Protein AF-A0A8T5LGK9-F1 (afdb_monomer)

Structure (mmCIF, N/CA/C/O backbone):
data_AF-A0A8T5LGK9-F1
#
_entry.id   AF-A0A8T5LGK9-F1
#
loop_
_atom_site.group_PDB
_atom_site.id
_atom_site.type_symbol
_atom_site.label_atom_id
_atom_site.label_alt_id
_atom_site.label_comp_id
_atom_site.label_asym_id
_atom_site.label_entity_id
_atom_site.label_seq_id
_atom_site.pdbx_PDB_ins_code
_atom_site.Cartn_x
_atom_site.Cartn_y
_atom_site.Cartn_z
_atom_site.occupancy
_atom_site.B_iso_or_equiv
_atom_site.auth_seq_id
_atom_site.auth_comp_id
_atom_site.auth_asym_id
_atom_site.auth_atom_id
_atom_site.pdbx_PDB_model_num
ATOM 1 N N . TYR A 1 1 ? -27.962 -10.470 -28.068 1.00 45.25 1 TYR A N 1
ATOM 2 C CA . TYR A 1 1 ? -26.630 -11.094 -27.957 1.00 45.25 1 TYR A CA 1
ATOM 3 C C . TYR A 1 1 ? -26.642 -12.390 -27.160 1.00 45.25 1 TYR A C 1
ATOM 5 O O . TYR A 1 1 ? -26.423 -13.423 -27.773 1.00 45.25 1 TYR A O 1
ATOM 13 N N . VAL A 1 2 ? -27.010 -12.397 -25.873 1.00 43.72 2 VAL A N 1
ATOM 14 C CA . VAL A 1 2 ? -27.022 -13.627 -25.043 1.00 43.72 2 VAL A CA 1
ATOM 15 C C . VAL A 1 2 ? -27.865 -14.761 -25.639 1.00 43.72 2 VAL A C 1
ATOM 17 O O . VAL A 1 2 ? -27.371 -15.872 -25.761 1.00 43.72 2 VAL A O 1
ATOM 20 N N . LYS A 1 3 ? -29.077 -14.481 -26.143 1.00 48.53 3 LYS A N 1
ATOM 21 C CA . LYS A 1 3 ? -29.882 -15.488 -26.867 1.00 48.53 3 LYS A CA 1
ATOM 22 C C . LYS A 1 3 ? -29.204 -16.036 -28.131 1.00 48.53 3 LYS A C 1
ATOM 24 O O . LYS A 1 3 ? -29.347 -17.210 -28.430 1.00 48.53 3 LYS A O 1
ATOM 29 N N . HIS A 1 4 ? -28.473 -15.204 -28.878 1.00 54.56 4 HIS A N 1
ATOM 30 C CA . HIS A 1 4 ? -27.743 -15.649 -30.072 1.00 54.56 4 HIS A CA 1
ATOM 31 C C . HIS A 1 4 ? -26.553 -16.535 -29.681 1.00 54.56 4 HIS A C 1
ATOM 33 O O . HIS A 1 4 ? -26.321 -17.572 -30.294 1.00 54.56 4 HIS A O 1
ATOM 39 N N . PHE A 1 5 ? -25.834 -16.150 -28.627 1.00 52.34 5 PHE A N 1
ATOM 40 C CA . PHE A 1 5 ? -24.726 -16.917 -28.068 1.00 52.34 5 PHE A CA 1
ATOM 41 C C . PHE A 1 5 ? -25.191 -18.268 -27.497 1.00 52.34 5 PHE A C 1
ATOM 43 O O . PHE A 1 5 ? -24.591 -19.296 -27.792 1.00 52.34 5 PHE A O 1
ATOM 50 N N . GLN A 1 6 ? -26.321 -18.295 -26.779 1.00 56.19 6 GLN A N 1
ATOM 51 C CA . GLN A 1 6 ? -26.968 -19.527 -26.310 1.00 56.19 6 GLN A CA 1
ATOM 52 C C . GLN A 1 6 ? -27.337 -20.463 -27.468 1.00 56.19 6 GLN A C 1
ATOM 54 O O . GLN A 1 6 ? -27.130 -21.673 -27.364 1.00 56.19 6 GLN A O 1
ATOM 59 N N . THR A 1 7 ? -27.852 -19.921 -28.576 1.00 64.69 7 THR A N 1
ATOM 60 C CA . THR A 1 7 ? -28.174 -20.709 -29.774 1.00 64.69 7 THR A CA 1
ATOM 61 C C . THR A 1 7 ? -26.917 -21.270 -30.445 1.00 64.69 7 THR A C 1
ATOM 63 O O . THR A 1 7 ? -26.911 -22.445 -30.805 1.00 64.69 7 THR A O 1
ATOM 66 N N . GLU A 1 8 ? -25.834 -20.490 -30.578 1.00 62.88 8 GLU A N 1
ATOM 67 C CA . GLU A 1 8 ? -24.574 -21.007 -31.142 1.00 62.88 8 GLU A CA 1
ATOM 68 C C . GLU A 1 8 ? -23.938 -22.080 -30.248 1.00 62.88 8 GLU A C 1
ATOM 70 O O . GLU A 1 8 ? -23.570 -23.134 -30.764 1.00 62.88 8 GLU A O 1
ATOM 75 N N . ILE A 1 9 ? -23.890 -21.884 -28.923 1.00 60.78 9 ILE A N 1
ATOM 76 C CA . ILE A 1 9 ? -23.403 -22.920 -27.996 1.00 60.78 9 ILE A CA 1
ATOM 77 C C . ILE A 1 9 ? -24.272 -24.177 -28.082 1.00 60.78 9 ILE A C 1
ATOM 79 O O . ILE A 1 9 ? -23.736 -25.278 -28.161 1.00 60.78 9 ILE A O 1
ATOM 83 N N . SER A 1 10 ? -25.599 -24.038 -28.134 1.00 61.28 10 SER A N 1
ATOM 84 C CA . SER A 1 10 ? -26.502 -25.192 -28.257 1.00 61.28 10 SER A CA 1
ATOM 85 C C . SER A 1 10 ? -26.269 -25.976 -29.554 1.00 61.28 10 SER A C 1
ATOM 87 O O . SER A 1 10 ? -26.271 -27.205 -29.531 1.00 61.28 10 SER A O 1
ATOM 89 N N . ASN A 1 11 ? -26.008 -25.289 -30.670 1.00 62.28 11 ASN A N 1
ATOM 90 C CA . ASN A 1 11 ? -25.695 -25.925 -31.953 1.00 62.28 11 ASN A CA 1
ATOM 91 C C . ASN A 1 11 ? -24.325 -26.624 -31.936 1.00 62.28 11 ASN A C 1
ATOM 93 O O . ASN A 1 11 ? -24.196 -27.733 -32.454 1.00 62.28 11 ASN A O 1
ATOM 97 N N . ILE A 1 12 ? -23.312 -26.013 -31.311 1.00 60.69 12 ILE A N 1
ATOM 98 C CA . ILE A 1 12 ? -21.988 -26.627 -31.119 1.00 60.69 12 ILE A CA 1
ATOM 99 C C . ILE A 1 12 ? -22.118 -27.894 -30.259 1.00 60.69 12 ILE A C 1
ATOM 101 O O . ILE A 1 12 ? -21.609 -28.948 -30.635 1.00 60.69 12 ILE A O 1
ATOM 105 N N . LEU A 1 13 ? -22.869 -27.826 -29.154 1.00 57.47 13 LEU A N 1
ATOM 106 C CA . LEU A 1 13 ? -23.104 -28.961 -28.255 1.00 57.47 13 LEU A CA 1
ATOM 107 C C . LEU A 1 13 ? -23.858 -30.115 -28.934 1.00 57.47 13 LEU A C 1
ATOM 109 O O . LEU A 1 13 ? -23.571 -31.273 -28.643 1.00 57.47 13 LEU A O 1
ATOM 113 N N . GLN A 1 14 ? -24.789 -29.829 -29.850 1.00 65.75 14 GLN A N 1
ATOM 114 C CA . GLN A 1 14 ? -25.478 -30.869 -30.627 1.00 65.75 14 GLN A CA 1
ATOM 115 C C . GLN A 1 14 ? -24.550 -31.581 -31.622 1.00 65.75 14 GLN A C 1
ATOM 117 O O . GLN A 1 14 ? -24.706 -32.783 -31.837 1.00 65.75 14 GLN A O 1
ATOM 122 N N . ASN A 1 15 ? -23.571 -30.872 -32.189 1.00 60.09 15 ASN A N 1
ATOM 123 C CA . ASN A 1 15 ? -22.632 -31.432 -33.164 1.00 60.09 15 ASN A CA 1
ATOM 124 C C . ASN A 1 15 ? -21.496 -32.248 -32.521 1.00 60.09 15 ASN A C 1
ATOM 126 O O . ASN A 1 15 ? -20.960 -33.147 -33.163 1.00 60.09 15 ASN A O 1
ATOM 130 N N . LEU A 1 16 ? -21.158 -31.984 -31.255 1.00 56.84 16 LEU A N 1
ATOM 131 C CA . LEU A 1 16 ? -20.076 -32.661 -30.520 1.00 56.84 16 LEU A CA 1
ATOM 132 C C . LEU A 1 16 ? -20.460 -34.037 -29.939 1.00 56.84 16 LEU A C 1
ATOM 134 O O . LEU A 1 16 ? -19.663 -34.661 -29.247 1.00 56.84 16 LEU A O 1
ATOM 138 N N . ASN A 1 17 ? -21.663 -34.549 -30.212 1.00 53.75 17 ASN A N 1
ATOM 139 C CA . ASN A 1 17 ? -22.202 -35.771 -29.598 1.00 53.75 17 ASN A CA 1
ATOM 140 C C . ASN A 1 17 ? -21.614 -37.095 -30.162 1.00 53.75 17 ASN A C 1
ATOM 142 O O . ASN A 1 17 ? -22.266 -38.140 -30.108 1.00 53.75 17 ASN A O 1
ATOM 146 N N . GLY A 1 18 ? -20.399 -37.069 -30.722 1.00 55.84 18 GLY A N 1
ATOM 147 C CA . GLY A 1 18 ? -19.674 -38.235 -31.240 1.00 55.84 18 GLY A CA 1
ATOM 148 C C . GLY A 1 18 ? -18.318 -38.404 -30.550 1.00 55.84 18 GLY A C 1
ATOM 149 O O . GLY A 1 18 ? -17.593 -37.429 -30.434 1.00 55.84 18 GLY A O 1
ATOM 150 N N . ASN A 1 19 ? -18.020 -39.633 -30.092 1.00 46.38 19 ASN A N 1
ATOM 151 C CA . ASN A 1 19 ? -16.777 -40.111 -29.449 1.00 46.38 19 ASN A CA 1
ATOM 152 C C . ASN A 1 19 ? -15.729 -39.032 -29.117 1.00 46.38 19 ASN A C 1
ATOM 154 O O . ASN A 1 19 ? -14.739 -38.885 -29.829 1.00 46.38 19 ASN A O 1
ATOM 158 N N . LEU A 1 20 ? -15.946 -38.331 -28.003 1.00 51.06 20 LEU A N 1
ATOM 159 C CA . LEU A 1 20 ? -14.977 -37.400 -27.430 1.00 51.06 20 LEU A CA 1
ATOM 160 C C . LEU A 1 20 ? -13.922 -38.172 -26.628 1.00 51.06 20 LEU A C 1
ATOM 162 O O . LEU A 1 20 ? -14.259 -39.084 -25.862 1.00 51.06 20 LEU A O 1
ATOM 166 N N . GLU A 1 21 ? -12.649 -37.809 -26.781 1.00 56.78 21 GLU A N 1
ATOM 167 C CA . GLU A 1 21 ? -11.571 -38.352 -25.949 1.00 56.78 21 GLU A CA 1
ATOM 168 C C . GLU A 1 21 ? -11.661 -37.802 -24.511 1.00 56.78 21 GLU A C 1
ATOM 170 O O . GLU A 1 21 ? -12.275 -36.770 -24.238 1.00 56.78 21 GLU A O 1
ATOM 175 N N . THR A 1 22 ? -11.038 -38.482 -23.546 1.00 52.56 22 THR A N 1
ATOM 176 C CA . THR A 1 22 ? -11.223 -38.242 -22.101 1.00 52.56 22 THR A CA 1
ATOM 177 C C . THR A 1 22 ? -10.947 -36.802 -21.647 1.00 52.56 22 THR A C 1
ATOM 179 O O . THR A 1 22 ? -11.548 -36.354 -20.675 1.00 52.56 22 THR A O 1
ATOM 182 N N . LYS A 1 23 ? -10.080 -36.057 -22.349 1.00 47.12 23 LYS A N 1
ATOM 183 C CA . LYS A 1 23 ? -9.802 -34.637 -22.057 1.00 47.12 23 LYS A CA 1
ATOM 184 C C . LYS A 1 23 ? -10.868 -33.688 -22.603 1.00 47.12 23 LYS A C 1
ATOM 186 O O . LYS A 1 23 ? -11.138 -32.661 -21.995 1.00 47.12 23 LYS A O 1
ATOM 191 N N . GLU A 1 24 ? -11.515 -34.034 -23.710 1.00 49.75 24 GLU A N 1
ATOM 192 C CA . GLU A 1 24 ? -12.615 -33.244 -24.272 1.00 49.75 24 GLU A CA 1
ATOM 193 C C . GLU A 1 24 ? -13.875 -33.345 -23.397 1.00 49.75 24 GLU A C 1
ATOM 195 O O . GLU A 1 24 ? -14.666 -32.405 -23.334 1.00 49.75 24 GLU A O 1
ATOM 200 N N . TYR A 1 25 ? -14.008 -34.434 -22.631 1.00 53.25 25 TYR A N 1
ATOM 201 C CA . TYR A 1 25 ? -15.062 -34.615 -21.630 1.00 53.25 25 TYR A CA 1
ATOM 202 C C . TYR A 1 25 ? -14.991 -33.607 -20.469 1.00 53.25 25 TYR A C 1
ATOM 204 O O . TYR A 1 25 ? -16.038 -33.162 -20.000 1.00 53.25 25 TYR A O 1
ATOM 212 N N . GLU A 1 26 ? -13.794 -33.208 -20.021 1.00 50.47 26 GLU A N 1
ATOM 213 C CA . GLU A 1 26 ? -13.632 -32.200 -18.955 1.00 50.47 26 GLU A CA 1
ATOM 214 C C . GLU A 1 26 ? -14.057 -30.803 -19.432 1.00 50.47 26 GLU A C 1
ATOM 216 O O . GLU A 1 26 ? -14.791 -30.100 -18.734 1.00 50.47 26 GLU A O 1
ATOM 221 N N . TYR A 1 27 ? -13.700 -30.431 -20.666 1.00 51.81 27 TYR A N 1
ATOM 222 C CA . TYR A 1 27 ? -14.152 -29.178 -21.282 1.00 51.81 27 TYR A CA 1
ATOM 223 C C . TYR A 1 27 ? -15.659 -29.185 -21.573 1.00 51.81 27 TYR A C 1
ATOM 225 O O . TYR A 1 27 ? -16.344 -28.192 -21.318 1.00 51.81 27 TYR A O 1
ATOM 233 N N . PHE A 1 28 ? -16.199 -30.316 -22.039 1.00 54.88 28 PHE A N 1
ATOM 234 C CA . PHE A 1 28 ? -17.638 -30.507 -22.232 1.00 54.88 28 PHE A CA 1
ATOM 235 C C . PHE A 1 28 ? -18.406 -30.351 -20.913 1.00 54.88 28 PHE A C 1
ATOM 237 O O . PHE A 1 28 ? -19.474 -29.736 -20.875 1.00 54.88 28 PHE A O 1
ATOM 244 N N . TYR A 1 29 ? -17.841 -30.851 -19.811 1.00 52.75 29 TYR A N 1
ATOM 245 C CA . TYR A 1 29 ? -18.412 -30.707 -18.476 1.00 52.75 29 TYR A CA 1
ATOM 246 C C . TYR A 1 29 ? -18.400 -29.247 -17.993 1.00 52.75 29 TYR A C 1
ATOM 248 O O . TYR A 1 29 ? -19.391 -28.786 -17.430 1.00 52.75 29 TYR A O 1
ATOM 256 N N . LEU A 1 30 ? -17.335 -28.487 -18.265 1.00 52.16 30 LEU A N 1
ATOM 257 C CA . LEU A 1 30 ? -17.244 -27.054 -17.948 1.00 52.16 30 LEU A CA 1
ATOM 258 C C . LEU A 1 30 ? -18.279 -26.214 -18.713 1.00 52.16 30 LEU A C 1
ATOM 260 O O . LEU A 1 30 ? -18.995 -25.424 -18.101 1.00 52.16 30 LEU A O 1
ATOM 264 N N . ILE A 1 31 ? -18.422 -26.430 -20.026 1.00 58.81 31 ILE A N 1
ATOM 265 C CA . ILE A 1 31 ? -19.382 -25.691 -20.868 1.00 58.81 31 ILE A CA 1
ATOM 266 C C . ILE A 1 31 ? -20.830 -26.014 -20.475 1.00 58.81 31 ILE A C 1
ATOM 268 O O . ILE A 1 31 ? -21.679 -25.125 -20.441 1.00 58.81 31 ILE A O 1
ATOM 272 N N . LYS A 1 32 ? -21.118 -27.275 -20.128 1.00 57.75 32 LYS A N 1
ATOM 273 C CA . LYS A 1 32 ? -22.455 -27.711 -19.699 1.00 57.75 32 LYS A CA 1
ATOM 274 C C . LYS A 1 32 ? -22.891 -27.100 -18.359 1.00 57.75 32 LYS A C 1
ATOM 276 O O . LYS A 1 32 ? -24.087 -27.042 -18.090 1.00 57.75 32 LYS A O 1
ATOM 281 N N . ASN A 1 33 ? -21.942 -26.648 -17.539 1.00 56.09 33 ASN A N 1
ATOM 282 C CA . ASN A 1 33 ? -22.192 -26.061 -16.220 1.00 56.09 33 ASN A CA 1
ATOM 283 C C . ASN A 1 33 ? -22.188 -24.521 -16.214 1.00 56.09 33 ASN A C 1
ATOM 285 O O . ASN A 1 33 ? -22.176 -23.916 -15.139 1.00 56.09 33 ASN A O 1
ATOM 289 N N . LEU A 1 34 ? -22.209 -23.887 -17.390 1.00 53.34 34 LEU A N 1
ATOM 290 C CA . LEU A 1 34 ? -22.456 -22.454 -17.512 1.00 53.34 34 LEU A CA 1
ATOM 291 C C . LEU A 1 34 ? -23.946 -22.177 -17.253 1.00 53.34 34 LEU A C 1
ATOM 293 O O . LEU A 1 34 ? -24.805 -22.594 -18.031 1.00 53.34 34 LEU A O 1
ATOM 297 N N . ASP A 1 35 ? -24.253 -21.488 -16.151 1.00 50.91 35 ASP A N 1
ATOM 298 C CA . ASP A 1 35 ? -25.609 -21.013 -15.852 1.00 50.91 35 ASP A CA 1
ATOM 299 C C . ASP A 1 35 ? -25.800 -19.639 -16.504 1.00 50.91 35 ASP A C 1
ATOM 301 O O . ASP A 1 35 ? -24.979 -18.731 -16.347 1.00 50.91 35 ASP A O 1
ATOM 305 N N . PHE A 1 36 ? -26.884 -19.489 -17.259 1.00 53.66 36 PHE A N 1
ATOM 306 C CA . PHE A 1 36 ? -27.208 -18.256 -17.965 1.00 53.66 36 PHE A CA 1
ATOM 307 C C . PHE A 1 36 ? -28.426 -17.620 -17.300 1.00 53.66 36 PHE A C 1
ATOM 309 O O . PHE A 1 36 ? -29.564 -18.022 -17.557 1.00 53.66 36 PHE A O 1
ATOM 316 N N . LYS A 1 37 ? -28.194 -16.597 -16.477 1.00 50.94 37 LYS A N 1
ATOM 317 C CA . LYS A 1 37 ? -29.252 -15.802 -15.839 1.00 50.94 37 LYS A CA 1
ATOM 318 C C . LYS A 1 37 ? -29.053 -14.331 -16.157 1.00 50.94 37 LYS A C 1
ATOM 320 O O . LYS A 1 37 ? -27.928 -13.851 -16.171 1.00 50.94 37 LYS A O 1
ATOM 325 N N . GLU A 1 38 ? -30.153 -13.639 -16.449 1.00 43.03 38 GLU A N 1
ATOM 326 C CA . GLU A 1 38 ? -30.196 -12.168 -16.535 1.00 43.03 38 GLU A CA 1
ATOM 327 C C . GLU A 1 38 ? -29.101 -11.549 -17.424 1.00 43.03 38 GLU A C 1
ATOM 329 O O . GLU A 1 38 ? -28.445 -10.578 -17.068 1.00 43.03 38 GLU A O 1
ATOM 334 N N . ASN A 1 39 ? -28.896 -12.123 -18.613 1.00 38.59 39 ASN A N 1
ATOM 335 C CA . ASN A 1 39 ? -27.865 -11.713 -19.573 1.00 38.59 39 ASN A CA 1
ATOM 336 C C . ASN A 1 39 ? -26.397 -11.845 -19.101 1.00 38.59 39 ASN A C 1
ATOM 338 O O . ASN A 1 39 ? -25.505 -11.340 -19.782 1.00 38.59 39 ASN A O 1
ATOM 342 N N . LYS A 1 40 ? -26.125 -12.559 -18.005 1.00 39.31 40 LYS A N 1
ATOM 343 C CA . LYS A 1 40 ? -24.778 -12.861 -17.498 1.00 39.31 40 LYS A CA 1
ATOM 344 C C . LYS A 1 40 ? -24.499 -14.373 -17.571 1.00 39.31 40 LYS A C 1
ATOM 346 O O . LYS A 1 40 ? -25.423 -15.190 -17.611 1.00 39.31 40 LYS A O 1
ATOM 351 N N . ILE A 1 41 ? -23.217 -14.737 -17.645 1.00 43.09 41 ILE A N 1
ATOM 352 C CA . ILE A 1 41 ? -22.742 -16.129 -17.669 1.00 43.09 41 ILE A CA 1
ATOM 353 C C . ILE A 1 41 ? -22.058 -16.409 -16.333 1.00 43.09 41 ILE A C 1
ATOM 355 O O . ILE A 1 41 ? -21.100 -15.725 -15.981 1.00 43.09 41 ILE A O 1
ATOM 359 N N . TYR A 1 42 ? -22.532 -17.415 -15.606 1.00 45.25 42 TYR A N 1
ATOM 360 C CA . TYR A 1 42 ? -21.976 -17.820 -14.319 1.00 45.25 42 TYR A CA 1
ATOM 361 C C . TYR A 1 42 ? -21.319 -19.196 -14.445 1.00 45.25 42 TYR A C 1
ATOM 363 O O . TYR A 1 42 ? -21.925 -20.139 -14.953 1.00 45.25 42 TYR A O 1
ATOM 371 N N . LEU A 1 43 ? -20.094 -19.332 -13.937 1.00 40.50 43 LEU A N 1
ATOM 372 C CA . LEU A 1 43 ? -19.490 -20.638 -13.679 1.00 40.50 43 LEU A CA 1
ATOM 373 C C . LEU A 1 43 ? -20.010 -21.150 -12.332 1.00 40.50 43 LEU A C 1
ATOM 375 O O . LEU A 1 43 ? -19.866 -20.479 -11.309 1.00 40.50 43 LEU A O 1
ATOM 379 N N . SER A 1 44 ? -20.639 -22.329 -12.326 1.00 41.31 44 SER A N 1
ATOM 380 C CA . SER A 1 44 ? -21.104 -22.968 -11.089 1.00 41.31 44 SER A CA 1
ATOM 381 C C . SER A 1 44 ? -19.940 -23.144 -10.103 1.00 41.31 44 SER A C 1
ATOM 383 O O . SER A 1 44 ? -18.981 -23.866 -10.368 1.00 41.31 44 SER A O 1
ATOM 385 N N . LYS A 1 45 ? -20.046 -22.487 -8.942 1.00 40.44 45 LYS A N 1
ATOM 386 C CA . LYS A 1 45 ? -18.987 -22.265 -7.935 1.00 40.44 45 LYS A CA 1
ATOM 387 C C . LYS A 1 45 ? -18.494 -23.527 -7.199 1.00 40.44 45 LYS A C 1
ATOM 389 O O . LYS A 1 45 ? -17.800 -23.408 -6.197 1.00 40.44 45 LYS A O 1
ATOM 394 N N . SER A 1 46 ? -18.884 -24.729 -7.622 1.00 40.91 46 SER A N 1
ATOM 395 C CA . SER A 1 46 ? -18.784 -25.936 -6.783 1.00 40.91 46 SER A CA 1
ATOM 396 C C . SER A 1 46 ? -17.757 -26.983 -7.214 1.00 40.91 46 SER A C 1
ATOM 398 O O . SER A 1 46 ? -17.672 -28.021 -6.565 1.00 40.91 46 SER A O 1
ATOM 400 N N . ILE A 1 47 ? -16.964 -26.770 -8.268 1.00 42.44 47 ILE A N 1
ATOM 401 C CA . ILE A 1 47 ? -16.084 -27.836 -8.769 1.00 42.44 47 ILE A CA 1
ATOM 402 C C . ILE A 1 47 ? -14.773 -27.241 -9.298 1.00 42.44 47 ILE A C 1
ATOM 404 O O . ILE A 1 47 ? -14.720 -26.867 -10.461 1.00 42.44 47 ILE A O 1
ATOM 408 N N . LEU A 1 48 ? -13.759 -27.105 -8.428 1.00 35.59 48 LEU A N 1
ATOM 409 C CA . LEU A 1 48 ? -12.321 -27.386 -8.655 1.00 35.59 48 LEU A CA 1
ATOM 410 C C . LEU A 1 48 ? -11.455 -26.780 -7.515 1.00 35.59 48 LEU A C 1
ATOM 412 O O . LEU A 1 48 ? -11.731 -25.662 -7.076 1.00 35.59 48 LEU A O 1
ATOM 416 N N . PRO A 1 49 ? -10.411 -27.479 -7.017 1.00 35.47 49 PRO A N 1
ATOM 417 C CA . PRO A 1 49 ? -9.463 -26.915 -6.058 1.00 35.47 49 PRO A CA 1
ATOM 418 C C . PRO A 1 49 ? -8.560 -25.845 -6.697 1.00 35.47 49 PRO A C 1
ATOM 420 O O . PRO A 1 49 ? -8.205 -25.919 -7.871 1.00 35.47 49 PRO A O 1
ATOM 423 N N . TYR A 1 50 ? -8.153 -24.866 -5.884 1.00 38.69 50 TYR A N 1
ATOM 424 C CA . TYR A 1 50 ? -7.449 -23.624 -6.255 1.00 38.69 50 TYR A CA 1
ATOM 425 C C . TYR A 1 50 ? -6.105 -23.807 -7.002 1.00 38.69 50 TYR A C 1
ATOM 427 O O . TYR A 1 50 ? -5.563 -22.843 -7.535 1.00 38.69 50 TYR A O 1
ATOM 435 N N . SER A 1 51 ? -5.554 -25.025 -7.066 1.00 37.38 51 SER A N 1
ATOM 436 C CA . SER A 1 51 ? -4.228 -25.314 -7.631 1.00 37.38 51 SER A CA 1
ATOM 437 C C . SER A 1 51 ? -4.172 -25.472 -9.158 1.00 37.38 51 SER A C 1
ATOM 439 O O . SER A 1 51 ? -3.072 -25.576 -9.690 1.00 37.38 51 SER A O 1
ATOM 441 N N . ASP A 1 52 ? -5.306 -25.478 -9.870 1.00 41.03 52 ASP A N 1
ATOM 442 C CA . ASP A 1 52 ? -5.344 -25.783 -11.315 1.00 41.03 52 ASP A CA 1
ATOM 443 C C . ASP A 1 52 ? -5.619 -24.590 -12.248 1.00 41.03 52 ASP A C 1
ATOM 445 O O . ASP A 1 52 ? -5.579 -24.735 -13.473 1.00 41.03 52 ASP A O 1
ATOM 449 N N . TYR A 1 53 ? -5.808 -23.378 -11.714 1.00 41.25 53 TYR A N 1
ATOM 450 C CA . TYR A 1 53 ? -6.003 -22.181 -12.550 1.00 41.25 53 TYR A CA 1
ATOM 451 C C . TYR A 1 53 ? -4.775 -21.848 -13.420 1.00 41.25 53 TYR A C 1
ATOM 453 O O . TYR A 1 53 ? -4.914 -21.365 -14.544 1.00 41.25 53 TYR A O 1
ATOM 461 N N . SER A 1 54 ? -3.568 -22.176 -12.953 1.00 37.31 54 SER A N 1
ATOM 462 C CA . SER A 1 54 ? -2.313 -21.998 -13.696 1.00 37.31 54 SER A CA 1
ATOM 463 C C . SER A 1 54 ? -2.163 -22.985 -14.862 1.00 37.31 54 SER A C 1
ATOM 465 O O . SER A 1 54 ? -1.613 -22.624 -15.904 1.00 37.31 54 SER A O 1
ATOM 467 N N . ASN A 1 55 ? -2.718 -24.197 -14.749 1.00 34.38 55 ASN A N 1
ATOM 468 C CA . ASN A 1 55 ? -2.714 -25.191 -15.827 1.00 34.38 55 ASN A CA 1
ATOM 469 C C . ASN A 1 55 ? -3.674 -24.817 -16.966 1.00 34.38 55 ASN A C 1
ATOM 471 O O . ASN A 1 55 ? -3.379 -25.102 -18.130 1.00 34.38 55 ASN A O 1
ATOM 475 N N . LEU A 1 56 ? -4.770 -24.117 -16.652 1.00 34.59 56 LEU A N 1
ATOM 476 C CA . LEU A 1 56 ? -5.715 -23.615 -17.650 1.00 34.59 56 LEU A CA 1
ATOM 477 C C . LEU A 1 56 ? -5.054 -22.585 -18.584 1.00 34.59 56 LEU A C 1
ATOM 479 O O . LEU A 1 56 ? -5.262 -22.631 -19.793 1.00 34.59 56 LEU A O 1
ATOM 483 N N . ILE A 1 57 ? -4.192 -21.715 -18.048 1.00 37.97 57 ILE A N 1
ATOM 484 C CA . ILE A 1 57 ? -3.447 -20.714 -18.830 1.00 37.97 57 ILE A CA 1
ATOM 485 C C . ILE A 1 57 ? -2.241 -21.346 -19.549 1.00 37.97 57 ILE A C 1
ATOM 487 O O . ILE A 1 57 ? -1.928 -20.980 -20.683 1.00 37.97 57 ILE A O 1
ATOM 491 N N . PHE A 1 58 ? -1.588 -22.343 -18.944 1.00 34.69 58 PHE A N 1
ATOM 492 C CA . PHE A 1 58 ? -0.396 -22.979 -19.516 1.00 34.69 58 PHE A CA 1
ATOM 493 C C . PHE A 1 58 ? -0.696 -23.868 -20.739 1.00 34.69 58 PHE A C 1
ATOM 495 O O . PHE A 1 58 ? 0.121 -23.948 -21.660 1.00 34.69 58 PHE A O 1
ATOM 502 N N . PHE A 1 59 ? -1.873 -24.504 -20.805 1.00 31.95 59 PHE A N 1
ATOM 503 C CA . PHE A 1 59 ? -2.260 -25.341 -21.953 1.00 31.95 59 PHE A CA 1
ATOM 504 C C . PHE A 1 59 ? -2.783 -24.551 -23.163 1.00 31.95 59 PHE A C 1
ATOM 506 O O . PHE A 1 59 ? -2.686 -25.045 -24.287 1.00 31.95 59 PHE A O 1
ATOM 513 N N . LEU A 1 60 ? -3.229 -23.303 -22.975 1.00 35.06 60 LEU A N 1
ATOM 514 C CA . LEU A 1 60 ? -3.714 -22.428 -24.055 1.00 35.06 60 LEU A CA 1
ATOM 515 C C . LEU A 1 60 ? -2.614 -21.986 -25.043 1.00 35.06 60 LEU A C 1
ATOM 517 O O . LEU A 1 60 ? -2.924 -21.479 -26.117 1.00 35.06 60 LEU A O 1
ATOM 521 N N . ASN A 1 61 ? -1.335 -22.219 -24.725 1.00 36.47 61 ASN A N 1
ATOM 522 C CA . ASN A 1 61 ? -0.191 -21.768 -25.527 1.00 36.47 61 ASN A CA 1
ATOM 523 C C . ASN A 1 61 ? 0.427 -22.838 -26.449 1.00 36.47 61 ASN A C 1
ATOM 525 O O . ASN A 1 61 ? 1.351 -22.538 -27.207 1.00 36.47 61 ASN A O 1
ATOM 529 N N . LYS A 1 62 ? -0.044 -24.095 -26.422 1.00 34.03 62 LYS A N 1
ATOM 530 C CA . LYS A 1 62 ? 0.466 -25.147 -27.321 1.00 34.03 62 LYS A CA 1
ATOM 531 C C . LYS A 1 62 ? -0.523 -25.441 -28.443 1.00 34.03 62 LYS A C 1
ATOM 533 O O . LYS A 1 62 ? -1.433 -26.245 -28.291 1.00 34.03 62 LYS A O 1
ATOM 538 N N . GLY A 1 63 ? -0.291 -24.783 -29.579 1.00 39.12 63 GLY A N 1
ATOM 539 C CA . GLY A 1 63 ? -1.085 -24.876 -30.802 1.00 39.12 63 GLY A CA 1
ATOM 540 C C . GLY A 1 63 ? -1.361 -26.304 -31.276 1.00 39.12 63 GLY A C 1
ATOM 541 O O . GLY A 1 63 ? -0.504 -26.953 -31.876 1.00 39.12 63 GLY A O 1
ATOM 542 N N . ILE A 1 64 ? -2.599 -26.743 -31.063 1.00 36.78 64 ILE A N 1
ATOM 543 C CA . ILE A 1 64 ? -3.221 -27.878 -31.743 1.00 36.78 64 ILE A CA 1
ATOM 544 C C . ILE A 1 64 ? -4.422 -27.311 -32.512 1.00 36.78 64 ILE A C 1
ATOM 546 O O . ILE A 1 64 ? -5.310 -26.692 -31.931 1.00 36.78 64 ILE A O 1
ATOM 550 N N . CYS A 1 65 ? -4.392 -27.455 -33.838 1.00 32.41 65 CYS A N 1
ATOM 551 C CA . CYS A 1 65 ? -5.375 -26.902 -34.772 1.00 32.41 65 CYS A CA 1
ATOM 552 C C . CYS A 1 65 ? -6.541 -27.866 -35.023 1.00 32.41 65 CYS A C 1
ATOM 554 O O . CYS A 1 65 ? -6.306 -28.953 -35.543 1.00 32.41 65 CYS A O 1
ATOM 556 N N . ALA A 1 66 ? -7.769 -27.410 -34.766 1.00 45.41 66 ALA A N 1
ATOM 557 C CA . ALA A 1 66 ? -8.888 -27.296 -35.718 1.00 45.41 66 ALA A CA 1
ATOM 558 C C . ALA A 1 66 ? -10.132 -26.787 -34.952 1.00 45.41 66 ALA A C 1
ATOM 560 O O . ALA A 1 66 ? -10.343 -27.149 -33.800 1.00 45.41 66 ALA A O 1
ATOM 561 N N . ASP A 1 67 ? -10.913 -25.901 -35.569 1.00 46.91 67 ASP A N 1
ATOM 562 C CA . ASP A 1 67 ? -12.201 -25.331 -35.115 1.00 46.91 67 ASP A CA 1
ATOM 563 C C . ASP A 1 67 ? -12.218 -24.388 -33.888 1.00 46.91 67 ASP A C 1
ATOM 565 O O . ASP A 1 67 ? -12.970 -23.410 -33.878 1.00 46.91 67 ASP A O 1
ATOM 569 N N . SER A 1 68 ? -11.341 -24.559 -32.898 1.00 48.12 68 SER A N 1
ATOM 570 C CA . SER A 1 68 ? -11.320 -23.736 -31.670 1.00 48.12 68 SER A CA 1
ATOM 571 C C . SER A 1 68 ? -10.844 -22.284 -31.869 1.00 48.12 68 SER A C 1
ATOM 573 O O . SER A 1 68 ? -11.296 -21.379 -31.164 1.00 48.12 68 SER A O 1
ATOM 575 N N . LEU A 1 69 ? -10.000 -22.016 -32.875 1.00 42.16 69 LEU A N 1
ATOM 576 C CA . LEU A 1 69 ? -9.506 -20.661 -33.167 1.00 42.16 69 LEU A CA 1
ATOM 577 C C . LEU A 1 69 ? -10.614 -19.732 -33.704 1.00 42.16 69 LEU A C 1
ATOM 579 O O . LEU A 1 69 ? -10.589 -18.530 -33.444 1.00 42.16 69 LEU A O 1
ATOM 583 N N . CYS A 1 70 ? -11.621 -20.272 -34.403 1.00 41.09 70 CYS A N 1
ATOM 584 C CA . CYS A 1 70 ? -12.765 -19.484 -34.875 1.00 41.09 70 CYS A CA 1
ATOM 585 C C . CYS A 1 70 ? -13.705 -19.083 -33.732 1.00 41.09 70 CYS A C 1
ATOM 587 O O . CYS A 1 70 ? -14.260 -17.986 -33.767 1.00 41.09 70 CYS A O 1
ATOM 589 N N . ALA A 1 71 ? -13.844 -19.926 -32.705 1.00 46.12 71 ALA A N 1
ATOM 590 C CA . ALA A 1 71 ? -14.567 -19.570 -31.487 1.00 46.12 71 ALA A CA 1
ATOM 591 C C . ALA A 1 71 ? -13.794 -18.524 -30.668 1.00 46.12 71 ALA A C 1
ATOM 593 O O . ALA A 1 71 ? -14.393 -17.566 -30.190 1.00 46.12 71 ALA A O 1
ATOM 594 N N . TYR A 1 72 ? -12.464 -18.647 -30.579 1.00 41.75 72 TYR A N 1
ATOM 595 C CA . TYR A 1 72 ? -11.607 -17.673 -29.894 1.00 41.75 72 TYR A CA 1
ATOM 596 C C . TYR A 1 72 ? -11.659 -16.278 -30.537 1.00 41.75 72 TYR A C 1
ATOM 598 O O . TYR A 1 72 ? -11.843 -15.285 -29.836 1.00 41.75 72 TYR A O 1
ATOM 606 N N . LEU A 1 73 ? -11.561 -16.192 -31.869 1.00 40.66 73 LEU A N 1
ATOM 607 C CA . LEU A 1 73 ? -11.642 -14.912 -32.581 1.00 40.66 73 LEU A CA 1
ATOM 608 C C . LEU A 1 73 ? -13.045 -14.291 -32.478 1.00 40.66 73 LEU A C 1
ATOM 610 O O . LEU A 1 73 ? -13.152 -13.109 -32.179 1.00 40.66 73 LEU A O 1
ATOM 614 N N . LYS A 1 74 ? -14.120 -15.089 -32.574 1.00 44.06 74 LYS A N 1
ATOM 615 C CA . LYS A 1 74 ? -15.488 -14.589 -32.347 1.00 44.06 74 LYS A CA 1
ATOM 616 C C . LYS A 1 74 ? -15.731 -14.132 -30.907 1.00 44.06 74 LYS A C 1
ATOM 618 O O . LYS A 1 74 ? -16.435 -13.154 -30.716 1.00 44.06 74 LYS A O 1
ATOM 623 N N . ILE A 1 75 ? -15.189 -14.810 -29.892 1.00 43.47 75 ILE A N 1
ATOM 624 C CA . ILE A 1 75 ? -15.355 -14.400 -28.484 1.00 43.47 75 ILE A CA 1
ATOM 625 C C . ILE A 1 75 ? -14.599 -13.094 -28.212 1.00 43.47 75 ILE A C 1
ATOM 627 O O . ILE A 1 75 ? -15.143 -12.215 -27.546 1.00 43.47 75 ILE A O 1
ATOM 631 N N . ARG A 1 76 ? -13.399 -12.930 -28.783 1.00 39.09 76 ARG A N 1
ATOM 632 C CA . ARG A 1 76 ? -12.632 -11.678 -28.721 1.00 39.09 76 ARG A CA 1
ATOM 633 C C . ARG A 1 76 ? -13.341 -10.514 -29.424 1.00 39.09 76 ARG A C 1
ATOM 635 O O . ARG A 1 76 ? -13.255 -9.400 -28.932 1.00 39.09 76 ARG A O 1
ATOM 642 N N . ASP A 1 77 ? -14.059 -10.781 -30.514 1.00 41.31 77 ASP A N 1
ATOM 643 C CA . ASP A 1 77 ? -14.841 -9.769 -31.240 1.00 41.31 77 ASP A CA 1
ATOM 644 C C . ASP A 1 77 ? -16.216 -9.478 -30.590 1.00 41.31 77 ASP A C 1
ATOM 646 O O . ASP A 1 77 ? -16.864 -8.488 -30.927 1.00 41.31 77 ASP A O 1
ATOM 650 N N . ILE A 1 78 ? -16.690 -10.338 -29.674 1.00 43.41 78 ILE A N 1
ATOM 651 C CA . ILE A 1 78 ? -17.980 -10.199 -28.964 1.00 43.41 78 ILE A CA 1
ATOM 652 C C . ILE A 1 78 ? -17.814 -9.568 -27.573 1.00 43.41 78 ILE A C 1
ATOM 654 O O . ILE A 1 78 ? -18.762 -8.958 -27.076 1.00 43.41 78 ILE A O 1
ATOM 658 N N . LEU A 1 79 ? -16.638 -9.676 -26.949 1.00 34.84 79 LEU A N 1
ATOM 659 C CA . LEU A 1 79 ? -16.261 -8.811 -25.833 1.00 34.84 79 LEU A CA 1
ATOM 660 C C . LEU A 1 79 ? -15.950 -7.430 -26.423 1.00 34.84 79 LEU A C 1
ATOM 662 O O . LEU A 1 79 ? -14.948 -7.303 -27.128 1.00 34.84 79 LEU A O 1
ATOM 666 N N . PRO A 1 80 ? -16.773 -6.392 -26.176 1.00 35.06 80 PRO A N 1
ATOM 667 C CA . PRO A 1 80 ? -16.316 -5.049 -26.475 1.00 35.06 80 PRO A CA 1
ATOM 668 C C . PRO A 1 80 ? -15.009 -4.853 -25.711 1.00 35.06 80 PRO A C 1
ATOM 670 O O . PRO A 1 80 ? -14.869 -5.367 -24.599 1.00 35.06 80 PRO A O 1
ATOM 673 N N . SER A 1 81 ? -14.065 -4.145 -26.330 1.00 37.81 81 SER A N 1
ATOM 674 C CA . SER A 1 81 ? -12.962 -3.482 -25.643 1.00 37.81 81 SER A CA 1
ATOM 675 C C . SER A 1 81 ? -13.419 -3.091 -24.239 1.00 37.81 81 SER A C 1
ATOM 677 O O . SER A 1 81 ? -14.250 -2.190 -24.116 1.00 37.81 81 SER A O 1
ATOM 679 N N . MET A 1 82 ? -12.958 -3.804 -23.205 1.00 34.50 82 MET A N 1
ATOM 680 C CA . MET A 1 82 ? -13.017 -3.250 -21.861 1.00 34.50 82 MET A CA 1
ATOM 681 C C . MET A 1 82 ? -12.235 -1.954 -21.990 1.00 34.50 82 MET A C 1
ATOM 683 O O . MET A 1 82 ? -11.039 -1.990 -22.295 1.00 34.50 82 MET A O 1
ATOM 687 N N . SER A 1 83 ? -12.956 -0.837 -21.955 1.00 38.09 83 SER A N 1
ATOM 688 C CA . SER A 1 83 ? -12.379 0.488 -21.872 1.00 38.09 83 SER A CA 1
ATOM 689 C C . SER A 1 83 ? -11.349 0.411 -20.758 1.00 38.09 83 SER A C 1
ATOM 691 O O . SER A 1 83 ? -11.647 -0.006 -19.641 1.00 38.09 83 SER A O 1
ATOM 693 N N . GLN A 1 84 ? -10.095 0.668 -21.109 1.00 46.84 84 GLN A N 1
ATOM 694 C CA . GLN A 1 84 ? -9.066 0.860 -20.111 1.00 46.84 84 GLN A CA 1
ATOM 695 C C . GLN A 1 84 ? -9.470 2.131 -19.374 1.00 46.84 84 GLN A C 1
ATOM 697 O O . GLN A 1 84 ? -9.476 3.209 -19.964 1.00 46.84 84 GLN A O 1
ATOM 702 N N . GLU A 1 85 ? -9.914 1.979 -18.137 1.00 53.09 85 GLU A N 1
ATOM 703 C CA . GLU A 1 85 ? -10.375 3.089 -17.320 1.00 53.09 85 GLU A CA 1
ATOM 704 C C . GLU A 1 85 ? -9.298 3.393 -16.284 1.00 53.09 85 GLU A C 1
ATOM 706 O O . GLU A 1 85 ? -8.862 2.532 -15.511 1.00 53.09 85 GLU A O 1
ATOM 711 N N . VAL A 1 86 ? -8.806 4.626 -16.352 1.00 44.41 86 VAL A N 1
ATOM 712 C CA . VAL A 1 86 ? -8.091 5.263 -15.256 1.00 44.41 86 VAL A CA 1
ATOM 713 C C . VAL A 1 86 ? -9.169 5.973 -14.457 1.00 44.41 86 VAL A C 1
ATOM 715 O O . VAL A 1 86 ? -9.802 6.898 -14.965 1.00 44.41 86 VAL A O 1
ATOM 718 N N . GLU A 1 87 ? -9.412 5.511 -13.237 1.00 56.41 87 GLU A N 1
ATOM 719 C CA . GLU A 1 87 ? -10.405 6.104 -12.348 1.00 56.41 87 GLU A CA 1
ATOM 720 C C . GLU A 1 87 ? -9.697 6.649 -11.111 1.00 56.41 87 GLU A C 1
ATOM 722 O O . GLU A 1 87 ? -8.730 6.073 -10.599 1.00 56.41 87 GLU A O 1
ATOM 727 N N . LEU A 1 88 ? -10.160 7.805 -10.650 1.00 46.09 88 LEU A N 1
ATOM 728 C CA . LEU A 1 88 ? -9.630 8.456 -9.471 1.00 46.09 88 LEU A CA 1
ATOM 729 C C . LEU A 1 88 ? -10.696 8.513 -8.396 1.00 46.09 88 LEU A C 1
ATOM 731 O O . LEU A 1 88 ? -11.794 9.021 -8.603 1.00 46.09 88 LEU A O 1
ATOM 735 N N . ILE A 1 89 ? -10.336 7.990 -7.232 1.00 53.25 89 ILE A N 1
ATOM 736 C CA . ILE A 1 89 ? -11.294 7.663 -6.190 1.00 53.25 89 ILE A CA 1
ATOM 737 C C . ILE A 1 89 ? -10.916 8.453 -4.944 1.00 53.25 89 ILE A C 1
ATOM 739 O O . ILE A 1 89 ? -9.898 8.184 -4.297 1.00 53.25 89 ILE A O 1
ATOM 743 N N . ASN A 1 90 ? -11.742 9.444 -4.611 1.00 50.06 90 ASN A N 1
ATOM 744 C CA . ASN A 1 90 ? -11.649 10.176 -3.356 1.00 50.06 90 ASN A CA 1
ATOM 745 C C . ASN A 1 90 ? -12.777 9.700 -2.434 1.00 50.06 90 ASN A C 1
ATOM 747 O O . ASN A 1 90 ? -13.856 10.279 -2.413 1.00 50.06 90 ASN A O 1
ATOM 751 N N . ILE A 1 91 ? -12.538 8.589 -1.737 1.00 58.72 91 ILE A N 1
ATOM 752 C CA . ILE A 1 91 ? -13.511 7.966 -0.830 1.00 58.72 91 ILE A CA 1
ATOM 753 C C . ILE A 1 91 ? -12.798 7.674 0.478 1.00 58.72 91 ILE A C 1
ATOM 755 O O . ILE A 1 91 ? -12.459 6.529 0.763 1.00 58.72 91 ILE A O 1
ATOM 759 N N . SER A 1 92 ? -12.458 8.712 1.238 1.00 65.12 92 SER A N 1
ATOM 760 C CA . SER A 1 92 ? -12.176 8.487 2.648 1.00 65.12 92 SER A CA 1
ATOM 761 C C . SER A 1 92 ? -13.450 8.714 3.443 1.00 65.12 92 SER A C 1
ATOM 763 O O . SER A 1 92 ? -13.956 9.828 3.544 1.00 65.12 92 SER A O 1
ATOM 765 N N . ASP A 1 93 ? -13.976 7.624 3.985 1.00 84.81 93 ASP A N 1
ATOM 766 C CA . ASP A 1 93 ? -15.046 7.665 4.966 1.00 84.81 93 ASP A CA 1
ATOM 767 C C . ASP A 1 93 ? -14.462 7.520 6.368 1.00 84.81 93 ASP A C 1
ATOM 769 O O . ASP A 1 93 ? -13.320 7.093 6.572 1.00 84.81 93 ASP A O 1
ATOM 773 N N . THR A 1 94 ? -15.261 7.887 7.368 1.00 91.38 94 THR A N 1
ATOM 774 C CA . THR A 1 94 ? -14.862 7.786 8.774 1.00 91.38 94 THR A CA 1
ATOM 775 C C . THR A 1 94 ? -15.786 6.846 9.540 1.00 91.38 94 THR A C 1
ATOM 777 O O . THR A 1 94 ? -17.007 6.993 9.537 1.00 91.38 94 THR A O 1
ATOM 780 N N . LEU A 1 95 ? -15.197 5.871 10.234 1.00 93.56 95 LEU A N 1
ATOM 781 C CA . LEU A 1 95 ? -15.893 5.022 11.198 1.00 93.56 95 LEU A CA 1
ATOM 782 C C . LEU A 1 95 ? -15.703 5.605 12.591 1.00 93.56 95 LEU A C 1
ATOM 784 O O . LEU A 1 95 ? -14.587 5.657 13.112 1.00 93.56 95 LEU A O 1
ATOM 788 N N . ASN A 1 96 ? -16.809 5.991 13.220 1.00 95.94 96 ASN A N 1
ATOM 789 C CA . ASN A 1 96 ? -16.811 6.332 14.636 1.00 95.94 96 ASN A CA 1
ATOM 790 C C . ASN A 1 96 ? -16.669 5.055 15.465 1.00 95.94 96 ASN A C 1
ATOM 792 O O . ASN A 1 96 ? -17.481 4.135 15.339 1.00 95.94 96 ASN A O 1
ATOM 796 N N . VAL A 1 97 ? -15.660 5.011 16.334 1.00 96.38 97 VAL A N 1
ATOM 797 C CA . VAL A 1 97 ? -15.435 3.872 17.222 1.00 96.38 97 VAL A CA 1
ATOM 798 C C . VAL A 1 97 ? -16.142 4.128 18.546 1.00 96.38 97 VAL A C 1
ATOM 800 O O . VAL A 1 97 ? -15.852 5.090 19.257 1.00 96.38 97 VAL A O 1
ATOM 803 N N . ILE A 1 98 ? -17.085 3.256 18.895 1.00 95.81 98 ILE A N 1
ATOM 804 C CA . ILE A 1 98 ? -17.877 3.409 20.115 1.00 95.81 98 ILE A CA 1
ATOM 805 C C . ILE A 1 98 ? -17.052 2.943 21.312 1.00 95.81 98 ILE A C 1
ATOM 807 O O . ILE A 1 98 ? -16.622 1.792 21.381 1.00 95.81 98 ILE A O 1
ATOM 811 N N . LYS A 1 99 ? -16.889 3.816 22.306 1.00 94.19 99 LYS A N 1
ATOM 812 C CA . LYS A 1 99 ? -16.288 3.435 23.584 1.00 94.19 99 LYS A CA 1
ATOM 813 C C . LYS A 1 99 ? -17.226 2.517 24.367 1.00 94.19 99 LYS A C 1
ATOM 815 O O . LYS A 1 99 ? -18.342 2.898 24.728 1.00 94.19 99 LYS A O 1
ATOM 820 N N . TYR A 1 100 ? -16.758 1.318 24.681 1.00 89.19 100 TYR A N 1
ATOM 821 C CA . TYR A 1 100 ? -17.511 0.335 25.448 1.00 89.19 100 TYR A CA 1
ATOM 822 C C . TYR A 1 100 ? -17.266 0.525 26.945 1.00 89.19 100 TYR A C 1
ATOM 824 O O . TYR A 1 100 ? -16.244 0.124 27.493 1.00 89.19 100 TYR A O 1
ATOM 832 N N . ASN A 1 101 ? -18.232 1.151 27.616 1.00 80.00 101 ASN A N 1
ATOM 833 C CA . ASN A 1 101 ? -18.175 1.461 29.050 1.00 80.00 101 ASN A CA 1
ATOM 834 C C . ASN A 1 101 ? -18.734 0.339 29.951 1.00 80.00 101 ASN A C 1
ATOM 836 O O . ASN A 1 101 ? -19.136 0.602 31.085 1.00 80.00 101 ASN A O 1
ATOM 840 N N . SER A 1 102 ? -18.819 -0.902 29.468 1.00 73.50 102 SER A N 1
ATOM 841 C CA . SER A 1 102 ? -19.342 -2.003 30.282 1.00 73.50 102 SER A CA 1
ATOM 842 C C . SER A 1 102 ? -18.292 -2.507 31.269 1.00 73.50 102 SER A C 1
ATOM 844 O O . SER A 1 102 ? -17.121 -2.648 30.930 1.00 73.50 102 SER A O 1
ATOM 846 N N . SER A 1 103 ? -18.723 -2.857 32.482 1.00 74.31 103 SER A N 1
ATOM 847 C CA . SER A 1 103 ? -17.913 -3.653 33.414 1.00 74.31 103 SER A CA 1
ATOM 848 C C . SER A 1 103 ? -17.686 -5.086 32.920 1.00 74.31 103 SER A C 1
ATOM 850 O O . SER A 1 103 ? -16.862 -5.807 33.479 1.00 74.31 103 SER A O 1
ATOM 852 N N . ASN A 1 104 ? -18.458 -5.520 31.921 1.00 77.06 104 ASN A N 1
ATOM 853 C CA . ASN A 1 104 ? -18.370 -6.857 31.357 1.00 77.06 104 ASN A CA 1
ATOM 854 C C . ASN A 1 104 ? -17.289 -6.908 30.276 1.00 77.06 104 ASN A C 1
ATOM 856 O O . ASN A 1 104 ? -17.062 -5.936 29.556 1.00 77.06 104 ASN A O 1
ATOM 860 N N . ALA A 1 105 ? -16.652 -8.071 30.153 1.00 81.44 105 ALA A N 1
ATOM 861 C CA . ALA A 1 105 ? -15.731 -8.350 29.063 1.00 81.44 105 ALA A CA 1
ATOM 862 C C . ALA A 1 105 ? -16.427 -8.210 27.698 1.00 81.44 105 ALA A C 1
ATOM 864 O O . ALA A 1 105 ? -17.644 -8.374 27.589 1.00 81.44 105 ALA A O 1
ATOM 865 N N . PHE A 1 106 ? -15.643 -7.902 26.665 1.00 88.94 106 PHE A N 1
ATOM 866 C CA . PHE A 1 106 ? -16.112 -7.932 25.284 1.00 88.94 106 PHE A CA 1
ATOM 867 C C . PHE A 1 106 ? -16.615 -9.331 24.906 1.00 88.94 106 PHE A C 1
ATOM 869 O O . PHE A 1 106 ? -16.224 -10.333 25.497 1.00 88.94 106 PHE A O 1
ATOM 876 N N . SER A 1 107 ? -17.474 -9.415 23.901 1.00 89.50 107 SER A N 1
ATOM 877 C CA . SER A 1 107 ? -17.927 -10.691 23.365 1.00 89.50 107 SER A CA 1
ATOM 878 C C . SER A 1 107 ? -18.068 -10.561 21.858 1.00 89.50 107 SER A C 1
ATOM 880 O O . SER A 1 107 ? -18.880 -9.771 21.375 1.00 89.50 107 SER A O 1
ATOM 882 N N . TRP A 1 108 ? -17.316 -11.364 21.102 1.00 89.56 108 TRP A N 1
ATOM 883 C CA . TRP A 1 108 ? -17.509 -11.458 19.654 1.00 89.56 108 TRP A CA 1
ATOM 884 C C . TRP A 1 108 ? -18.914 -11.944 19.289 1.00 89.56 108 TRP A C 1
ATOM 886 O O . TRP A 1 108 ? -19.402 -11.619 18.207 1.00 89.56 108 TRP A O 1
ATOM 896 N N . SER A 1 109 ? -19.562 -12.718 20.167 1.00 89.69 109 SER A N 1
ATOM 897 C CA . SER A 1 109 ? -20.929 -13.201 19.951 1.00 89.69 109 SER A CA 1
ATOM 898 C C . SER A 1 109 ? -21.989 -12.099 20.086 1.00 89.69 109 SER A C 1
ATOM 900 O O . SER A 1 109 ? -23.014 -12.155 19.409 1.00 89.69 109 SER A O 1
ATOM 902 N N . GLU A 1 110 ? -21.717 -11.074 20.898 1.00 89.94 110 GLU A N 1
ATOM 903 C CA . GLU A 1 110 ? -22.582 -9.903 21.098 1.00 89.94 110 GLU A CA 1
ATOM 904 C C . GLU A 1 110 ? -22.185 -8.709 20.209 1.00 89.94 110 GLU A C 1
ATOM 906 O O . GLU A 1 110 ? -22.824 -7.656 20.254 1.00 89.94 110 GLU A O 1
ATOM 911 N N . PHE A 1 111 ? -21.133 -8.850 19.395 1.00 91.38 111 PHE A N 1
ATOM 912 C CA . PHE A 1 111 ? -20.606 -7.760 18.584 1.00 91.38 111 PHE A CA 1
ATOM 913 C C . PHE A 1 111 ? -21.607 -7.323 17.506 1.00 91.38 111 PHE A C 1
ATOM 915 O O . PHE A 1 111 ? -21.977 -8.094 16.621 1.00 91.38 111 PHE A O 1
ATOM 922 N N . SER A 1 112 ? -22.012 -6.052 17.555 1.00 90.94 112 SER A N 1
ATOM 923 C CA . SER A 1 112 ? -23.019 -5.468 16.659 1.00 90.94 112 SER A CA 1
ATOM 924 C C . SER A 1 112 ? -22.517 -5.193 15.238 1.00 90.94 112 SER A C 1
ATOM 926 O O . SER A 1 112 ? -23.310 -4.797 14.387 1.00 90.94 112 SER A O 1
ATOM 928 N N . GLY A 1 113 ? -21.216 -5.364 14.983 1.00 91.75 113 GLY A N 1
ATOM 929 C CA . GLY A 1 113 ? -20.556 -4.971 13.735 1.00 91.75 113 GLY A CA 1
ATOM 930 C C . GLY A 1 113 ? -19.971 -3.557 13.769 1.00 91.75 113 GLY A C 1
ATOM 931 O O . GLY A 1 113 ? -19.100 -3.247 12.963 1.00 91.75 113 GLY A O 1
ATOM 932 N N . VAL A 1 114 ? -20.378 -2.710 14.721 1.00 94.31 114 VAL A N 1
ATOM 933 C CA . VAL A 1 114 ? -19.839 -1.347 14.842 1.00 94.31 114 VAL A CA 1
ATOM 934 C C . VAL A 1 114 ? -18.495 -1.383 15.576 1.00 94.31 114 VAL A C 1
ATOM 936 O O . VAL A 1 114 ? -18.450 -1.920 16.689 1.00 94.31 114 VAL A O 1
ATOM 939 N N . PRO A 1 115 ? -17.411 -0.803 15.018 1.00 96.56 115 PRO A N 1
ATOM 940 C CA . PRO A 1 115 ? -16.118 -0.747 15.687 1.00 96.56 115 PRO A CA 1
ATOM 941 C C . PRO A 1 115 ? -16.242 -0.236 17.121 1.00 96.56 115 PRO A C 1
ATOM 943 O O . PRO A 1 115 ? -16.895 0.774 17.389 1.00 96.56 115 PRO A O 1
ATOM 946 N N . THR A 1 116 ? -15.633 -0.960 18.053 1.00 95.94 116 THR A N 1
ATOM 947 C CA . THR A 1 116 ? -15.834 -0.748 19.487 1.00 95.94 116 THR A CA 1
ATOM 948 C C . THR A 1 116 ? -14.494 -0.753 20.210 1.00 95.94 116 THR A C 1
ATOM 950 O O . THR A 1 116 ? -13.679 -1.637 19.966 1.00 95.94 116 THR A O 1
ATOM 953 N N . SER A 1 117 ? -14.248 0.200 21.109 1.00 95.56 117 SER A N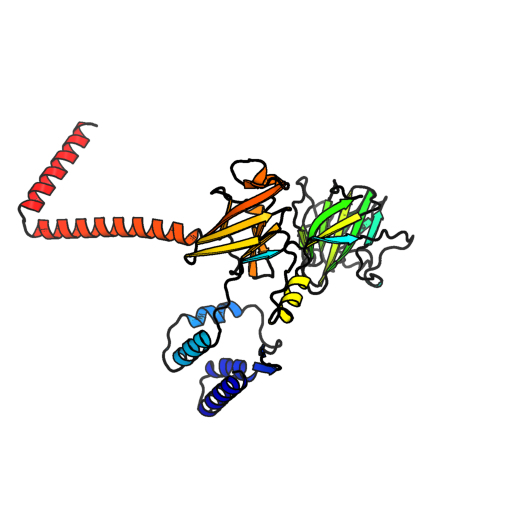 1
ATOM 954 C CA . SER A 1 117 ? -12.996 0.293 21.869 1.00 95.56 117 SER A CA 1
ATOM 955 C C . SER A 1 117 ? -13.182 -0.008 23.356 1.00 95.56 117 SER A C 1
ATOM 957 O O . SER A 1 117 ? -14.177 0.383 23.968 1.00 95.56 117 SER A O 1
ATOM 959 N N . ILE A 1 118 ? -12.201 -0.688 23.955 1.00 94.81 118 ILE A N 1
ATOM 960 C CA . ILE A 1 118 ? -12.106 -0.930 25.400 1.00 94.81 118 ILE A CA 1
ATOM 961 C C . ILE A 1 118 ? -10.719 -0.533 25.877 1.00 94.81 118 ILE A C 1
ATOM 963 O O . ILE A 1 118 ? -9.710 -0.921 25.291 1.00 94.81 118 ILE A O 1
ATOM 967 N N . PHE A 1 119 ? -10.665 0.216 26.973 1.00 95.00 119 PHE A N 1
ATOM 968 C CA . PHE A 1 119 ? -9.411 0.520 27.644 1.00 95.00 119 PHE A CA 1
ATOM 969 C C . PHE A 1 119 ? -9.112 -0.525 28.721 1.00 95.00 119 PHE A C 1
ATOM 971 O O . PHE A 1 119 ? -9.914 -0.729 29.635 1.00 95.00 119 PHE A O 1
ATOM 978 N N . TYR A 1 120 ? -7.940 -1.154 28.633 1.00 93.50 120 TYR A N 1
ATOM 979 C CA . TYR A 1 120 ? -7.455 -2.109 29.625 1.00 93.50 120 TYR A CA 1
ATOM 980 C C . TYR A 1 120 ? -6.319 -1.481 30.447 1.00 93.50 120 TYR A C 1
ATOM 982 O O . TYR A 1 120 ? -5.194 -1.390 29.945 1.00 93.50 120 TYR A O 1
ATOM 990 N N . PRO A 1 121 ? -6.575 -1.042 31.698 1.00 93.62 121 PRO A N 1
ATOM 991 C CA . PRO A 1 121 ? -5.529 -0.492 32.565 1.00 93.62 121 PRO A CA 1
ATOM 992 C C . PRO A 1 121 ? -4.557 -1.571 33.067 1.00 93.62 121 PRO A C 1
ATOM 994 O O . PRO A 1 121 ? -3.391 -1.277 33.313 1.00 93.62 121 PRO A O 1
ATOM 997 N N . ASP A 1 122 ? -5.030 -2.814 33.177 1.00 94.06 122 ASP A N 1
ATOM 998 C CA . ASP A 1 122 ? -4.275 -3.975 33.644 1.00 94.06 122 ASP A CA 1
ATOM 999 C C . ASP A 1 122 ? -3.962 -4.949 32.500 1.00 94.06 122 ASP A C 1
ATOM 1001 O O . ASP A 1 122 ? -4.428 -4.793 31.371 1.00 94.06 122 ASP A O 1
ATOM 1005 N N . TRP A 1 123 ? -3.163 -5.978 32.797 1.00 91.75 123 TRP A N 1
ATOM 1006 C CA . TRP A 1 123 ? -2.798 -7.006 31.827 1.00 91.75 123 TRP A CA 1
ATOM 1007 C C . TRP A 1 123 ? -4.028 -7.790 31.367 1.00 91.75 123 TRP A C 1
ATOM 1009 O O . TRP A 1 123 ? -4.734 -8.402 32.173 1.00 91.75 123 TRP A O 1
ATOM 1019 N N . LYS A 1 124 ? -4.246 -7.816 30.052 1.00 91.69 124 LYS A N 1
ATOM 1020 C CA . LYS A 1 124 ? -5.334 -8.547 29.412 1.00 91.69 124 LYS A CA 1
ATOM 1021 C C . LYS A 1 124 ? -4.838 -9.327 28.206 1.00 91.69 124 LYS A C 1
ATOM 1023 O O . LYS A 1 124 ? -4.302 -8.739 27.278 1.00 91.69 124 LYS A O 1
ATOM 1028 N N . GLU A 1 125 ? -5.086 -10.631 28.184 1.00 92.06 125 GLU A N 1
ATOM 1029 C CA . GLU A 1 125 ? -4.858 -11.461 26.998 1.00 92.06 125 GLU A CA 1
ATOM 1030 C C . GLU A 1 125 ? -5.893 -11.113 25.918 1.00 92.06 125 GLU A C 1
ATOM 1032 O O . GLU A 1 125 ? -7.065 -11.464 26.046 1.00 92.06 125 GLU A O 1
ATOM 1037 N N . VAL A 1 126 ? -5.464 -10.390 24.883 1.00 90.50 126 VAL A N 1
ATOM 1038 C CA . VAL A 1 126 ? -6.299 -9.980 23.735 1.00 90.50 126 VAL A CA 1
ATOM 1039 C C . VAL A 1 126 ? -6.182 -10.949 22.562 1.00 90.50 126 VAL A C 1
ATOM 1041 O O . VAL A 1 126 ? -7.056 -11.002 21.701 1.00 90.50 126 VAL A O 1
ATOM 1044 N N . VAL A 1 127 ? -5.130 -11.763 22.563 1.00 89.56 127 VAL A N 1
ATOM 1045 C CA . VAL A 1 127 ? -4.960 -12.900 21.663 1.00 89.56 127 VAL A CA 1
ATOM 1046 C C . VAL A 1 127 ? -4.544 -14.111 22.481 1.00 89.56 127 VAL A C 1
ATOM 1048 O O . VAL A 1 127 ? -3.695 -13.982 23.361 1.00 89.56 127 VAL A O 1
ATOM 1051 N N . VAL A 1 128 ? -5.077 -15.287 22.161 1.00 91.56 128 VAL A N 1
ATOM 1052 C CA . VAL A 1 128 ? -4.770 -16.551 22.836 1.00 91.56 128 VAL A CA 1
ATOM 1053 C C . VAL A 1 128 ? -4.573 -17.671 21.806 1.00 91.56 128 VAL A C 1
ATOM 1055 O O . VAL A 1 128 ? -5.329 -17.761 20.848 1.00 91.56 128 VAL A O 1
ATOM 1058 N N . THR A 1 129 ? -3.580 -18.545 21.991 1.00 89.94 129 THR A N 1
ATOM 1059 C CA . THR A 1 129 ? -3.248 -19.642 21.047 1.00 89.94 129 THR A CA 1
ATOM 1060 C C . THR A 1 129 ? -3.128 -21.018 21.694 1.00 89.94 129 THR A C 1
ATOM 1062 O O . THR A 1 129 ? -2.544 -21.941 21.133 1.00 89.94 129 THR A O 1
ATOM 1065 N N . ASN A 1 130 ? -3.652 -21.176 22.906 1.00 90.06 130 ASN A N 1
ATOM 1066 C CA . ASN A 1 130 ? -3.624 -22.438 23.649 1.00 90.06 130 ASN A CA 1
ATOM 1067 C C . ASN A 1 130 ? -4.948 -23.221 23.557 1.00 90.06 130 ASN A C 1
ATOM 1069 O O . ASN A 1 130 ? -5.197 -24.089 24.395 1.00 90.06 130 ASN A O 1
ATOM 1073 N N . GLY A 1 131 ? -5.825 -22.870 22.611 1.00 84.38 131 GLY A N 1
ATOM 1074 C CA . GLY A 1 131 ? -7.155 -23.461 22.469 1.00 84.38 131 GLY A CA 1
ATOM 1075 C C . GLY A 1 131 ? -8.152 -23.080 23.568 1.00 84.38 131 GLY A C 1
ATOM 1076 O O . GLY A 1 131 ? -9.305 -23.511 23.517 1.00 84.38 131 GLY A O 1
ATOM 1077 N N . ALA A 1 132 ? -7.767 -22.257 24.550 1.00 86.19 132 ALA A N 1
ATOM 1078 C CA . ALA A 1 132 ? -8.716 -21.680 25.489 1.00 86.19 132 ALA A CA 1
ATOM 1079 C C . ALA A 1 132 ? -9.498 -20.577 24.774 1.00 86.19 132 ALA A C 1
ATOM 1081 O O . ALA A 1 132 ? -9.039 -19.440 24.676 1.00 86.19 132 ALA A O 1
ATOM 1082 N N . TYR A 1 133 ? -10.686 -20.923 24.276 1.00 79.00 133 TYR A N 1
ATOM 1083 C CA . TYR A 1 133 ? -11.596 -19.945 23.696 1.00 79.00 133 TYR A CA 1
ATOM 1084 C C . TYR A 1 133 ? -11.951 -18.890 24.747 1.00 79.00 133 TYR A C 1
ATOM 1086 O O . TYR A 1 133 ? -12.586 -19.200 25.761 1.00 79.00 133 TYR A O 1
ATOM 1094 N N . LYS A 1 134 ? -11.552 -17.641 24.497 1.00 82.44 134 LYS A N 1
ATOM 1095 C CA . LYS A 1 134 ? -12.044 -16.482 25.241 1.00 82.44 134 LYS A CA 1
ATOM 1096 C C . LYS A 1 134 ? -12.728 -15.550 24.270 1.00 82.44 134 LYS A C 1
ATOM 1098 O O . LYS A 1 134 ? -12.115 -15.067 23.321 1.00 82.44 134 LYS A O 1
ATOM 1103 N N . ASP A 1 135 ? -13.998 -15.304 24.538 1.00 81.69 135 ASP A N 1
ATOM 1104 C CA . ASP A 1 135 ? -14.884 -14.583 23.632 1.00 81.69 135 ASP A CA 1
ATOM 1105 C C . ASP A 1 135 ? -14.516 -13.097 23.458 1.00 81.69 135 ASP A C 1
ATOM 1107 O O . ASP A 1 135 ? -14.976 -12.457 22.517 1.00 81.69 135 ASP A O 1
ATOM 1111 N N . ASP A 1 136 ? -13.650 -12.566 24.326 1.00 83.00 136 ASP A N 1
ATOM 1112 C CA . ASP A 1 136 ? -13.078 -11.216 24.265 1.00 83.00 136 ASP A CA 1
ATOM 1113 C C . ASP A 1 136 ? -11.694 -11.136 23.596 1.00 83.00 136 ASP A C 1
ATOM 1115 O O . ASP A 1 136 ? -11.063 -10.075 23.597 1.00 83.00 136 ASP A O 1
ATOM 1119 N N . SER A 1 137 ? -11.206 -12.245 23.040 1.00 87.06 137 SER A N 1
ATOM 1120 C CA . SER A 1 137 ? -9.879 -12.352 22.427 1.00 87.06 137 SER A CA 1
ATOM 1121 C C . SER A 1 137 ? -9.956 -12.912 21.006 1.00 87.06 137 SER A C 1
ATOM 1123 O O . SER A 1 137 ? -10.943 -13.546 20.630 1.00 87.06 137 SER A O 1
ATOM 1125 N N . LEU A 1 138 ? -8.904 -12.722 20.208 1.00 85.69 138 LEU A N 1
ATOM 1126 C CA . LEU A 1 138 ? -8.671 -13.587 19.047 1.00 85.69 138 LEU A CA 1
ATOM 1127 C C . LEU A 1 138 ? -8.087 -14.910 19.550 1.00 85.69 138 LEU A C 1
ATOM 1129 O O . LEU A 1 138 ? -6.967 -14.947 20.054 1.00 85.69 138 LEU A O 1
ATOM 1133 N N . SER A 1 139 ? -8.869 -15.983 19.459 1.00 87.56 139 SER A N 1
ATOM 1134 C CA . SER A 1 139 ? -8.493 -17.310 19.953 1.00 87.56 139 SER A CA 1
ATOM 1135 C C . SER A 1 139 ? -8.146 -18.252 18.802 1.00 87.56 139 SER A C 1
ATOM 1137 O O . SER A 1 139 ? -8.929 -18.395 17.867 1.00 87.56 139 SER A O 1
ATOM 1139 N N . PHE A 1 140 ? -7.015 -18.942 18.917 1.00 89.00 140 PHE A N 1
ATOM 1140 C CA . PHE A 1 140 ? -6.552 -19.977 17.993 1.00 89.00 140 PHE A CA 1
ATOM 1141 C C . PHE A 1 140 ? -6.379 -21.303 18.746 1.00 89.00 140 PHE A C 1
ATOM 1143 O O . PHE A 1 140 ? -6.034 -21.311 19.934 1.00 89.00 140 PHE A O 1
ATOM 1150 N N . GLU A 1 141 ? -6.625 -22.428 18.068 1.00 89.88 141 GLU A N 1
ATOM 1151 C CA . GLU A 1 141 ? -6.539 -23.767 18.674 1.00 89.88 141 GLU A CA 1
ATOM 1152 C C . GLU A 1 141 ? -5.112 -24.111 19.121 1.00 89.88 141 GLU A C 1
ATOM 1154 O O . GLU A 1 141 ? -4.910 -24.666 20.203 1.00 89.88 141 GLU A O 1
ATOM 1159 N N . SER A 1 142 ? -4.117 -23.732 18.320 1.00 90.12 142 SER A N 1
ATOM 1160 C CA . SER A 1 142 ? -2.700 -23.864 18.634 1.00 90.12 142 SER A CA 1
ATOM 1161 C C . SER A 1 142 ? -1.889 -22.682 18.096 1.00 90.12 142 SER A C 1
ATOM 1163 O O . SER A 1 142 ? -2.345 -21.914 17.250 1.00 90.12 142 SER A O 1
ATOM 1165 N N . ILE A 1 143 ? -0.632 -22.563 18.534 1.00 88.31 143 ILE A N 1
ATOM 1166 C CA . ILE A 1 143 ? 0.316 -21.578 17.988 1.00 88.31 143 ILE A CA 1
ATOM 1167 C C . ILE A 1 143 ? 0.552 -21.745 16.479 1.00 88.31 143 ILE A C 1
ATOM 1169 O O . ILE A 1 143 ? 0.849 -20.766 15.807 1.00 88.31 143 ILE A O 1
ATOM 1173 N N . ASN A 1 144 ? 0.396 -22.961 15.942 1.00 87.88 144 ASN A N 1
ATOM 1174 C CA . ASN A 1 144 ? 0.566 -23.227 14.512 1.00 87.88 144 ASN A CA 1
ATOM 1175 C C . ASN A 1 144 ? -0.630 -22.745 13.678 1.00 87.88 144 ASN A C 1
ATOM 1177 O O . ASN A 1 144 ? -0.488 -22.581 12.470 1.00 87.88 144 ASN A O 1
ATOM 1181 N N . ASP A 1 145 ? -1.787 -22.530 14.313 1.00 86.81 145 ASP A N 1
ATOM 1182 C CA . ASP A 1 145 ? -2.992 -22.015 13.657 1.00 86.81 145 ASP A CA 1
ATOM 1183 C C . ASP A 1 145 ? -3.018 -20.481 13.641 1.00 86.81 145 ASP A C 1
ATOM 1185 O O . ASP A 1 145 ? -3.788 -19.881 12.893 1.00 86.81 145 ASP A O 1
ATOM 1189 N N . ALA A 1 146 ? -2.174 -19.834 14.452 1.00 86.06 146 ALA A N 1
ATOM 1190 C CA . ALA A 1 146 ? -2.037 -18.388 14.455 1.00 86.06 146 ALA A CA 1
ATOM 1191 C C . ALA A 1 146 ? -1.169 -17.926 13.269 1.00 86.06 146 ALA A C 1
ATOM 1193 O O . ALA A 1 146 ? -0.050 -18.413 13.094 1.00 86.06 146 ALA A O 1
ATOM 1194 N N . PRO A 1 147 ? -1.611 -16.933 12.481 1.00 81.25 147 PRO A N 1
ATOM 1195 C CA . PRO A 1 147 ? -0.870 -16.438 11.318 1.00 81.25 147 PRO A CA 1
ATOM 1196 C C . PRO A 1 147 ? 0.326 -15.534 11.688 1.00 81.25 147 PRO A C 1
ATOM 1198 O O . PRO A 1 147 ? 0.887 -14.853 10.828 1.00 81.25 147 PRO A O 1
ATOM 1201 N N . TYR A 1 148 ? 0.725 -15.498 12.963 1.00 80.88 148 TYR A N 1
ATOM 1202 C CA . TYR A 1 148 ? 1.837 -14.703 13.482 1.00 80.88 148 TYR A CA 1
ATOM 1203 C C . TYR A 1 148 ? 2.744 -15.497 14.401 1.00 80.88 148 TYR A C 1
ATOM 1205 O O . TYR A 1 148 ? 2.339 -16.420 15.104 1.00 80.88 148 TYR A O 1
ATOM 1213 N N . ILE A 1 149 ? 3.987 -15.027 14.456 1.00 74.31 149 ILE A N 1
ATOM 1214 C CA . ILE A 1 149 ? 4.999 -15.515 15.376 1.00 74.31 149 ILE A CA 1
ATOM 1215 C C . ILE A 1 149 ? 4.952 -14.638 16.624 1.00 74.31 149 ILE A C 1
ATOM 1217 O O . ILE A 1 149 ? 5.211 -13.435 16.568 1.00 74.31 149 ILE A O 1
ATOM 1221 N N . PHE A 1 150 ? 4.643 -15.251 17.761 1.00 75.94 150 PHE A N 1
ATOM 1222 C CA . PHE A 1 150 ? 4.775 -14.581 19.045 1.00 75.94 150 PHE A CA 1
ATOM 1223 C C . PHE A 1 150 ? 6.256 -14.366 19.379 1.00 75.94 150 PHE A C 1
ATOM 1225 O O . PHE A 1 150 ? 7.095 -15.206 19.042 1.00 75.94 150 PHE A O 1
ATOM 1232 N N . PRO A 1 151 ? 6.608 -13.270 20.067 1.00 69.75 151 PRO A N 1
ATOM 1233 C CA . PRO A 1 151 ? 7.959 -13.106 20.560 1.00 69.75 151 PRO A CA 1
ATOM 1234 C C . PRO A 1 151 ? 8.257 -14.177 21.607 1.00 69.75 151 PRO A C 1
ATOM 1236 O O . PRO A 1 151 ? 7.373 -14.605 22.346 1.00 69.75 151 PRO A O 1
ATOM 1239 N N . GLU A 1 152 ? 9.524 -14.582 21.698 1.00 74.62 152 GLU A N 1
ATOM 1240 C CA . GLU A 1 152 ? 9.964 -15.748 22.482 1.00 74.62 152 GLU A CA 1
ATOM 1241 C C . GLU A 1 152 ? 9.521 -15.728 23.956 1.00 74.62 152 GLU A C 1
ATOM 1243 O O . GLU A 1 152 ? 9.390 -16.778 24.583 1.00 74.62 152 GLU A O 1
ATOM 1248 N N . PHE A 1 153 ? 9.270 -14.541 24.514 1.00 76.88 153 PHE A N 1
ATOM 1249 C CA . PHE A 1 153 ? 8.831 -14.368 25.897 1.00 76.88 153 PHE A CA 1
ATOM 1250 C C . PHE A 1 153 ? 7.339 -14.649 26.132 1.00 76.88 153 PHE A C 1
ATOM 1252 O O . PHE A 1 153 ? 6.926 -14.708 27.289 1.00 76.88 153 PHE A O 1
ATOM 1259 N N . SER A 1 154 ? 6.528 -14.823 25.084 1.00 79.81 154 SER A N 1
ATOM 1260 C CA . SER A 1 154 ? 5.119 -15.194 25.219 1.00 79.81 154 SER A CA 1
ATOM 1261 C C . SER A 1 154 ? 4.752 -16.323 24.267 1.00 79.81 154 SER A C 1
ATOM 1263 O O . SER A 1 154 ? 4.633 -16.130 23.067 1.00 79.81 154 SER A O 1
ATOM 1265 N N . THR A 1 155 ? 4.554 -17.526 24.795 1.00 81.12 155 THR A N 1
ATOM 1266 C CA . THR A 1 155 ? 4.354 -18.724 23.965 1.00 81.12 155 THR A CA 1
ATOM 1267 C C . THR A 1 155 ? 2.893 -19.040 23.657 1.00 81.12 155 THR A C 1
ATOM 1269 O O . THR A 1 155 ? 2.634 -19.943 22.869 1.00 81.12 155 THR A O 1
ATOM 1272 N N . SER A 1 156 ? 1.935 -18.361 24.297 1.00 85.81 156 SER A N 1
ATOM 1273 C CA . SER A 1 156 ? 0.518 -18.761 24.225 1.00 85.81 156 SER A CA 1
ATOM 1274 C C . SER A 1 156 ? -0.509 -17.627 24.229 1.00 85.81 156 SER A C 1
ATOM 1276 O O . SER A 1 156 ? -1.699 -17.904 24.078 1.00 85.81 156 SER A O 1
ATOM 1278 N N . ALA A 1 157 ? -0.089 -16.369 24.400 1.00 89.75 157 ALA A N 1
ATOM 1279 C CA . ALA A 1 157 ? -1.007 -15.233 24.390 1.00 89.75 157 ALA A CA 1
ATOM 1280 C C . ALA A 1 157 ? -0.317 -13.910 24.028 1.00 89.75 157 ALA A C 1
ATOM 1282 O O . ALA A 1 157 ? 0.878 -13.731 24.256 1.00 89.75 157 ALA A O 1
ATOM 1283 N N . TRP A 1 158 ? -1.073 -12.949 23.505 1.00 88.06 158 TRP A N 1
ATOM 1284 C CA . TRP A 1 158 ? -0.648 -11.554 23.422 1.00 88.06 158 TRP A CA 1
ATOM 1285 C C . TRP A 1 158 ? -1.397 -10.753 24.469 1.00 88.06 158 TRP A C 1
ATOM 1287 O O . TRP A 1 158 ? -2.627 -10.811 24.538 1.00 88.06 158 TRP A O 1
ATOM 1297 N N . ASN A 1 159 ? -0.650 -10.006 25.276 1.00 90.56 159 ASN A N 1
ATOM 1298 C CA . ASN A 1 159 ? -1.235 -9.213 26.335 1.00 90.56 159 ASN A CA 1
ATOM 1299 C C . ASN A 1 159 ? -1.236 -7.726 25.988 1.00 90.56 159 ASN A C 1
ATOM 1301 O O . ASN A 1 159 ? -0.222 -7.165 25.575 1.00 90.56 159 ASN A O 1
ATOM 1305 N N . SER A 1 160 ? -2.362 -7.079 26.251 1.00 90.81 160 SER A N 1
ATOM 1306 C CA . SER A 1 160 ? -2.508 -5.635 26.278 1.00 90.81 160 SER A CA 1
ATOM 1307 C C . SER A 1 160 ? -2.354 -5.138 27.717 1.00 90.81 160 SER A C 1
ATOM 1309 O O . SER A 1 160 ? -2.870 -5.777 28.634 1.00 90.81 160 SER A O 1
ATOM 1311 N N . PHE A 1 161 ? -1.644 -4.033 27.927 1.00 92.81 161 PHE A N 1
ATOM 1312 C CA . PHE A 1 161 ? -1.492 -3.387 29.230 1.00 92.81 161 PHE A CA 1
ATOM 1313 C C . PHE A 1 161 ? -1.479 -1.879 29.031 1.00 92.81 161 PHE A C 1
ATOM 1315 O O . PHE A 1 161 ? -0.721 -1.380 28.197 1.00 92.81 161 PHE A O 1
ATOM 1322 N N . ASN A 1 162 ? -2.295 -1.167 29.809 1.00 95.56 162 ASN A N 1
ATOM 1323 C CA . ASN A 1 162 ? -2.452 0.281 29.720 1.00 95.56 162 ASN A CA 1
ATOM 1324 C C . ASN A 1 162 ? -2.674 0.758 28.270 1.00 95.56 162 ASN A C 1
ATOM 1326 O O . ASN A 1 162 ? -2.011 1.674 27.774 1.00 95.56 162 ASN A O 1
ATOM 1330 N N . SER A 1 163 ? -3.582 0.083 27.568 1.00 95.31 163 SER A N 1
ATOM 1331 C CA . SER A 1 163 ? -3.826 0.295 26.141 1.00 95.31 163 SER A CA 1
ATOM 1332 C C . SER A 1 163 ? -5.308 0.240 25.807 1.00 95.31 163 SER A C 1
ATOM 1334 O O . SER A 1 163 ? -6.064 -0.531 26.403 1.00 95.31 163 SER A O 1
ATOM 1336 N N . THR A 1 164 ? -5.698 1.039 24.822 1.00 96.12 164 THR A N 1
ATOM 1337 C CA . THR A 1 164 ? -7.005 0.972 24.177 1.00 96.12 164 THR A CA 1
ATOM 1338 C C . THR A 1 164 ? -6.965 -0.087 23.086 1.00 96.12 164 THR A C 1
ATOM 1340 O O . THR A 1 164 ? -6.083 -0.090 22.228 1.00 96.12 164 THR A O 1
ATOM 1343 N N . VAL A 1 165 ? -7.918 -1.007 23.135 1.00 95.75 165 VAL A N 1
ATOM 1344 C CA . VAL A 1 165 ? -8.059 -2.116 22.197 1.00 95.75 165 VAL A CA 1
ATOM 1345 C C . VAL A 1 165 ? -9.341 -1.895 21.418 1.00 95.75 165 VAL A C 1
ATOM 1347 O O . VAL A 1 165 ? -10.415 -1.787 22.008 1.00 95.75 165 VAL A O 1
ATOM 1350 N N . VAL A 1 166 ? -9.222 -1.787 20.101 1.00 96.75 166 VAL A N 1
ATOM 1351 C CA . VAL A 1 166 ? -10.350 -1.615 19.187 1.00 96.75 166 VAL A CA 1
ATOM 1352 C C . VAL A 1 166 ? -10.672 -2.953 18.557 1.00 96.75 166 VAL A C 1
ATOM 1354 O O . VAL A 1 166 ? -9.802 -3.595 17.974 1.00 96.75 166 VAL A O 1
ATOM 1357 N N . TYR A 1 167 ? -11.932 -3.338 18.654 1.00 96.12 167 TYR A N 1
ATOM 1358 C CA . TYR A 1 167 ? -12.510 -4.523 18.055 1.00 96.12 167 TYR A CA 1
ATOM 1359 C C . TYR A 1 167 ? -13.320 -4.101 16.840 1.00 96.12 167 TYR A C 1
ATOM 1361 O O . TYR A 1 167 ? -14.205 -3.246 16.938 1.00 96.12 167 TYR A O 1
ATOM 1369 N N . LEU A 1 168 ? -13.025 -4.701 15.694 1.00 96.56 168 LEU A N 1
ATOM 1370 C CA . LEU A 1 168 ? -13.790 -4.501 14.472 1.00 96.56 168 LEU A CA 1
ATOM 1371 C C . LEU A 1 168 ? -13.942 -5.820 13.723 1.00 96.56 168 LEU A C 1
ATOM 1373 O O . LEU A 1 168 ? -13.202 -6.780 13.951 1.00 96.56 168 LEU A O 1
ATOM 1377 N N . LYS A 1 169 ? -14.920 -5.868 12.827 1.00 95.56 169 LYS A N 1
ATOM 1378 C CA . LYS A 1 169 ? -15.135 -6.998 11.933 1.00 95.56 169 LYS A CA 1
ATOM 1379 C C . LYS A 1 169 ? -15.313 -6.457 10.527 1.00 95.56 169 LYS A C 1
ATOM 1381 O O . LYS A 1 169 ? -16.115 -5.550 10.335 1.00 95.56 169 LYS A O 1
ATOM 1386 N N . THR A 1 170 ? -14.563 -6.991 9.575 1.00 94.00 170 THR A N 1
ATOM 1387 C CA . THR A 1 170 ? -14.757 -6.664 8.166 1.00 94.00 170 THR A CA 1
ATOM 1388 C C . THR A 1 170 ? -15.910 -7.486 7.599 1.00 94.00 170 THR A C 1
ATOM 1390 O O . THR A 1 170 ? -16.121 -8.646 7.974 1.00 94.00 170 THR A O 1
ATOM 1393 N N . ASP A 1 171 ? -16.674 -6.869 6.704 1.00 91.31 171 ASP A N 1
ATOM 1394 C CA . ASP A 1 171 ? -17.762 -7.521 5.979 1.00 91.31 171 ASP A CA 1
ATOM 1395 C C . ASP A 1 171 ? -17.209 -8.309 4.777 1.00 91.31 171 ASP A C 1
ATOM 1397 O O . ASP A 1 171 ? -16.064 -8.754 4.763 1.00 91.31 171 ASP A O 1
ATOM 1401 N N . ASN A 1 172 ? -17.998 -8.472 3.715 1.00 89.56 172 ASN A N 1
ATOM 1402 C CA . ASN A 1 172 ? -17.579 -9.162 2.493 1.00 89.56 172 ASN A CA 1
ATOM 1403 C C . ASN A 1 172 ? -16.469 -8.449 1.698 1.00 89.56 172 ASN A C 1
ATOM 1405 O O . ASN A 1 172 ? -16.040 -8.987 0.679 1.00 89.56 172 ASN A O 1
ATOM 1409 N N . ASN A 1 173 ? -15.998 -7.286 2.153 1.00 86.81 173 ASN A N 1
ATOM 1410 C CA . ASN A 1 173 ? -14.974 -6.480 1.493 1.00 86.81 173 ASN A CA 1
ATOM 1411 C C . ASN A 1 173 ? -13.814 -6.198 2.452 1.00 86.81 173 ASN A C 1
ATOM 1413 O O . ASN A 1 173 ? -13.990 -6.245 3.672 1.00 86.81 173 ASN A O 1
ATOM 1417 N N . SER A 1 174 ? -12.626 -5.944 1.896 1.00 89.44 174 SER A N 1
ATOM 1418 C CA . SER A 1 174 ? -11.476 -5.544 2.700 1.00 89.44 174 SER A CA 1
ATOM 1419 C C . SER A 1 174 ? -11.692 -4.146 3.271 1.00 89.44 174 SER A C 1
ATOM 1421 O O . SER A 1 174 ? -12.362 -3.305 2.673 1.00 89.44 174 SER A O 1
ATOM 1423 N N . LEU A 1 175 ? -11.129 -3.909 4.452 1.00 92.94 175 LEU A N 1
ATOM 1424 C CA . LEU A 1 175 ? -11.098 -2.601 5.092 1.00 92.94 175 LEU A CA 1
ATOM 1425 C C . LEU A 1 175 ? -9.685 -2.042 4.953 1.00 92.94 175 LEU A C 1
ATOM 1427 O O . LEU A 1 175 ? -8.758 -2.574 5.563 1.00 92.94 175 LEU A O 1
ATOM 1431 N N . ILE A 1 176 ? -9.521 -0.978 4.167 1.00 92.12 176 ILE A N 1
ATOM 1432 C CA . ILE A 1 176 ? -8.231 -0.299 4.012 1.00 92.12 176 ILE A CA 1
ATOM 1433 C C . ILE A 1 176 ? -8.226 0.947 4.892 1.00 92.12 176 ILE A C 1
ATOM 1435 O O . ILE A 1 176 ? -8.806 1.973 4.546 1.00 92.12 176 ILE A O 1
ATOM 1439 N N . ILE A 1 177 ? -7.569 0.855 6.042 1.00 94.69 177 ILE A N 1
ATOM 1440 C CA . ILE A 1 177 ? -7.439 1.948 7.005 1.00 94.69 177 ILE A CA 1
ATOM 1441 C C . ILE A 1 177 ? -6.355 2.910 6.514 1.00 94.69 177 ILE A C 1
ATOM 1443 O O . ILE A 1 177 ? -5.210 2.501 6.326 1.00 94.69 177 ILE A O 1
ATOM 1447 N N . ARG A 1 178 ? -6.695 4.188 6.338 1.00 92.50 178 ARG A N 1
ATOM 1448 C CA . ARG A 1 178 ? -5.755 5.265 5.980 1.00 92.50 178 ARG A CA 1
ATOM 1449 C C . ARG A 1 178 ? -5.137 5.931 7.192 1.00 92.50 178 ARG A C 1
ATOM 1451 O O . ARG A 1 178 ? -3.963 6.281 7.166 1.00 92.50 178 ARG A O 1
ATOM 1458 N N . SER A 1 179 ? -5.935 6.142 8.228 1.00 93.56 179 SER A N 1
ATOM 1459 C CA . SER A 1 179 ? -5.480 6.786 9.448 1.00 93.56 179 SER A CA 1
ATOM 1460 C C . SER A 1 179 ? -6.377 6.390 10.617 1.00 93.5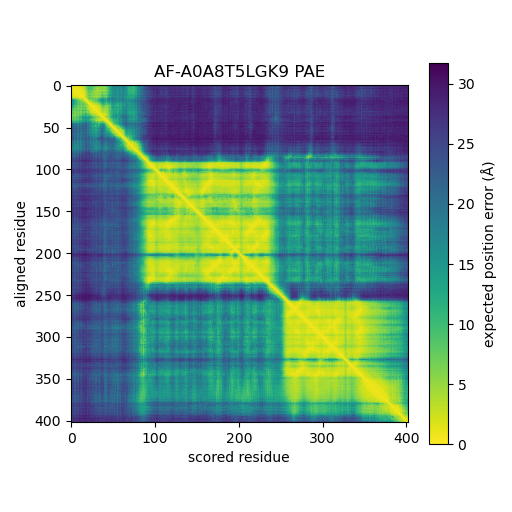6 179 SER A C 1
ATOM 1462 O O . SER A 1 179 ? -7.517 5.947 10.452 1.00 93.56 179 SER A O 1
ATOM 1464 N N . ILE A 1 180 ? -5.838 6.517 11.824 1.00 95.69 180 ILE A N 1
ATOM 1465 C CA . ILE A 1 180 ? -6.590 6.368 13.065 1.00 95.69 180 ILE A CA 1
ATOM 1466 C C . ILE A 1 180 ? -6.405 7.672 13.823 1.00 95.69 180 ILE A C 1
ATOM 1468 O O . ILE A 1 180 ? -5.267 8.082 14.069 1.00 95.69 180 ILE A O 1
ATOM 1472 N N . MET A 1 181 ? -7.510 8.319 14.176 1.00 95.88 181 MET A N 1
ATOM 1473 C CA . MET A 1 181 ? -7.510 9.650 14.766 1.00 95.88 181 MET A CA 1
ATOM 1474 C C . MET A 1 181 ? -8.143 9.645 16.158 1.00 95.88 181 MET A C 1
ATOM 1476 O O . MET A 1 181 ? -9.114 8.937 16.417 1.00 95.88 181 MET A O 1
ATOM 1480 N N . GLU A 1 182 ? -7.602 10.467 17.050 1.00 96.25 182 GLU A N 1
ATOM 1481 C CA . GLU A 1 182 ? -8.206 10.849 18.322 1.00 96.25 182 GLU A CA 1
ATOM 1482 C C . GLU A 1 182 ? -8.510 12.343 18.257 1.00 96.25 182 GLU A C 1
ATOM 1484 O O . GLU A 1 182 ? -7.609 13.152 18.061 1.00 96.25 182 GLU A O 1
ATOM 1489 N N . ASN A 1 183 ? -9.781 12.728 18.407 1.00 94.94 183 ASN A N 1
ATOM 1490 C CA . ASN A 1 183 ? -10.190 14.138 18.316 1.00 94.94 183 ASN A CA 1
ATOM 1491 C C . ASN A 1 183 ? -9.693 14.851 17.033 1.00 94.94 183 ASN A C 1
ATOM 1493 O O . ASN A 1 183 ? -9.353 16.031 17.078 1.00 94.94 183 ASN A O 1
ATOM 1497 N N . ASN A 1 184 ? -9.685 14.143 15.896 1.00 91.19 184 ASN A N 1
ATOM 1498 C CA . ASN A 1 184 ? -9.175 14.592 14.587 1.00 91.19 184 ASN A CA 1
ATOM 1499 C C . ASN A 1 184 ? -7.648 14.781 14.493 1.00 91.19 184 ASN A C 1
ATOM 1501 O O . ASN A 1 184 ? -7.168 15.359 13.520 1.00 91.19 184 ASN A O 1
ATOM 1505 N N . GLU A 1 185 ? -6.874 14.290 15.460 1.00 92.56 185 GLU A N 1
ATOM 1506 C CA . GLU A 1 185 ? -5.413 14.227 15.374 1.00 92.56 185 GLU A CA 1
ATOM 1507 C C . GLU A 1 185 ? -4.955 12.777 15.206 1.00 92.56 185 GLU A C 1
ATOM 1509 O O . GLU A 1 185 ? -5.523 11.870 15.810 1.00 92.56 185 GLU A O 1
ATOM 1514 N N . SER A 1 186 ? -3.923 12.537 14.391 1.00 91.56 186 SER A N 1
ATOM 1515 C CA . SER A 1 186 ? -3.383 11.186 14.197 1.00 91.56 186 SER A CA 1
ATOM 1516 C C . SER A 1 186 ? -2.911 10.600 15.524 1.00 91.56 186 SER A C 1
ATOM 1518 O O . SER A 1 186 ? -2.126 11.214 16.251 1.00 91.56 186 SER A O 1
ATOM 1520 N N . VAL A 1 187 ? -3.340 9.376 15.816 1.00 92.88 187 VAL A N 1
ATOM 1521 C CA . VAL A 1 187 ? -2.986 8.726 17.071 1.00 92.88 187 VAL A CA 1
ATOM 1522 C C . VAL A 1 187 ? -1.521 8.303 17.070 1.00 92.88 187 VAL A C 1
ATOM 1524 O O . VAL A 1 187 ? -1.054 7.577 16.191 1.00 92.88 187 VAL A O 1
ATOM 1527 N N . ASN A 1 188 ? -0.801 8.713 18.112 1.00 88.38 188 ASN A N 1
ATOM 1528 C CA . ASN A 1 188 ? 0.545 8.236 18.397 1.00 88.38 188 ASN A CA 1
ATOM 1529 C C . ASN A 1 188 ? 0.481 6.980 19.276 1.00 88.38 188 ASN A C 1
ATOM 1531 O O . ASN A 1 188 ? -0.291 6.915 20.228 1.00 88.38 188 ASN A O 1
ATOM 1535 N N . GLY A 1 189 ? 1.334 5.990 19.004 1.00 89.69 189 GLY A N 1
ATOM 1536 C CA . GLY A 1 189 ? 1.420 4.781 19.834 1.00 89.69 189 GLY A CA 1
ATOM 1537 C C . GLY A 1 189 ? 0.549 3.615 19.366 1.00 89.69 189 GLY A C 1
ATOM 1538 O O . GLY A 1 189 ? 0.160 2.780 20.181 1.00 89.69 189 GLY A O 1
ATOM 1539 N N . LEU A 1 190 ? 0.268 3.528 18.065 1.00 93.38 190 LEU A N 1
ATOM 1540 C CA . LEU A 1 190 ? -0.244 2.304 17.458 1.00 93.38 190 LEU A CA 1
ATOM 1541 C C . LEU A 1 190 ? 0.777 1.167 17.661 1.00 93.38 190 LEU A C 1
ATOM 1543 O O . LEU A 1 190 ? 1.912 1.256 17.194 1.00 93.38 190 LEU A O 1
ATOM 1547 N N . VAL A 1 191 ? 0.389 0.120 18.391 1.00 92.44 191 VAL A N 1
ATOM 1548 C CA . VAL A 1 191 ? 1.265 -1.021 18.726 1.00 92.44 191 VAL A CA 1
ATOM 1549 C C . VAL A 1 191 ? 1.238 -2.066 17.615 1.00 92.44 191 VAL A C 1
ATOM 1551 O O . VAL A 1 191 ? 2.273 -2.617 17.227 1.00 92.44 191 VAL A O 1
ATOM 1554 N N . GLY A 1 192 ? 0.039 -2.359 17.122 1.00 92.31 192 GLY A N 1
ATOM 1555 C CA . GLY A 1 192 ? -0.188 -3.392 16.126 1.00 92.31 192 GLY A CA 1
ATOM 1556 C C . GLY A 1 192 ? -1.657 -3.551 15.776 1.00 92.31 192 GLY A C 1
ATOM 1557 O O . GLY A 1 192 ? -2.549 -3.076 16.488 1.00 92.31 192 GLY A O 1
ATOM 1558 N N . VAL A 1 193 ? -1.872 -4.230 14.657 1.00 94.19 193 VAL A N 1
ATOM 1559 C CA . VAL A 1 193 ? -3.174 -4.650 14.150 1.00 94.19 193 VAL A CA 1
ATOM 1560 C C . VAL A 1 193 ? -3.092 -6.145 13.867 1.00 94.19 193 VAL A C 1
ATOM 1562 O O . VAL A 1 193 ? -2.186 -6.592 13.166 1.00 94.19 193 VAL A O 1
ATOM 1565 N N . TRP A 1 194 ? -4.021 -6.922 14.411 1.00 93.38 194 TRP A N 1
ATOM 1566 C CA . TRP A 1 194 ? -4.097 -8.374 14.240 1.00 93.38 194 TRP A CA 1
ATOM 1567 C C . TRP A 1 194 ? -5.468 -8.750 13.710 1.00 93.38 194 TRP A C 1
ATOM 1569 O O . TRP A 1 194 ? -6.469 -8.182 14.137 1.00 93.38 194 TRP A O 1
ATOM 1579 N N . TRP A 1 195 ? -5.522 -9.731 12.824 1.00 94.88 195 TRP A N 1
ATOM 1580 C CA . TRP A 1 195 ? -6.758 -10.326 12.333 1.00 94.88 195 TRP A CA 1
ATOM 1581 C C . TRP A 1 195 ? -6.617 -11.847 12.231 1.00 94.88 195 TRP A C 1
ATOM 1583 O O . TRP A 1 195 ? -5.556 -12.408 12.509 1.00 94.88 195 TRP A O 1
ATOM 1593 N N . GLU A 1 196 ? -7.700 -12.547 11.896 1.00 90.69 196 GLU A N 1
ATOM 1594 C CA . GLU A 1 196 ? -7.729 -14.019 11.930 1.00 90.69 196 GLU A CA 1
ATOM 1595 C C . GLU A 1 196 ? -6.734 -14.662 10.950 1.00 90.69 196 GLU A C 1
ATOM 1597 O O . GLU A 1 196 ? -6.214 -15.737 11.235 1.00 90.69 196 GLU A O 1
ATOM 1602 N N . SER A 1 197 ? -6.427 -14.004 9.828 1.00 89.69 197 SER A N 1
ATOM 1603 C CA . SER A 1 197 ? -5.516 -14.512 8.793 1.00 89.69 197 SER A CA 1
ATOM 1604 C C . SER A 1 197 ? -4.166 -13.790 8.697 1.00 89.69 197 SER A C 1
ATOM 1606 O O . SER A 1 197 ? -3.381 -14.104 7.803 1.00 89.69 197 SER A O 1
ATOM 1608 N N . GLY A 1 198 ? -3.881 -12.807 9.553 1.00 90.00 198 GLY A N 1
A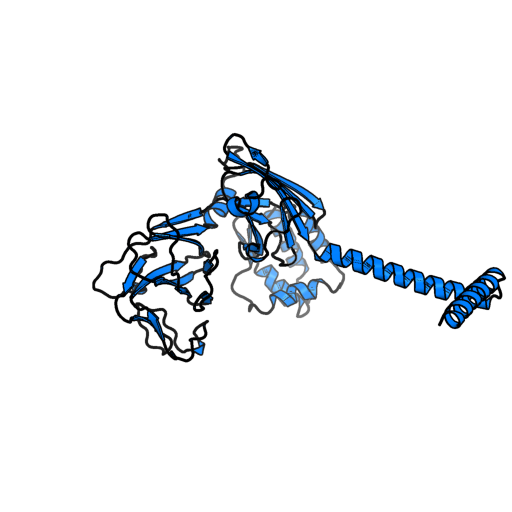TOM 1609 C CA . GLY A 1 198 ? -2.662 -12.008 9.447 1.00 90.00 198 GLY A CA 1
ATOM 1610 C C . GLY A 1 198 ? -2.524 -10.944 10.527 1.00 90.00 198 GLY A C 1
ATOM 1611 O O . GLY A 1 198 ? -3.280 -10.903 11.495 1.00 90.00 198 GLY A O 1
ATOM 1612 N N . TRP A 1 199 ? -1.498 -10.113 10.388 1.00 91.69 199 TRP A N 1
ATOM 1613 C CA . TRP A 1 199 ? -1.162 -9.074 11.353 1.00 91.69 199 TRP A CA 1
ATOM 1614 C C . TRP A 1 199 ? -0.125 -8.104 10.773 1.00 91.69 199 TRP A C 1
ATOM 1616 O O . TRP A 1 199 ? 0.599 -8.438 9.832 1.00 91.69 199 TRP A O 1
ATOM 1626 N N . ILE A 1 200 ? -0.007 -6.925 11.380 1.00 88.44 200 ILE A N 1
ATOM 1627 C 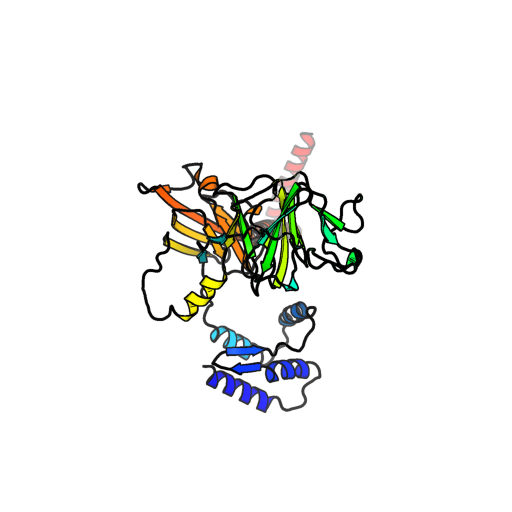CA . ILE A 1 200 ? 1.056 -5.951 11.119 1.00 88.44 200 ILE A CA 1
ATOM 1628 C C . ILE A 1 200 ? 1.405 -5.204 12.421 1.00 88.44 200 ILE A C 1
ATOM 1630 O O . ILE A 1 200 ? 0.517 -4.823 13.184 1.00 88.44 200 ILE A O 1
ATOM 1634 N N . GLY A 1 201 ? 2.697 -4.994 12.708 1.00 84.19 201 GLY A N 1
ATOM 1635 C CA . GLY A 1 201 ? 3.169 -4.247 13.892 1.00 84.19 201 GLY A CA 1
ATOM 1636 C C . GLY A 1 201 ? 4.249 -4.967 14.712 1.00 84.19 201 GLY A C 1
ATOM 1637 O O . GLY A 1 201 ? 5.040 -5.725 14.166 1.00 84.19 201 GLY A O 1
ATOM 1638 N N . MET A 1 202 ? 4.306 -4.718 16.027 1.00 70.38 202 MET A N 1
ATOM 1639 C CA . MET A 1 202 ? 5.190 -5.379 17.024 1.00 70.38 202 MET A CA 1
ATOM 1640 C C . MET A 1 202 ? 6.716 -5.160 16.941 1.00 70.38 202 MET A C 1
ATOM 1642 O O . MET A 1 202 ? 7.470 -5.867 17.612 1.00 70.38 202 MET A O 1
ATOM 1646 N N . GLN A 1 203 ? 7.212 -4.161 16.212 1.00 57.44 203 GLN A N 1
ATOM 1647 C CA . GLN A 1 203 ? 8.622 -3.742 16.303 1.00 57.44 203 GLN A CA 1
ATOM 1648 C C . GLN A 1 203 ? 8.722 -2.248 16.635 1.00 57.44 203 GLN A C 1
ATOM 1650 O O . GLN A 1 203 ? 7.741 -1.524 16.542 1.00 57.44 203 GLN A O 1
ATOM 1655 N N . THR A 1 204 ? 9.910 -1.755 17.005 1.00 53.81 204 THR A N 1
ATOM 1656 C CA . THR A 1 204 ? 10.179 -0.318 17.252 1.00 53.81 204 THR A CA 1
ATOM 1657 C C . THR A 1 204 ? 9.947 0.579 16.030 1.00 53.81 204 THR A C 1
ATOM 1659 O O . THR A 1 204 ? 10.133 1.793 16.110 1.00 53.81 204 THR A O 1
ATOM 1662 N N . LYS A 1 205 ? 9.597 -0.008 14.883 1.00 68.38 205 LYS A N 1
ATOM 1663 C CA . LYS A 1 205 ? 9.331 0.704 13.645 1.00 68.38 205 LYS A CA 1
ATOM 1664 C C . LYS A 1 205 ? 7.880 1.180 13.640 1.00 68.38 205 LYS A C 1
ATOM 1666 O O . LYS A 1 205 ? 6.972 0.412 13.942 1.00 68.38 205 LYS A O 1
ATOM 1671 N N . LEU A 1 206 ? 7.693 2.445 13.278 1.00 77.38 206 LEU A N 1
ATOM 1672 C CA . LEU A 1 206 ? 6.378 3.028 13.035 1.00 77.38 206 LEU A CA 1
ATOM 1673 C C . LEU A 1 206 ? 5.609 2.183 12.010 1.00 77.38 206 LEU A C 1
ATOM 1675 O O . LEU A 1 206 ? 6.174 1.746 11.005 1.00 77.38 206 LEU A O 1
ATOM 1679 N N . LEU A 1 207 ? 4.335 1.940 12.306 1.00 86.62 207 LEU A N 1
ATOM 1680 C CA . LEU A 1 207 ? 3.383 1.354 11.373 1.00 86.62 207 LEU A CA 1
ATOM 1681 C C . LEU A 1 207 ? 3.088 2.376 10.278 1.00 86.62 207 LEU A C 1
ATOM 1683 O O . LEU A 1 207 ? 2.690 3.501 10.574 1.00 86.62 207 LEU A O 1
ATOM 1687 N N . ASN A 1 208 ? 3.300 1.971 9.029 1.00 84.69 208 ASN A N 1
ATOM 1688 C CA . ASN A 1 208 ? 2.946 2.780 7.875 1.00 84.69 208 ASN A CA 1
ATOM 1689 C C . ASN A 1 208 ? 1.508 2.458 7.473 1.00 84.69 208 ASN A C 1
ATOM 1691 O O . ASN A 1 208 ? 1.109 1.294 7.451 1.00 84.69 208 ASN A O 1
ATOM 1695 N N . PHE A 1 209 ? 0.756 3.501 7.150 1.00 87.00 209 PHE A N 1
ATOM 1696 C CA . PHE A 1 209 ? -0.528 3.383 6.478 1.00 87.00 209 PHE A CA 1
ATOM 1697 C C . PHE A 1 209 ? -0.320 3.350 4.954 1.00 87.00 209 PHE A C 1
ATOM 1699 O O . PHE A 1 209 ? 0.691 3.874 4.479 1.00 87.00 209 PHE A O 1
ATOM 1706 N N . PRO A 1 210 ? -1.261 2.770 4.190 1.00 91.62 210 PRO A N 1
ATOM 1707 C CA . PRO A 1 210 ? -2.527 2.192 4.639 1.00 91.62 210 PRO A CA 1
ATOM 1708 C C . PRO A 1 210 ? -2.387 0.769 5.200 1.00 91.62 210 PRO A C 1
ATOM 1710 O O . PRO A 1 210 ? -1.462 0.037 4.861 1.00 91.62 210 PRO A O 1
ATOM 1713 N N . ILE A 1 211 ? -3.330 0.372 6.058 1.00 92.31 211 ILE A N 1
ATOM 1714 C CA . ILE A 1 211 ? -3.427 -0.986 6.610 1.00 92.31 211 ILE A CA 1
ATOM 1715 C C . ILE A 1 211 ? -4.630 -1.679 5.977 1.00 92.31 211 ILE A C 1
ATOM 1717 O O . ILE A 1 211 ? -5.766 -1.276 6.215 1.00 92.31 211 ILE A O 1
ATOM 1721 N N . GLU A 1 212 ? -4.390 -2.734 5.200 1.00 93.00 212 GLU A N 1
ATOM 1722 C CA . GLU A 1 212 ? -5.450 -3.553 4.609 1.00 93.00 212 GLU A CA 1
ATOM 1723 C C . GLU A 1 212 ? -5.794 -4.749 5.505 1.00 93.00 212 GLU A C 1
ATOM 1725 O O . GLU A 1 212 ? -4.948 -5.595 5.801 1.00 93.00 212 GLU A O 1
ATOM 1730 N N . ILE A 1 213 ? -7.063 -4.837 5.906 1.00 94.25 213 ILE A N 1
ATOM 1731 C CA . ILE A 1 213 ? -7.634 -5.991 6.599 1.00 94.25 213 ILE A CA 1
ATOM 1732 C C . ILE A 1 213 ? -8.516 -6.751 5.597 1.00 94.25 213 ILE A C 1
ATOM 1734 O O . ILE A 1 213 ? -9.459 -6.158 5.066 1.00 94.25 213 ILE A O 1
ATOM 1738 N N . PRO A 1 214 ? -8.262 -8.048 5.332 1.00 92.88 214 PRO A N 1
ATOM 1739 C CA . PRO A 1 214 ? -9.040 -8.828 4.371 1.00 92.88 214 PRO A CA 1
ATOM 1740 C C . PRO A 1 214 ? -10.541 -8.907 4.707 1.00 92.88 214 PRO A C 1
ATOM 1742 O O . PRO A 1 214 ? -10.936 -8.657 5.849 1.00 92.88 214 PRO A O 1
ATOM 1745 N N . PRO A 1 215 ? -11.390 -9.316 3.747 1.00 92.44 215 PRO A N 1
ATOM 1746 C CA . PRO A 1 215 ? -12.806 -9.574 3.990 1.00 92.44 215 PRO A CA 1
ATOM 1747 C C . PRO A 1 215 ? -13.070 -10.644 5.056 1.00 92.44 215 PRO A C 1
ATOM 1749 O O . PRO A 1 215 ? -12.334 -11.630 5.162 1.00 92.44 215 PRO A O 1
ATOM 1752 N N . ASN A 1 216 ? -14.203 -10.518 5.745 1.00 93.75 216 ASN A N 1
ATOM 1753 C CA . ASN A 1 216 ? -14.747 -11.480 6.703 1.00 93.75 216 ASN A CA 1
ATOM 1754 C C . ASN A 1 216 ? -13.774 -11.840 7.834 1.00 93.75 216 ASN A C 1
ATOM 1756 O O . ASN A 1 216 ? -13.705 -12.995 8.249 1.00 93.75 216 ASN A O 1
ATOM 1760 N N . GLN A 1 217 ? -13.021 -10.855 8.314 1.00 94.94 217 GLN A N 1
ATOM 1761 C CA . GLN A 1 217 ? -12.043 -10.998 9.383 1.00 94.94 217 GLN A CA 1
ATOM 1762 C C . GLN A 1 217 ? -12.534 -10.303 10.648 1.00 94.94 217 GLN A C 1
ATOM 1764 O O . GLN A 1 217 ? -12.999 -9.162 10.613 1.00 94.94 217 GLN A O 1
ATOM 1769 N N . LYS A 1 218 ? -12.347 -10.948 11.796 1.00 95.25 218 LYS A N 1
ATOM 1770 C CA . LYS A 1 218 ? -12.268 -10.241 13.080 1.00 95.25 218 LYS A CA 1
ATOM 1771 C C . LYS A 1 218 ? -10.889 -9.620 13.209 1.00 95.25 218 LYS A C 1
ATOM 1773 O O . LYS A 1 218 ? -9.890 -10.302 12.986 1.00 95.25 218 LYS A O 1
ATOM 1778 N N . ALA A 1 219 ? -10.836 -8.357 13.607 1.00 95.38 219 ALA A N 1
ATOM 1779 C CA . ALA A 1 219 ? -9.580 -7.664 13.822 1.00 95.38 219 ALA A CA 1
ATOM 1780 C C . ALA A 1 219 ? -9.547 -6.930 15.160 1.00 95.38 219 ALA A C 1
ATOM 1782 O O . ALA A 1 219 ? -10.560 -6.445 15.671 1.00 95.38 219 ALA A O 1
ATOM 1783 N N . ILE A 1 220 ? -8.341 -6.859 15.708 1.00 95.44 220 ILE A N 1
ATOM 1784 C CA . ILE A 1 220 ? -7.997 -6.141 16.921 1.00 95.44 220 ILE A CA 1
ATOM 1785 C C . ILE A 1 220 ? -6.910 -5.124 16.582 1.00 95.44 220 ILE A C 1
ATOM 1787 O O . ILE A 1 220 ? -5.880 -5.477 16.012 1.00 95.44 220 ILE A O 1
ATOM 1791 N N . ILE A 1 221 ? -7.116 -3.871 16.975 1.00 95.88 221 ILE A N 1
ATOM 1792 C CA . ILE A 1 221 ? -6.119 -2.798 16.901 1.00 95.88 221 ILE A CA 1
ATOM 1793 C C . ILE A 1 221 ? -5.735 -2.439 18.333 1.00 95.88 221 ILE A C 1
ATOM 1795 O O . ILE A 1 221 ? -6.606 -2.112 19.137 1.00 95.88 221 ILE A O 1
ATOM 1799 N N . GLN A 1 222 ? -4.446 -2.473 18.666 1.00 95.38 222 GLN A N 1
ATOM 1800 C CA . GLN A 1 222 ? -3.964 -2.054 19.984 1.00 95.38 222 GLN A CA 1
ATOM 1801 C C . GLN A 1 222 ? -3.253 -0.710 19.889 1.00 95.38 222 GLN A C 1
ATOM 1803 O O . GLN A 1 222 ? -2.316 -0.533 19.108 1.00 95.38 222 GLN A O 1
ATOM 1808 N N . ILE A 1 223 ? -3.662 0.210 20.754 1.00 95.56 223 ILE A N 1
ATOM 1809 C CA . ILE A 1 223 ? -3.151 1.570 20.821 1.00 95.56 223 ILE A CA 1
ATOM 1810 C C . ILE A 1 223 ? -2.740 1.879 22.263 1.00 95.56 223 ILE A C 1
ATOM 1812 O O . ILE A 1 223 ? -3.482 1.587 23.200 1.00 95.56 223 ILE A O 1
ATOM 1816 N N . LEU A 1 224 ? -1.547 2.434 22.467 1.00 93.88 224 LEU A N 1
ATOM 1817 C CA . LEU A 1 224 ? -1.065 2.801 23.800 1.00 93.88 224 LEU A CA 1
ATOM 1818 C C . LEU A 1 224 ? -1.919 3.917 24.415 1.00 93.88 224 LEU A C 1
ATOM 1820 O O . LEU A 1 224 ? -2.282 4.870 23.734 1.00 93.88 224 LEU A O 1
ATOM 1824 N N . ASN A 1 225 ? -2.125 3.836 25.734 1.00 94.12 225 ASN A N 1
ATOM 1825 C CA . ASN A 1 225 ? -2.907 4.770 26.551 1.00 94.12 225 ASN A CA 1
ATOM 1826 C C . ASN A 1 225 ? -4.432 4.689 26.345 1.00 94.12 225 ASN A C 1
ATOM 1828 O O . ASN A 1 225 ? -4.949 3.970 25.488 1.00 94.12 225 ASN A O 1
ATOM 1832 N N . SER A 1 226 ? -5.160 5.392 27.216 1.00 94.81 226 SER A N 1
ATOM 1833 C CA . SER A 1 226 ? -6.616 5.542 27.148 1.00 94.81 226 SER A CA 1
ATOM 1834 C C . SER A 1 226 ? -6.982 6.576 26.092 1.00 94.81 226 SER A C 1
ATOM 1836 O O . SER A 1 226 ? -6.481 7.693 26.163 1.00 94.81 226 SER A O 1
ATOM 1838 N N . ILE A 1 227 ? -7.886 6.212 25.184 1.00 94.31 227 ILE A N 1
ATOM 1839 C CA . ILE A 1 227 ? -8.420 7.084 24.132 1.00 94.31 227 ILE A CA 1
ATOM 1840 C C . ILE A 1 227 ? -9.940 7.150 24.264 1.00 94.31 227 ILE A C 1
ATOM 1842 O O . ILE A 1 227 ? -10.592 6.133 24.515 1.00 94.31 227 ILE A O 1
ATOM 1846 N N . ASP A 1 228 ? -10.506 8.343 24.092 1.00 90.69 228 ASP A N 1
ATOM 1847 C CA . ASP A 1 228 ? -11.945 8.567 24.263 1.00 90.69 228 ASP A CA 1
ATOM 1848 C C . ASP A 1 228 ? -12.712 8.655 22.940 1.00 90.69 228 ASP A C 1
ATOM 1850 O O . ASP A 1 228 ? -13.712 7.960 22.765 1.00 90.69 228 ASP A O 1
ATOM 1854 N N . ASN A 1 229 ? -12.259 9.503 22.017 1.00 94.81 229 ASN A N 1
ATOM 1855 C CA . ASN A 1 229 ? -12.979 9.838 20.789 1.00 94.81 229 ASN A CA 1
ATOM 1856 C C . ASN A 1 229 ? -12.176 9.386 19.572 1.00 94.81 229 ASN A C 1
ATOM 1858 O O . ASN A 1 229 ? -11.466 10.179 18.950 1.00 94.81 229 ASN A O 1
ATOM 1862 N N . LEU A 1 230 ? -12.249 8.0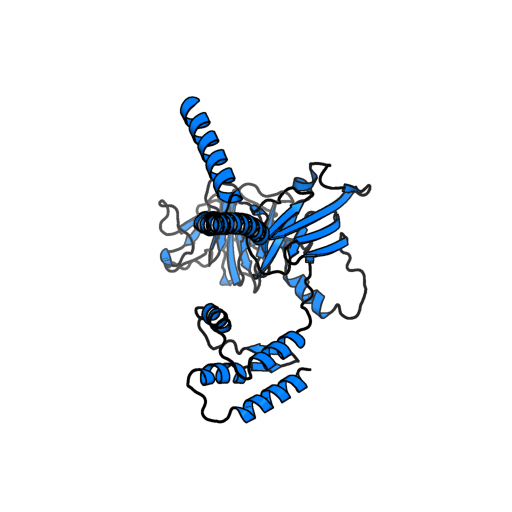84 19.305 1.00 97.00 230 LEU A N 1
ATOM 1863 C CA . LEU A 1 230 ? -11.486 7.436 18.252 1.00 97.00 230 LEU A CA 1
ATOM 1864 C C . LEU A 1 230 ? -12.308 7.365 16.959 1.00 97.00 230 LEU A C 1
ATOM 1866 O O . LEU A 1 230 ? -13.447 6.890 16.957 1.00 97.00 230 LEU A O 1
ATOM 1870 N N . THR A 1 231 ? -11.701 7.776 15.854 1.00 97.06 231 THR A N 1
ATOM 1871 C CA . THR A 1 231 ? -12.242 7.603 14.506 1.00 97.06 231 THR A CA 1
ATOM 1872 C C . THR A 1 231 ? -11.232 6.872 13.630 1.00 97.06 231 THR A C 1
ATOM 1874 O O . THR A 1 231 ? -10.019 7.030 13.776 1.00 97.06 231 THR A O 1
ATOM 1877 N N . ILE A 1 232 ? -11.728 6.013 12.743 1.00 96.44 232 ILE A N 1
ATOM 1878 C CA . ILE A 1 232 ? -10.910 5.291 11.764 1.00 96.44 232 ILE A CA 1
ATOM 1879 C C . ILE A 1 232 ? -11.258 5.852 10.394 1.00 96.44 232 ILE A C 1
ATOM 1881 O O . ILE A 1 232 ? -12.397 5.719 9.951 1.00 96.44 232 ILE A O 1
ATOM 1885 N N . GLU A 1 233 ? -10.291 6.478 9.735 1.00 93.62 233 GLU A N 1
ATOM 1886 C CA . GLU A 1 233 ? -10.424 6.880 8.339 1.00 93.62 233 GLU A CA 1
ATOM 1887 C C . GLU A 1 233 ? -10.087 5.679 7.456 1.00 93.62 233 GLU A C 1
ATOM 1889 O O . GLU A 1 233 ? -9.019 5.074 7.597 1.00 93.62 233 GLU A O 1
ATOM 1894 N N . TYR A 1 234 ? -10.989 5.316 6.552 1.00 91.81 234 TYR A N 1
ATOM 1895 C CA . TYR A 1 234 ? -10.839 4.144 5.697 1.00 91.81 234 TYR A CA 1
ATOM 1896 C C . TYR A 1 234 ? -11.281 4.435 4.266 1.00 91.81 234 TYR A C 1
ATOM 1898 O O . TYR A 1 234 ? -12.005 5.393 4.009 1.00 91.81 234 TYR A O 1
ATOM 1906 N N . LEU A 1 235 ? -10.819 3.604 3.335 1.00 84.38 235 LEU A N 1
ATOM 1907 C CA . LEU A 1 235 ? -11.280 3.602 1.951 1.00 84.38 235 LEU A CA 1
ATOM 1908 C C . LEU A 1 235 ? -12.452 2.634 1.795 1.00 84.38 235 LEU A C 1
ATOM 1910 O O . LEU A 1 235 ? -12.265 1.430 1.998 1.00 84.38 235 LEU A O 1
ATOM 1914 N N . ASP A 1 236 ? -13.628 3.141 1.417 1.00 76.19 236 ASP A N 1
ATOM 1915 C CA . ASP A 1 236 ? -14.757 2.301 1.006 1.00 76.19 236 ASP A CA 1
ATOM 1916 C C . ASP A 1 236 ? -14.741 2.106 -0.518 1.00 76.19 236 ASP A C 1
ATOM 1918 O O . ASP A 1 236 ? -14.937 3.039 -1.292 1.00 76.19 236 ASP A O 1
ATOM 1922 N N . PHE A 1 237 ? -14.498 0.876 -0.973 1.00 64.75 237 PHE A N 1
ATOM 1923 C CA . PHE A 1 237 ? -14.523 0.548 -2.403 1.00 64.75 237 PHE A CA 1
ATOM 1924 C C . PHE A 1 237 ? -15.927 0.169 -2.903 1.00 64.75 237 PHE A C 1
ATOM 1926 O O . PHE A 1 237 ? -16.139 0.036 -4.109 1.00 64.75 237 PHE A O 1
ATOM 1933 N N . ILE A 1 238 ? -16.897 -0.042 -2.006 1.00 56.44 238 ILE A N 1
ATOM 1934 C CA . ILE A 1 238 ? -18.218 -0.595 -2.344 1.00 56.44 238 ILE A CA 1
ATOM 1935 C C . ILE A 1 238 ? -19.123 0.461 -2.979 1.00 56.44 238 ILE A C 1
ATOM 1937 O O . ILE A 1 238 ? -20.011 0.110 -3.762 1.00 56.44 238 ILE A O 1
ATOM 1941 N N . GLU A 1 239 ? -18.921 1.740 -2.668 1.00 52.16 239 GLU A N 1
ATOM 1942 C CA . GLU A 1 239 ? -19.757 2.812 -3.214 1.00 52.16 239 GLU A CA 1
ATOM 1943 C C . GLU A 1 239 ? -19.511 3.040 -4.718 1.00 52.16 239 GLU A C 1
ATOM 1945 O O . GLU A 1 239 ? -20.444 3.347 -5.459 1.00 52.16 239 GLU A O 1
ATOM 1950 N N . LEU A 1 240 ? -18.312 2.703 -5.201 1.00 47.44 240 LEU A N 1
ATOM 1951 C CA . LEU A 1 240 ? -17.904 2.798 -6.609 1.00 47.44 240 LEU A CA 1
ATOM 1952 C C . LEU A 1 240 ? -18.657 1.830 -7.519 1.00 47.44 240 LEU A C 1
ATOM 1954 O O . LEU A 1 240 ? -19.220 2.216 -8.539 1.00 47.44 240 LEU A O 1
ATOM 1958 N N . ALA A 1 241 ? -18.729 0.558 -7.120 1.00 46.25 241 ALA A N 1
ATOM 1959 C CA . ALA A 1 241 ? -19.339 -0.480 -7.949 1.00 46.25 241 ALA A CA 1
ATOM 1960 C C . ALA A 1 241 ? -20.868 -0.337 -8.057 1.00 46.25 241 ALA A C 1
ATOM 1962 O O . ALA A 1 241 ? -21.483 -0.895 -8.965 1.00 46.25 241 ALA A O 1
ATOM 1963 N N . LYS A 1 242 ? -21.501 0.388 -7.124 1.00 50.41 242 LYS A N 1
ATOM 1964 C CA . LYS A 1 242 ? -22.949 0.648 -7.144 1.00 50.41 242 LYS A CA 1
ATOM 1965 C C . LYS A 1 242 ? -23.319 1.863 -7.988 1.00 50.41 242 LYS A C 1
ATOM 1967 O O . LYS A 1 242 ? -24.435 1.905 -8.504 1.00 50.41 242 LYS A O 1
ATOM 1972 N N . GLN A 1 243 ? -22.415 2.829 -8.142 1.00 48.62 243 GLN A N 1
ATOM 1973 C CA . GLN A 1 243 ? -22.655 4.004 -8.980 1.00 48.62 243 GLN A CA 1
ATOM 1974 C C . GLN A 1 243 ? -22.681 3.631 -10.473 1.00 48.62 243 GLN A C 1
ATOM 1976 O O . GLN A 1 243 ? -23.484 4.166 -11.237 1.00 48.62 243 GLN A O 1
ATOM 1981 N N . ASP A 1 244 ? -21.914 2.612 -10.854 1.00 46.34 244 ASP A N 1
ATOM 1982 C CA . ASP A 1 244 ? -21.761 2.144 -12.234 1.00 46.34 244 ASP A CA 1
ATOM 1983 C C . ASP A 1 244 ? -23.019 1.442 -12.817 1.00 46.34 244 ASP A C 1
ATOM 1985 O O . ASP A 1 244 ? -23.249 1.426 -14.027 1.00 46.34 244 ASP A O 1
ATOM 1989 N N . GLU A 1 245 ? -23.931 0.917 -11.979 1.00 47.62 245 GLU A N 1
ATOM 1990 C CA . GLU A 1 245 ? -25.192 0.316 -12.467 1.00 47.62 245 GLU A CA 1
ATOM 1991 C C . GLU A 1 245 ? -26.286 1.348 -12.804 1.00 47.62 245 GLU A C 1
ATOM 1993 O O . GLU A 1 245 ? -27.242 1.008 -13.508 1.00 47.62 245 GLU A O 1
ATOM 1998 N N . HIS A 1 246 ? -26.147 2.607 -12.371 1.00 42.25 246 HIS A N 1
ATOM 1999 C CA . HIS A 1 246 ? -27.128 3.667 -12.647 1.00 42.25 246 HIS A CA 1
ATOM 2000 C C . HIS A 1 246 ? -26.639 4.755 -13.618 1.00 42.25 246 HIS A C 1
ATOM 2002 O O . HIS A 1 246 ? -27.466 5.507 -14.142 1.00 42.25 246 HIS A O 1
ATOM 2008 N N . ILE A 1 247 ? -25.339 4.812 -13.926 1.00 43.53 247 ILE A N 1
ATOM 2009 C CA . ILE A 1 247 ? -24.747 5.770 -14.870 1.00 43.53 247 ILE A CA 1
ATOM 2010 C C . ILE A 1 247 ? -24.653 5.125 -16.260 1.00 43.53 247 ILE A C 1
ATOM 2012 O O . ILE A 1 247 ? -23.591 4.763 -16.749 1.00 43.53 247 ILE A O 1
ATOM 2016 N N . LYS A 1 248 ? -25.791 4.960 -16.936 1.00 44.44 248 LYS A N 1
ATOM 2017 C CA . LYS A 1 248 ? -25.788 4.802 -18.405 1.0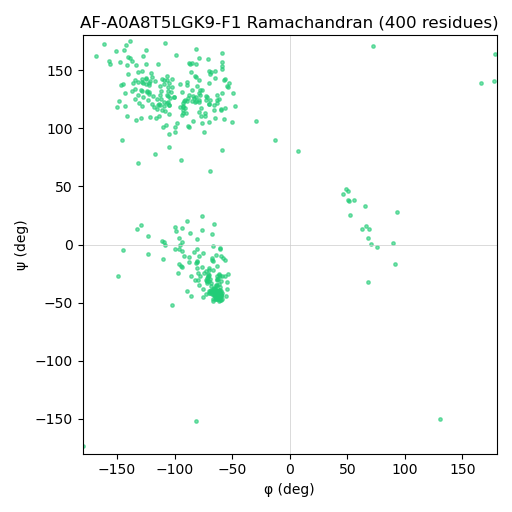0 44.44 248 LYS A CA 1
ATOM 2018 C C . LYS A 1 248 ? -26.637 5.818 -19.153 1.00 44.44 248 LYS A C 1
ATOM 2020 O O . LYS A 1 248 ? -26.484 5.912 -20.362 1.00 44.44 248 LYS A O 1
ATOM 2025 N N . ASP A 1 249 ? -27.429 6.633 -18.452 1.00 41.19 249 ASP A N 1
ATOM 2026 C CA . ASP A 1 249 ? -28.368 7.559 -19.098 1.00 41.19 249 ASP A CA 1
ATOM 2027 C C . ASP A 1 249 ? -28.351 9.004 -18.554 1.00 41.19 249 ASP A C 1
ATOM 2029 O O . ASP A 1 249 ? -29.239 9.785 -18.898 1.00 41.19 249 ASP A O 1
ATOM 2033 N N . SER A 1 250 ? -27.361 9.426 -17.754 1.00 38.91 250 SER A N 1
ATOM 2034 C CA . SER A 1 250 ? -27.238 10.851 -17.411 1.00 38.91 250 SER A CA 1
ATOM 2035 C C . SER A 1 250 ? -25.797 11.362 -17.362 1.00 38.91 250 SER A C 1
ATOM 2037 O O . SER A 1 250 ? -25.037 11.075 -16.442 1.00 38.91 250 SER A O 1
ATOM 2039 N N . GLU A 1 251 ? -25.456 12.208 -18.340 1.00 51.22 251 GLU A N 1
ATOM 2040 C CA . GLU A 1 251 ? -24.483 13.294 -18.179 1.00 51.22 251 GLU A CA 1
ATOM 2041 C C . GLU A 1 251 ? -24.987 14.222 -17.063 1.00 51.22 251 GLU A C 1
ATOM 2043 O O . GLU A 1 251 ? -25.641 15.240 -17.292 1.00 51.22 251 GLU A O 1
ATOM 2048 N N . THR A 1 252 ? -24.750 13.837 -15.820 1.00 39.09 252 THR A N 1
ATOM 2049 C CA . THR A 1 252 ? -24.998 14.678 -14.654 1.00 39.09 252 THR A CA 1
ATOM 2050 C C . THR A 1 252 ? -23.736 14.662 -13.835 1.00 39.09 252 THR A C 1
ATOM 2052 O O . THR A 1 252 ? -23.433 13.626 -13.253 1.00 39.09 252 THR A O 1
ATOM 2055 N N . ASN A 1 253 ? -23.040 15.806 -13.841 1.00 44.12 253 ASN A N 1
ATOM 2056 C CA . ASN A 1 253 ? -22.003 16.232 -12.903 1.00 44.12 253 ASN A CA 1
ATOM 2057 C C . ASN A 1 253 ? -21.961 15.345 -11.651 1.00 44.12 253 ASN A C 1
ATOM 2059 O O . ASN A 1 253 ? -22.645 15.625 -10.664 1.00 44.12 253 ASN A O 1
ATOM 2063 N N . SER A 1 254 ? -21.166 14.275 -11.697 1.00 41.66 254 SER A N 1
ATOM 2064 C CA . SER A 1 254 ? -20.563 13.766 -10.478 1.00 41.66 254 SER A CA 1
ATOM 2065 C C . SER A 1 254 ? -19.671 14.897 -10.003 1.00 41.66 254 SER A C 1
ATOM 2067 O O . SER A 1 254 ? -18.837 15.376 -10.771 1.00 41.66 254 SER A O 1
ATOM 2069 N N . ASP A 1 255 ? -19.907 15.369 -8.789 1.00 44.41 255 ASP A N 1
ATOM 2070 C CA . ASP A 1 255 ? -19.140 16.424 -8.132 1.00 44.41 255 ASP A CA 1
ATOM 2071 C C . ASP A 1 255 ? -17.743 15.863 -7.794 1.00 44.41 255 ASP A C 1
ATOM 2073 O O . ASP A 1 255 ? -17.389 15.628 -6.640 1.00 44.41 255 ASP A O 1
ATOM 2077 N N . SER A 1 256 ? -16.973 15.502 -8.825 1.00 52.47 256 SER A N 1
ATOM 2078 C CA . SER A 1 256 ? -15.595 15.075 -8.682 1.00 52.47 256 SER A CA 1
ATOM 2079 C C . SER A 1 256 ? -14.806 16.318 -8.302 1.00 52.47 256 SER A C 1
ATOM 2081 O O . SER A 1 256 ? -14.793 17.312 -9.025 1.00 52.47 256 SER A O 1
ATOM 2083 N N . PHE A 1 257 ? -14.149 16.266 -7.144 1.00 68.75 257 PHE A N 1
ATOM 2084 C CA . PHE A 1 257 ? -13.346 17.368 -6.602 1.00 68.75 257 PHE A CA 1
ATOM 2085 C C . PHE A 1 257 ? -12.240 17.857 -7.552 1.00 68.75 257 PHE A C 1
ATOM 2087 O O . PHE A 1 257 ? -11.665 18.912 -7.319 1.00 68.75 257 PHE A O 1
ATOM 2094 N N . PHE A 1 258 ? -11.943 17.103 -8.609 1.00 78.62 258 PHE A N 1
ATOM 2095 C CA . PHE A 1 258 ? -10.971 17.415 -9.645 1.00 78.62 258 PHE A CA 1
ATOM 2096 C C . PHE A 1 258 ? -11.393 16.775 -10.975 1.00 78.62 258 PHE A C 1
ATOM 2098 O O . PHE A 1 258 ? -12.284 15.921 -11.025 1.00 78.62 258 PHE A O 1
ATOM 2105 N N . ASN A 1 259 ? -10.751 17.201 -12.058 1.00 86.56 259 ASN A N 1
ATOM 2106 C CA . ASN A 1 259 ? -10.959 16.690 -13.408 1.00 86.56 259 ASN A CA 1
ATOM 2107 C C . ASN A 1 259 ? -9.806 15.754 -13.785 1.00 86.56 259 ASN A C 1
ATOM 2109 O O . ASN A 1 259 ? -8.641 16.112 -13.618 1.00 86.56 259 ASN A O 1
ATOM 2113 N N . LEU A 1 260 ? -10.128 14.570 -14.299 1.00 89.50 260 LEU A N 1
ATOM 2114 C CA . LEU A 1 260 ? -9.151 13.572 -14.722 1.00 89.50 260 LEU A CA 1
ATOM 2115 C C . LEU A 1 260 ? -9.199 13.403 -16.235 1.00 89.50 260 LEU A C 1
ATOM 2117 O O . LEU A 1 260 ? -10.253 13.131 -16.809 1.00 89.50 260 LEU A O 1
ATOM 2121 N N . LYS A 1 261 ? -8.039 13.494 -16.874 1.00 94.00 261 LYS A N 1
ATOM 2122 C CA . LYS A 1 261 ? -7.847 13.116 -18.275 1.00 94.00 261 LYS A CA 1
ATOM 2123 C C . LYS A 1 261 ? -6.671 12.162 -18.355 1.00 94.00 261 LYS A C 1
ATOM 2125 O O . LYS A 1 261 ? -5.736 12.268 -17.573 1.00 94.00 261 LYS A O 1
ATOM 2130 N N . PHE A 1 262 ? -6.695 11.248 -19.308 1.00 94.62 262 PHE A N 1
ATOM 2131 C CA . PHE A 1 262 ? -5.549 10.392 -19.572 1.00 94.62 262 PHE A CA 1
ATOM 2132 C C . PHE A 1 262 ? -5.379 10.175 -21.071 1.00 94.62 262 PHE A C 1
ATOM 2134 O O . PHE A 1 262 ? -6.341 10.261 -21.839 1.00 94.62 262 PHE A O 1
ATOM 2141 N N . GLU A 1 263 ? -4.148 9.893 -21.473 1.00 95.62 263 GLU A N 1
ATOM 2142 C CA . GLU A 1 263 ? -3.761 9.569 -22.836 1.00 95.62 263 GLU A CA 1
ATOM 2143 C C . GLU A 1 263 ? -2.902 8.298 -22.824 1.00 95.62 263 GLU A C 1
ATOM 2145 O O . GLU A 1 263 ? -1.862 8.229 -22.169 1.00 95.62 263 GLU A O 1
ATOM 2150 N N . GLU A 1 264 ? -3.336 7.264 -23.549 1.00 95.81 264 GLU A N 1
ATOM 2151 C CA . GLU A 1 264 ? -2.483 6.107 -23.830 1.00 95.81 264 GLU A CA 1
ATOM 2152 C C . GLU A 1 264 ? -1.484 6.495 -24.927 1.00 95.81 264 GLU A C 1
ATOM 2154 O O . GLU A 1 264 ? -1.830 6.552 -26.109 1.00 95.81 264 GLU A O 1
ATOM 2159 N N . ILE A 1 265 ? -0.225 6.726 -24.549 1.00 96.00 265 ILE A N 1
ATOM 2160 C CA . ILE A 1 265 ? 0.857 6.967 -25.513 1.00 96.00 265 ILE A CA 1
ATOM 2161 C C . ILE A 1 265 ? 1.216 5.656 -26.218 1.00 96.00 265 ILE A C 1
ATOM 2163 O O . ILE A 1 265 ? 1.447 5.614 -27.431 1.00 96.00 265 ILE A O 1
ATOM 2167 N N . ASN A 1 266 ? 1.295 4.567 -25.450 1.00 93.50 266 ASN A N 1
ATOM 2168 C CA . ASN A 1 266 ? 1.454 3.196 -25.930 1.00 93.50 266 ASN A CA 1
ATOM 2169 C C . ASN A 1 266 ? 1.048 2.196 -24.822 1.00 93.50 266 ASN A C 1
ATOM 2171 O O . ASN A 1 266 ? 0.907 2.596 -23.670 1.00 93.50 266 ASN A O 1
ATOM 2175 N N . PRO A 1 267 ? 0.979 0.877 -25.096 1.00 93.00 267 PRO A N 1
ATOM 2176 C CA . PRO A 1 267 ? 0.512 -0.108 -24.109 1.00 93.00 267 PRO A CA 1
ATOM 2177 C C . PRO A 1 267 ? 1.319 -0.192 -22.802 1.00 93.00 267 PRO A C 1
ATOM 2179 O O . PRO A 1 267 ? 0.925 -0.900 -21.878 1.00 93.00 267 PRO A O 1
ATOM 2182 N N . THR A 1 268 ? 2.477 0.464 -22.738 1.00 95.00 268 THR A N 1
ATOM 2183 C CA . THR A 1 268 ? 3.404 0.472 -21.599 1.00 95.00 268 THR A CA 1
ATOM 2184 C C . THR A 1 268 ? 3.699 1.874 -21.072 1.00 95.00 268 THR A C 1
ATOM 2186 O O . THR A 1 268 ? 4.596 2.017 -20.242 1.00 95.00 268 THR A O 1
ATOM 2189 N N . HIS A 1 269 ? 2.998 2.894 -21.571 1.00 95.81 269 HIS A N 1
ATOM 2190 C CA . HIS A 1 269 ? 3.157 4.285 -21.162 1.00 95.81 269 HIS A CA 1
ATOM 2191 C C . HIS A 1 269 ? 1.828 5.029 -21.314 1.00 95.81 269 HIS A C 1
ATOM 2193 O O . HIS A 1 269 ? 1.310 5.163 -22.424 1.00 95.81 269 HIS A O 1
ATOM 2199 N N . TYR A 1 270 ? 1.313 5.520 -20.193 1.00 97.25 270 TYR A N 1
ATOM 2200 C CA . TYR A 1 270 ? 0.121 6.357 -20.112 1.00 97.25 270 TYR A CA 1
ATOM 2201 C C . TYR A 1 270 ? 0.477 7.679 -19.445 1.00 97.25 270 TYR A C 1
ATOM 2203 O O . TYR A 1 270 ? 1.165 7.664 -18.425 1.00 97.25 270 TYR A O 1
ATOM 2211 N N . ASP A 1 271 ? -0.030 8.780 -19.983 1.00 97.19 271 ASP A N 1
ATOM 2212 C CA . ASP A 1 271 ? 0.034 10.085 -19.332 1.00 97.19 271 ASP A CA 1
ATOM 2213 C C . ASP A 1 271 ? -1.335 10.395 -18.719 1.00 97.19 271 ASP A C 1
ATOM 2215 O O . ASP A 1 271 ? -2.383 10.135 -19.314 1.00 97.19 271 ASP A O 1
ATOM 2219 N N . VAL A 1 272 ? -1.335 10.890 -17.488 1.00 96.75 272 VAL A N 1
ATOM 2220 C CA . VAL A 1 272 ? -2.519 11.137 -16.668 1.00 96.75 272 VAL A CA 1
ATOM 2221 C C . VAL A 1 272 ? -2.451 12.574 -16.164 1.00 96.75 272 VAL A C 1
ATOM 2223 O O . VAL A 1 272 ? -1.544 12.956 -15.431 1.00 96.75 272 VAL A O 1
ATOM 2226 N N . PHE A 1 273 ? -3.443 13.368 -16.539 1.00 95.38 273 PHE A N 1
ATOM 2227 C CA . PHE A 1 273 ? -3.571 14.774 -16.186 1.00 95.38 273 PHE A CA 1
ATOM 2228 C C . PHE A 1 273 ? -4.673 14.932 -15.144 1.00 95.38 273 PHE A C 1
ATOM 2230 O O . PHE A 1 273 ? -5.831 14.579 -15.386 1.00 95.38 273 PHE A O 1
ATOM 2237 N N . VAL A 1 274 ? -4.312 15.481 -13.990 1.00 94.62 274 VAL A N 1
ATOM 2238 C CA . VAL A 1 274 ? -5.243 15.764 -12.894 1.00 94.62 274 VAL A CA 1
ATOM 2239 C C . VAL A 1 274 ? -5.339 17.275 -12.744 1.00 94.62 274 VAL A C 1
ATOM 2241 O O . VAL A 1 274 ? -4.329 17.922 -12.493 1.00 94.62 274 VAL A O 1
ATOM 2244 N N . GLU A 1 275 ? -6.530 17.850 -12.899 1.00 93.81 275 GLU A N 1
ATOM 2245 C CA . GLU A 1 275 ? -6.764 19.297 -12.779 1.00 93.81 275 GLU A CA 1
ATOM 2246 C C . GLU A 1 275 ? -7.626 19.597 -11.546 1.00 93.81 275 GLU A C 1
ATOM 2248 O O . GLU A 1 275 ? -8.655 18.957 -11.338 1.00 93.81 275 GLU A O 1
ATOM 2253 N N . ASN A 1 276 ? -7.270 20.628 -10.781 1.00 92.31 276 ASN A N 1
ATOM 2254 C CA . ASN A 1 276 ? -7.989 21.100 -9.590 1.00 92.31 276 ASN A CA 1
ATOM 2255 C C . ASN A 1 276 ? -8.018 20.120 -8.398 1.00 92.31 276 ASN A C 1
ATOM 2257 O O . ASN A 1 276 ? -8.966 20.113 -7.618 1.00 92.31 276 ASN A O 1
ATOM 2261 N N . ALA A 1 277 ? -6.973 19.316 -8.195 1.00 91.19 277 ALA A N 1
ATOM 2262 C CA . ALA A 1 277 ? -6.878 18.434 -7.032 1.00 91.19 277 ALA A CA 1
ATOM 2263 C C . ALA A 1 277 ? -6.762 19.235 -5.723 1.00 91.19 277 ALA A C 1
ATOM 2265 O O . ALA A 1 277 ? -5.778 19.941 -5.495 1.00 91.19 277 ALA A O 1
ATOM 2266 N N . SER A 1 278 ? -7.763 19.119 -4.848 1.00 87.94 278 SER A N 1
ATOM 2267 C CA . SER A 1 278 ? -7.787 19.788 -3.538 1.00 87.94 278 SER A CA 1
ATOM 2268 C C . SER A 1 278 ? -7.242 18.933 -2.389 1.00 87.94 278 SER A C 1
ATOM 2270 O O . SER A 1 278 ? -6.907 19.467 -1.334 1.00 87.94 278 SER A O 1
ATOM 2272 N N . SER A 1 279 ? -7.183 17.609 -2.556 1.00 85.94 279 SER A N 1
ATOM 2273 C CA . SER A 1 279 ? -6.753 16.655 -1.526 1.00 85.94 279 SER A CA 1
ATOM 2274 C C . SER A 1 279 ? -6.046 15.445 -2.132 1.00 85.94 279 SER A C 1
ATOM 2276 O O . SER A 1 279 ? -6.272 15.109 -3.292 1.00 85.94 279 SER A O 1
ATOM 2278 N N . SER A 1 280 ? -5.226 14.770 -1.327 1.00 87.88 280 SER A N 1
ATOM 2279 C CA . SER A 1 280 ? -4.567 13.508 -1.678 1.00 87.88 280 SER A CA 1
ATOM 2280 C C . SER A 1 280 ? -5.575 12.424 -2.074 1.00 87.88 280 SER A C 1
ATOM 2282 O O . SER A 1 280 ? -6.642 12.310 -1.471 1.00 87.88 280 SER A O 1
ATOM 2284 N N . PHE A 1 281 ? -5.235 11.609 -3.070 1.00 90.38 281 PHE A N 1
ATOM 2285 C CA . PHE A 1 281 ? -6.151 10.650 -3.699 1.00 90.38 281 PHE A CA 1
ATOM 2286 C C . PHE A 1 281 ? -5.445 9.339 -4.062 1.00 90.38 281 PHE A C 1
ATOM 2288 O O . PHE A 1 281 ? -4.224 9.228 -3.954 1.00 90.38 281 PHE A O 1
ATOM 2295 N N . VAL A 1 282 ? -6.211 8.330 -4.487 1.00 90.94 282 VAL A N 1
ATOM 2296 C CA . VAL A 1 282 ? -5.658 7.074 -5.014 1.00 90.94 282 VAL A CA 1
ATOM 2297 C C . VAL A 1 282 ? -5.912 7.000 -6.513 1.00 90.94 282 VAL A C 1
ATOM 2299 O O . VAL A 1 282 ? -7.064 7.008 -6.944 1.00 90.94 282 VAL A O 1
ATOM 2302 N N . LEU A 1 283 ? -4.827 6.927 -7.283 1.00 94.62 283 LEU A N 1
ATOM 2303 C CA . LEU A 1 283 ? -4.839 6.678 -8.721 1.00 94.62 283 LEU A CA 1
ATOM 2304 C C . LEU A 1 283 ? -5.037 5.195 -8.977 1.00 94.62 283 LEU A C 1
ATOM 2306 O O . LEU A 1 283 ? -4.149 4.411 -8.651 1.00 94.62 283 LEU A O 1
ATOM 2310 N N . VAL A 1 284 ? -6.172 4.821 -9.568 1.00 94.00 284 VAL A N 1
ATOM 2311 C CA . VAL A 1 284 ? -6.469 3.433 -9.926 1.00 94.00 284 VAL A CA 1
ATOM 2312 C C . VAL A 1 284 ? -6.205 3.222 -11.404 1.00 94.00 284 VAL A C 1
ATOM 2314 O O . VAL A 1 284 ? -6.728 3.927 -12.265 1.00 94.00 284 VAL A O 1
ATOM 2317 N N . PHE A 1 285 ? -5.400 2.209 -11.697 1.00 95.44 285 PHE A N 1
ATOM 2318 C CA . PHE A 1 285 ? -5.106 1.777 -13.048 1.00 95.44 285 PHE A CA 1
ATOM 2319 C C . PHE A 1 285 ? -5.636 0.362 -13.245 1.00 95.44 285 PHE A C 1
ATOM 2321 O O . PHE A 1 285 ? -5.087 -0.605 -12.707 1.00 95.44 285 PHE A O 1
ATOM 2328 N N . GLY A 1 286 ? -6.705 0.243 -14.039 1.00 90.44 286 GLY A N 1
ATOM 2329 C CA . GLY A 1 286 ? -7.460 -0.995 -14.274 1.00 90.44 286 GLY A CA 1
ATOM 2330 C C . GLY A 1 286 ? -6.714 -2.127 -14.999 1.00 90.44 286 GLY A C 1
ATOM 2331 O O . GLY A 1 286 ? -7.352 -3.038 -15.521 1.00 90.44 286 GLY A O 1
ATOM 2332 N N . GLN A 1 287 ? -5.380 -2.094 -15.057 1.00 91.38 287 GLN A N 1
ATOM 2333 C CA . GLN A 1 287 ? -4.546 -3.210 -15.507 1.00 91.38 287 GLN A CA 1
ATOM 2334 C C . GLN A 1 287 ? -4.229 -4.161 -14.354 1.00 91.38 287 GLN A C 1
ATOM 2336 O O . GLN A 1 287 ? -4.175 -3.747 -13.198 1.00 91.38 287 GLN A O 1
ATOM 2341 N N . ASN A 1 288 ? -3.941 -5.423 -14.687 1.00 93.25 288 ASN A N 1
ATOM 2342 C CA . ASN A 1 288 ? -3.495 -6.413 -13.708 1.00 93.25 288 ASN A CA 1
ATOM 2343 C C . ASN A 1 288 ? -2.269 -5.919 -12.928 1.00 93.25 288 ASN A C 1
ATOM 2345 O O . ASN A 1 288 ? -1.317 -5.401 -13.518 1.00 93.25 288 ASN A O 1
ATOM 2349 N N . TYR A 1 289 ? -2.297 -6.132 -11.617 1.00 94.81 289 TYR A N 1
ATOM 2350 C CA . TYR A 1 289 ? -1.284 -5.703 -10.677 1.00 94.81 289 TYR A CA 1
ATOM 2351 C C . TYR A 1 289 ? 0.042 -6.357 -11.025 1.00 94.81 289 TYR A C 1
ATOM 2353 O O . TYR A 1 289 ? 0.144 -7.584 -11.121 1.00 94.81 289 TYR A O 1
ATOM 2361 N N . ASP A 1 290 ? 1.053 -5.521 -11.206 1.00 95.81 290 ASP A N 1
ATOM 2362 C CA . ASP A 1 290 ? 2.421 -5.944 -11.439 1.00 95.81 290 ASP A CA 1
ATOM 2363 C C . ASP A 1 290 ? 3.349 -4.897 -10.826 1.00 95.81 290 ASP A C 1
ATOM 2365 O O . ASP A 1 290 ? 3.317 -3.730 -11.207 1.00 95.81 290 ASP A O 1
ATOM 2369 N N . SER A 1 291 ? 4.227 -5.325 -9.917 1.00 95.69 291 SER A N 1
ATOM 2370 C CA . SER A 1 291 ? 5.217 -4.470 -9.244 1.00 95.69 291 SER A CA 1
ATOM 2371 C C . SER A 1 291 ? 6.220 -3.792 -10.193 1.00 95.69 291 SER A C 1
ATOM 2373 O O . SER A 1 291 ? 7.125 -3.094 -9.751 1.00 95.69 291 SER A O 1
ATOM 2375 N N . LEU A 1 292 ? 6.161 -4.088 -11.493 1.00 96.56 292 LEU A N 1
ATOM 2376 C CA . LEU A 1 292 ? 7.002 -3.492 -12.526 1.00 96.56 292 LEU A CA 1
ATOM 2377 C C . LEU A 1 292 ? 6.327 -2.312 -13.248 1.00 96.56 292 LEU A C 1
ATOM 2379 O O . LEU A 1 292 ? 6.975 -1.692 -14.100 1.00 96.56 292 LEU A O 1
ATOM 2383 N N . TRP A 1 293 ? 5.064 -2.012 -12.925 1.00 97.19 293 TRP A N 1
ATOM 2384 C CA . TRP A 1 293 ? 4.452 -0.716 -13.207 1.00 97.19 293 TRP A CA 1
ATOM 2385 C C . TRP A 1 293 ? 4.949 0.325 -12.215 1.00 97.19 293 TRP A C 1
ATOM 2387 O O . TRP A 1 293 ? 4.958 0.102 -11.007 1.00 97.19 293 TRP A O 1
ATOM 2397 N N . GLU A 1 294 ? 5.342 1.480 -12.733 1.00 97.25 294 GLU A N 1
ATOM 2398 C CA . GLU A 1 294 ? 5.810 2.602 -11.932 1.00 97.25 294 GLU A CA 1
ATOM 2399 C C . GLU A 1 294 ? 5.047 3.865 -12.319 1.00 97.25 294 GLU A C 1
ATOM 2401 O O . GLU A 1 294 ? 4.811 4.114 -13.501 1.00 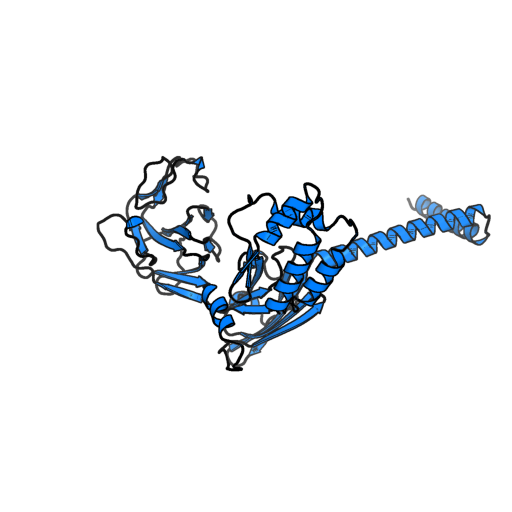97.25 294 GLU A O 1
ATOM 2406 N N . ALA A 1 295 ? 4.690 4.666 -11.318 1.00 97.19 295 ALA A N 1
ATOM 2407 C CA . ALA A 1 295 ? 4.120 5.989 -11.510 1.00 97.19 295 ALA A CA 1
ATOM 2408 C C . ALA A 1 295 ? 5.185 7.062 -11.268 1.00 97.19 295 ALA A C 1
ATOM 2410 O O . ALA A 1 295 ? 6.020 6.941 -10.364 1.00 97.19 295 ALA A O 1
ATOM 2411 N N . TYR A 1 296 ? 5.136 8.123 -12.060 1.00 95.94 296 TYR A N 1
ATOM 2412 C CA . TYR A 1 296 ? 6.036 9.264 -11.992 1.00 95.94 296 TYR A CA 1
ATOM 2413 C C . TYR A 1 296 ? 5.220 10.555 -11.926 1.00 95.94 296 TYR A C 1
ATOM 2415 O O . TYR A 1 296 ? 4.197 10.659 -12.592 1.00 95.94 296 TYR A O 1
ATOM 2423 N N . LEU A 1 297 ? 5.685 11.534 -11.153 1.00 94.94 297 LEU A N 1
ATOM 2424 C CA . LEU A 1 297 ? 5.171 12.905 -11.126 1.00 94.94 297 LEU A CA 1
ATOM 2425 C C . LEU A 1 297 ? 6.282 13.827 -11.629 1.00 94.94 297 LEU A C 1
ATOM 2427 O O . LEU A 1 297 ? 7.355 13.854 -11.026 1.00 94.94 297 LEU A O 1
ATOM 2431 N N . ASP A 1 298 ? 6.058 14.506 -12.756 1.00 89.06 298 ASP A N 1
ATOM 2432 C CA . ASP A 1 298 ? 7.072 15.343 -13.428 1.00 89.06 298 ASP A CA 1
ATOM 2433 C C . ASP A 1 298 ? 8.450 14.641 -13.554 1.00 89.06 298 ASP A C 1
ATOM 2435 O O . ASP A 1 298 ? 9.520 15.159 -13.230 1.00 89.06 298 ASP A O 1
ATOM 2439 N N . GLY A 1 299 ? 8.427 13.359 -13.938 1.00 89.19 299 GLY A N 1
ATOM 2440 C CA . GLY A 1 299 ? 9.626 12.529 -14.098 1.00 89.19 299 GLY A CA 1
ATOM 2441 C C . GLY A 1 299 ? 10.281 12.032 -12.800 1.00 89.19 299 GLY A C 1
ATOM 2442 O O . GLY A 1 299 ? 11.236 11.250 -12.870 1.00 89.19 299 GLY A O 1
ATOM 2443 N N . GLN A 1 300 ? 9.783 12.401 -11.616 1.00 91.56 300 GLN A N 1
ATOM 2444 C CA . GLN A 1 300 ? 10.202 11.793 -10.351 1.00 91.56 300 GLN A CA 1
ATOM 2445 C C . GLN A 1 300 ? 9.355 10.56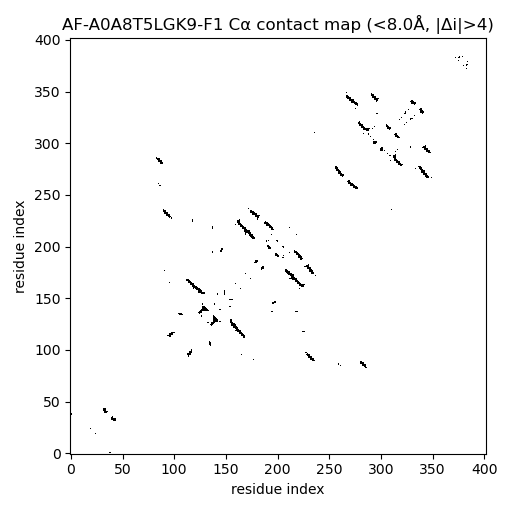2 -10.035 1.00 91.56 300 GLN A C 1
ATOM 2447 O O . GLN A 1 300 ? 8.132 10.629 -9.972 1.00 91.56 300 GLN A O 1
ATOM 2452 N N . LYS A 1 301 ? 10.022 9.430 -9.786 1.00 94.31 301 LYS A N 1
ATOM 2453 C CA . LYS A 1 301 ? 9.353 8.180 -9.416 1.00 94.31 301 LYS A CA 1
ATOM 2454 C C . LYS A 1 301 ? 8.619 8.337 -8.076 1.00 94.31 301 LYS A C 1
ATOM 2456 O O . LYS A 1 301 ? 9.237 8.700 -7.073 1.00 94.31 301 LYS A O 1
ATOM 2461 N N . ILE A 1 302 ? 7.340 7.971 -8.052 1.00 94.56 302 ILE A N 1
ATOM 2462 C CA . ILE A 1 302 ? 6.543 7.834 -6.829 1.00 94.56 302 ILE A CA 1
ATOM 2463 C C . ILE A 1 302 ? 7.029 6.609 -6.046 1.00 94.56 302 ILE A C 1
ATOM 2465 O O . ILE A 1 302 ? 7.345 5.568 -6.624 1.00 94.56 302 ILE A O 1
ATOM 2469 N N . SER A 1 303 ? 7.121 6.740 -4.719 1.00 93.44 303 SER A N 1
ATOM 2470 C CA . SER A 1 303 ? 7.610 5.667 -3.845 1.00 93.44 303 SER A CA 1
ATOM 2471 C C . SER A 1 303 ? 6.856 4.354 -4.073 1.00 93.44 303 SER A C 1
ATOM 2473 O O . SER A 1 303 ? 5.632 4.348 -4.175 1.00 93.44 303 SER A O 1
ATOM 2475 N N . GLU A 1 304 ? 7.585 3.236 -4.077 1.00 91.88 304 GLU A N 1
ATOM 2476 C CA . GLU A 1 304 ? 6.985 1.899 -4.180 1.00 91.88 304 GLU A CA 1
ATOM 2477 C C . GLU A 1 304 ? 6.083 1.587 -2.979 1.00 91.88 304 GLU A C 1
ATOM 2479 O O . GLU A 1 304 ? 5.103 0.869 -3.118 1.00 91.88 304 GLU A O 1
ATOM 2484 N N . ASP A 1 305 ? 6.357 2.192 -1.819 1.00 89.69 305 ASP A N 1
ATOM 2485 C CA . ASP A 1 305 ? 5.509 2.057 -0.628 1.00 89.69 305 ASP A CA 1
ATOM 2486 C C . ASP A 1 305 ? 4.092 2.626 -0.849 1.00 89.69 305 ASP A C 1
ATOM 2488 O O . ASP A 1 305 ? 3.168 2.283 -0.115 1.00 89.69 305 ASP A O 1
ATOM 2492 N N . ASN A 1 306 ? 3.911 3.472 -1.871 1.00 90.88 306 ASN A N 1
ATOM 2493 C CA . ASN A 1 306 ? 2.612 4.018 -2.258 1.00 90.88 306 ASN A CA 1
ATOM 2494 C C . ASN A 1 306 ? 1.917 3.185 -3.345 1.00 90.88 306 ASN A C 1
ATOM 2496 O O . ASN A 1 306 ? 0.786 3.515 -3.697 1.00 90.88 306 ASN A O 1
ATOM 2500 N N . HIS A 1 307 ? 2.571 2.155 -3.894 1.00 95.25 307 HIS A N 1
ATOM 2501 C CA . HIS A 1 307 ? 2.019 1.271 -4.917 1.00 95.25 307 HIS A CA 1
ATOM 2502 C C . HIS A 1 307 ? 1.343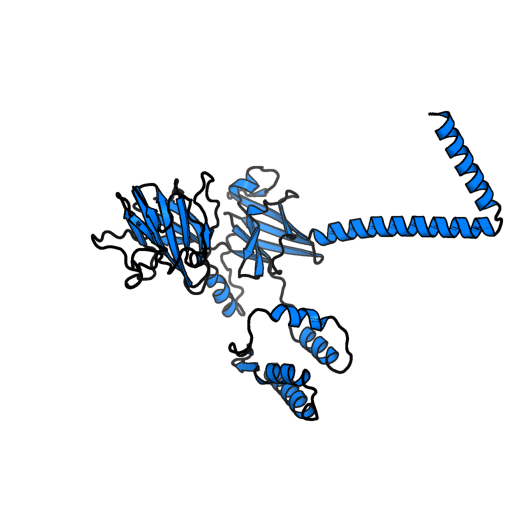 0.058 -4.266 1.00 95.25 307 HIS A C 1
ATOM 2504 O O . HIS A 1 307 ? 1.959 -0.689 -3.507 1.00 95.25 307 HIS A O 1
ATOM 2510 N N . MET A 1 308 ? 0.067 -0.159 -4.571 1.00 90.88 308 MET A N 1
ATOM 2511 C CA . MET A 1 308 ? -0.747 -1.216 -3.975 1.00 90.88 308 MET A CA 1
ATOM 2512 C C . MET A 1 308 ? -1.603 -1.940 -5.005 1.00 90.88 308 MET A C 1
ATOM 2514 O O . MET A 1 308 ? -1.924 -1.413 -6.070 1.00 90.88 308 MET A O 1
ATOM 2518 N N . GLN A 1 309 ? -2.005 -3.155 -4.649 1.00 90.94 309 GLN A N 1
ATOM 2519 C CA . GLN A 1 309 ? -3.001 -3.905 -5.392 1.00 90.94 309 GLN A CA 1
ATOM 2520 C C . GLN A 1 309 ? -4.397 -3.484 -4.928 1.00 90.94 309 GLN A C 1
ATOM 2522 O O . GLN A 1 309 ? -4.721 -3.600 -3.751 1.00 90.94 309 GLN A O 1
ATOM 2527 N N . LEU A 1 310 ? -5.237 -3.026 -5.852 1.00 80.44 310 LEU A N 1
ATOM 2528 C CA . LEU A 1 310 ? -6.619 -2.635 -5.575 1.00 80.44 310 LEU A CA 1
ATOM 2529 C C . LEU A 1 310 ? -7.595 -3.672 -6.122 1.00 80.44 310 LEU A C 1
ATOM 2531 O O . LEU A 1 310 ? -7.353 -4.289 -7.159 1.00 80.44 310 LEU A O 1
ATOM 2535 N N . ASN A 1 311 ? -8.710 -3.892 -5.423 1.00 80.06 311 ASN A N 1
ATOM 2536 C CA . ASN A 1 311 ? -9.755 -4.843 -5.829 1.00 80.06 311 ASN A CA 1
ATOM 2537 C C . ASN A 1 311 ? -9.231 -6.263 -6.142 1.00 80.06 311 ASN A C 1
ATOM 2539 O O . ASN A 1 311 ? -9.820 -6.995 -6.935 1.00 80.06 311 ASN A O 1
ATOM 2543 N N . GLY A 1 312 ? -8.094 -6.652 -5.552 1.00 77.25 312 GLY A N 1
ATOM 2544 C CA . GLY A 1 312 ? -7.444 -7.945 -5.785 1.00 77.25 312 GLY A CA 1
ATOM 2545 C C . GLY A 1 312 ? -6.852 -8.142 -7.186 1.00 77.25 312 GLY A C 1
ATOM 2546 O O . GLY A 1 312 ? -6.375 -9.238 -7.479 1.00 77.25 312 GLY A O 1
ATOM 2547 N N . PHE A 1 313 ? -6.857 -7.127 -8.058 1.00 84.56 313 PHE A N 1
ATOM 2548 C CA . PHE A 1 313 ? -6.263 -7.241 -9.392 1.00 84.56 313 PHE A CA 1
ATOM 2549 C C . PHE A 1 313 ? -5.690 -5.946 -9.964 1.00 84.56 313 PHE A C 1
ATOM 2551 O O . PHE A 1 313 ? -4.801 -6.068 -10.782 1.00 84.56 313 PHE A O 1
ATOM 2558 N N . ALA A 1 314 ? -6.160 -4.754 -9.609 1.00 88.62 314 ALA A N 1
ATOM 2559 C CA . ALA A 1 314 ? -5.755 -3.503 -10.250 1.00 88.62 314 ALA A CA 1
ATOM 2560 C C . ALA A 1 314 ? -4.465 -2.926 -9.644 1.00 88.62 314 ALA A C 1
ATOM 2562 O O . ALA A 1 314 ? -4.149 -3.201 -8.485 1.00 88.62 314 ALA A O 1
ATOM 2563 N N . ASN A 1 315 ? -3.741 -2.101 -10.404 1.00 96.75 315 ASN A N 1
ATOM 2564 C CA . ASN A 1 315 ? -2.651 -1.291 -9.850 1.00 96.75 315 ASN A CA 1
ATOM 2565 C C . ASN A 1 315 ? -3.234 -0.019 -9.221 1.00 96.75 315 ASN A C 1
ATOM 2567 O O . ASN A 1 315 ? -4.214 0.538 -9.723 1.00 96.75 315 ASN A O 1
ATOM 2571 N N . GLY A 1 316 ? -2.634 0.444 -8.130 1.00 95.19 316 GLY A N 1
ATOM 2572 C CA . GLY A 1 316 ? -3.069 1.639 -7.421 1.00 95.19 316 GLY A CA 1
ATOM 2573 C C . GLY A 1 316 ? -1.907 2.422 -6.833 1.00 95.19 316 GLY A C 1
ATOM 2574 O O . GLY A 1 316 ? -1.016 1.819 -6.245 1.00 95.19 316 GLY A O 1
ATOM 2575 N N . TRP A 1 317 ? -1.929 3.751 -6.927 1.00 96.75 317 TRP A N 1
ATOM 2576 C CA . TRP A 1 317 ? -0.926 4.613 -6.293 1.00 96.75 317 TRP A CA 1
ATOM 2577 C C . TRP A 1 317 ? -1.565 5.644 -5.374 1.00 96.75 317 TRP A C 1
ATOM 2579 O O . TRP A 1 317 ? -2.484 6.353 -5.781 1.00 96.75 317 TRP A O 1
ATOM 2589 N N . ILE A 1 318 ? -1.050 5.773 -4.150 1.00 91.69 318 ILE A N 1
ATOM 2590 C CA . ILE A 1 318 ? -1.404 6.892 -3.268 1.00 91.69 318 ILE A CA 1
ATOM 2591 C C . ILE A 1 318 ? -0.649 8.134 -3.726 1.00 91.69 318 ILE A C 1
ATOM 2593 O O . ILE A 1 318 ? 0.583 8.191 -3.662 1.00 91.69 318 ILE A O 1
ATOM 2597 N N . ILE A 1 319 ? -1.402 9.144 -4.143 1.00 93.62 319 ILE A N 1
ATOM 2598 C CA . ILE A 1 319 ? -0.887 10.456 -4.510 1.00 93.62 319 ILE A CA 1
ATOM 2599 C C . ILE A 1 319 ? -1.099 11.386 -3.321 1.00 93.62 319 ILE A C 1
ATOM 2601 O O . ILE A 1 319 ? -2.187 11.927 -3.117 1.00 93.62 319 ILE A O 1
ATOM 2605 N N . ASP A 1 320 ? -0.053 11.541 -2.508 1.00 90.25 320 ASP A N 1
ATOM 2606 C CA . ASP A 1 320 ? -0.055 12.483 -1.394 1.00 90.25 320 ASP A CA 1
ATOM 2607 C C . ASP A 1 320 ? 0.394 13.877 -1.849 1.00 90.25 320 ASP A C 1
ATOM 2609 O O . ASP A 1 320 ? 1.590 14.137 -1.988 1.00 90.25 320 ASP A O 1
ATOM 2613 N N . LEU A 1 321 ? -0.564 14.785 -2.055 1.00 89.69 321 LEU A N 1
ATOM 2614 C CA . LEU A 1 321 ? -0.294 16.146 -2.526 1.00 89.69 321 LEU A CA 1
ATOM 2615 C C . LEU A 1 321 ? 0.586 16.935 -1.562 1.00 89.69 321 LEU A C 1
ATOM 2617 O O . LEU A 1 321 ? 1.395 17.743 -2.003 1.00 89.69 321 LEU A O 1
ATOM 2621 N N . VAL A 1 322 ? 0.460 16.716 -0.251 1.00 86.69 322 VAL A N 1
ATOM 2622 C CA . VAL A 1 322 ? 1.236 17.484 0.732 1.00 86.69 322 VAL A CA 1
ATOM 2623 C C . VAL A 1 322 ? 2.714 17.147 0.592 1.00 86.69 322 VAL A C 1
ATOM 2625 O O . VAL A 1 322 ? 3.556 18.042 0.518 1.00 86.69 322 VAL A O 1
ATOM 2628 N N . THR A 1 323 ? 3.029 15.857 0.511 1.00 86.12 323 THR A N 1
ATOM 2629 C CA . THR A 1 323 ? 4.411 15.389 0.408 1.00 86.12 323 THR A CA 1
ATOM 2630 C C . THR A 1 323 ? 4.985 15.620 -0.990 1.00 86.12 323 THR A C 1
ATOM 2632 O O . THR A 1 323 ? 6.104 16.116 -1.111 1.00 86.12 323 THR A O 1
ATOM 2635 N N . LEU A 1 324 ? 4.225 15.306 -2.043 1.00 88.44 324 LEU A N 1
ATOM 2636 C CA . LEU A 1 324 ? 4.697 15.380 -3.429 1.00 88.44 324 LEU A CA 1
ATOM 2637 C C . LEU A 1 324 ? 4.768 16.824 -3.949 1.00 88.44 324 LEU A C 1
ATOM 2639 O O . LEU A 1 324 ? 5.740 17.183 -4.604 1.00 88.44 324 LEU A O 1
ATOM 2643 N N . CYS A 1 325 ? 3.805 17.679 -3.593 1.00 88.00 325 CYS A N 1
ATOM 2644 C CA . CYS A 1 325 ? 3.761 19.082 -4.029 1.00 88.00 325 CYS A CA 1
ATOM 2645 C C . CYS A 1 325 ? 4.407 20.058 -3.037 1.00 88.00 325 CYS A C 1
ATOM 2647 O O . CYS A 1 325 ? 4.213 21.272 -3.138 1.00 88.00 325 CYS A O 1
ATOM 2649 N N . SER A 1 326 ? 5.178 19.556 -2.065 1.00 83.00 326 SER A N 1
ATOM 2650 C CA . SER A 1 326 ? 6.011 20.410 -1.208 1.00 83.00 326 SER A CA 1
ATOM 2651 C C . SER A 1 326 ? 7.077 21.164 -2.013 1.00 83.00 326 SER A C 1
ATOM 2653 O O . SER A 1 326 ? 7.456 22.275 -1.637 1.00 83.00 326 SER A O 1
ATOM 2655 N N . ASP A 1 327 ? 7.545 20.582 -3.122 1.00 77.12 327 ASP A N 1
ATOM 2656 C CA . ASP A 1 327 ? 8.373 21.270 -4.109 1.00 77.12 327 ASP A CA 1
ATOM 2657 C C . ASP A 1 327 ? 7.479 21.864 -5.207 1.00 77.12 327 ASP A C 1
ATOM 2659 O O . ASP A 1 327 ? 6.815 21.148 -5.956 1.00 77.12 327 ASP A O 1
ATOM 2663 N N . THR A 1 328 ? 7.463 23.193 -5.311 1.00 64.25 328 THR A N 1
ATOM 2664 C CA . THR A 1 328 ? 6.620 23.932 -6.265 1.00 64.25 328 THR A CA 1
ATOM 2665 C C . THR A 1 328 ? 6.962 23.665 -7.731 1.00 64.25 328 THR A C 1
ATOM 2667 O O . THR A 1 328 ? 6.244 24.139 -8.600 1.00 64.25 328 THR A O 1
ATOM 2670 N N . ALA A 1 329 ? 8.067 22.971 -8.024 1.00 79.75 329 ALA A N 1
ATOM 2671 C CA . ALA A 1 329 ? 8.429 22.619 -9.393 1.00 79.75 329 ALA A CA 1
ATOM 2672 C C . ALA A 1 329 ? 7.572 21.483 -9.983 1.00 79.75 329 ALA A C 1
ATOM 2674 O O . ALA A 1 329 ? 7.455 21.416 -11.198 1.00 79.75 329 ALA A O 1
ATOM 2675 N N . MET A 1 330 ? 6.981 20.620 -9.147 1.00 82.31 330 MET A N 1
ATOM 2676 C CA . MET A 1 330 ? 6.323 19.378 -9.595 1.00 82.31 330 MET A CA 1
ATOM 2677 C C . MET A 1 330 ? 4.809 19.490 -9.779 1.00 82.31 330 MET A C 1
ATOM 2679 O O . MET A 1 330 ? 4.193 18.617 -10.387 1.00 82.31 330 MET A O 1
ATOM 2683 N N . CYS A 1 331 ? 4.200 20.527 -9.206 1.00 89.31 331 CYS A N 1
ATOM 2684 C CA . CYS A 1 331 ? 2.757 20.714 -9.208 1.00 89.31 331 CYS A CA 1
ATOM 2685 C C . CYS A 1 331 ? 2.423 22.175 -9.496 1.00 89.31 331 CYS A C 1
ATOM 2687 O O . CYS A 1 331 ? 2.931 23.078 -8.824 1.00 89.31 331 CYS A O 1
ATOM 2689 N N . ASP A 1 332 ? 1.497 22.405 -10.420 1.00 90.94 332 ASP A N 1
ATOM 2690 C CA . ASP A 1 332 ? 1.001 23.743 -10.717 1.00 90.94 332 ASP A CA 1
ATOM 2691 C C . ASP A 1 332 ? -0.101 24.105 -9.721 1.00 90.94 332 ASP A C 1
ATOM 2693 O O . ASP A 1 332 ? -1.215 23.580 -9.773 1.00 90.94 332 ASP A O 1
ATOM 2697 N N . LYS A 1 333 ? 0.212 24.993 -8.773 1.00 90.81 333 LYS A N 1
ATOM 2698 C CA . LYS A 1 333 ? -0.760 25.461 -7.781 1.00 90.81 333 LYS A CA 1
ATOM 2699 C C . LYS A 1 333 ? -1.646 26.565 -8.362 1.00 90.81 333 LYS A C 1
ATOM 2701 O O . LYS A 1 333 ? -1.149 27.617 -8.760 1.00 90.81 333 LYS A O 1
ATOM 2706 N N . ASN A 1 334 ? -2.953 26.345 -8.330 1.00 90.12 334 ASN A N 1
ATOM 2707 C CA . ASN A 1 334 ? -3.972 27.296 -8.757 1.00 90.12 334 ASN A CA 1
ATOM 2708 C C . ASN A 1 334 ? -4.232 28.378 -7.688 1.00 90.12 334 ASN A C 1
ATOM 2710 O O . ASN A 1 334 ? -3.950 28.199 -6.498 1.00 90.12 334 ASN A O 1
ATOM 2714 N N . ASP A 1 335 ? -4.826 29.502 -8.104 1.00 89.94 335 ASP A N 1
ATOM 2715 C CA . ASP A 1 335 ? -5.167 30.634 -7.221 1.00 89.94 335 ASP A CA 1
ATOM 2716 C C . ASP A 1 335 ? -6.171 30.261 -6.113 1.00 89.94 335 ASP A C 1
ATOM 2718 O O . ASP A 1 335 ? -6.195 30.882 -5.048 1.00 89.94 335 ASP A O 1
ATOM 2722 N N . ASP A 1 336 ? -6.995 29.239 -6.348 1.00 87.00 336 ASP A N 1
ATOM 2723 C CA . ASP A 1 336 ? -7.970 28.699 -5.395 1.00 87.00 336 ASP A CA 1
ATOM 2724 C C . ASP A 1 336 ? -7.351 27.739 -4.360 1.00 87.00 336 ASP A C 1
ATOM 2726 O O . ASP A 1 336 ? -8.027 27.311 -3.424 1.00 87.00 336 ASP A O 1
ATOM 2730 N N . GLY A 1 337 ? -6.055 27.440 -4.488 1.00 85.75 337 GLY A N 1
ATOM 2731 C CA . GLY A 1 337 ? -5.320 26.532 -3.615 1.00 85.75 337 GLY A CA 1
ATOM 2732 C C . GLY A 1 337 ? -5.324 25.067 -4.054 1.00 85.75 337 GLY A C 1
ATOM 2733 O O . GLY A 1 337 ? -4.717 24.259 -3.352 1.00 85.75 337 GLY A O 1
ATOM 2734 N N . THR A 1 338 ? -5.954 24.732 -5.181 1.00 90.38 338 THR A N 1
ATOM 2735 C CA . THR A 1 338 ? -5.902 23.392 -5.786 1.00 90.38 338 THR A CA 1
ATOM 2736 C C . THR A 1 338 ? -4.622 23.182 -6.604 1.00 90.38 338 THR A C 1
ATOM 2738 O O . THR A 1 338 ? -3.868 24.127 -6.851 1.00 90.38 338 THR A O 1
ATOM 2741 N N . PHE A 1 339 ? -4.350 21.940 -7.005 1.00 92.19 339 PHE A N 1
ATOM 2742 C CA . PHE A 1 339 ? -3.157 21.563 -7.767 1.00 92.19 339 PHE A CA 1
ATOM 2743 C C . PHE A 1 339 ? -3.516 20.912 -9.102 1.00 92.19 339 PHE A C 1
ATOM 2745 O O . PHE A 1 339 ? -4.426 20.084 -9.167 1.00 92.19 339 PHE A O 1
ATOM 2752 N N . ASN A 1 340 ? -2.751 21.237 -10.143 1.00 93.44 340 ASN A N 1
ATOM 2753 C CA . ASN A 1 340 ? -2.725 20.479 -11.388 1.00 93.44 340 ASN A CA 1
ATOM 2754 C C . ASN A 1 340 ? -1.442 19.645 -11.450 1.00 93.44 340 ASN A C 1
ATOM 2756 O O . ASN A 1 340 ? -0.368 20.113 -11.060 1.00 93.44 340 ASN A O 1
ATOM 2760 N N . LEU A 1 341 ? -1.572 18.405 -11.915 1.00 93.88 341 LEU A N 1
ATOM 2761 C CA . LEU A 1 341 ? -0.522 17.391 -11.892 1.00 93.88 341 LEU A CA 1
ATOM 2762 C C . LEU A 1 341 ? -0.457 16.682 -13.240 1.00 93.88 341 LEU A C 1
ATOM 2764 O O . LEU A 1 341 ? -1.493 16.340 -13.816 1.00 93.88 341 LEU A O 1
ATOM 2768 N N . GLU A 1 342 ? 0.763 16.388 -13.676 1.00 94.88 342 GLU A N 1
ATOM 2769 C CA . GLU A 1 342 ? 1.045 15.505 -14.803 1.00 94.88 342 GLU A CA 1
ATOM 2770 C C . GLU A 1 342 ? 1.761 14.256 -14.282 1.00 94.88 342 GLU A C 1
ATOM 2772 O O . GLU A 1 342 ? 2.893 14.302 -13.789 1.00 94.88 342 GLU A O 1
ATOM 2777 N N . LEU A 1 343 ? 1.049 13.137 -14.340 1.00 96.31 343 LEU A N 1
ATOM 2778 C CA . LEU A 1 343 ? 1.509 11.830 -13.903 1.00 96.31 343 LEU A CA 1
ATOM 2779 C C . LEU A 1 343 ? 1.800 10.971 -15.133 1.00 96.31 343 LEU A C 1
ATOM 2781 O O . LEU A 1 343 ? 1.032 10.991 -16.089 1.00 96.31 343 LEU A O 1
ATOM 2785 N N . SER A 1 344 ? 2.852 10.160 -15.093 1.00 97.06 344 SER A N 1
ATOM 2786 C CA . SER A 1 344 ? 3.106 9.149 -16.123 1.00 97.06 344 SER A CA 1
ATOM 2787 C C . SER A 1 344 ? 3.226 7.756 -15.518 1.00 97.06 344 SER A C 1
ATOM 2789 O O . SER A 1 344 ? 3.896 7.543 -14.507 1.00 97.06 344 SER A O 1
ATOM 2791 N N . LEU A 1 345 ? 2.529 6.795 -16.121 1.00 97.31 345 LEU A N 1
ATOM 2792 C CA . LEU A 1 345 ? 2.549 5.384 -15.747 1.00 97.31 345 LEU A CA 1
ATOM 2793 C C . LEU A 1 345 ? 3.383 4.625 -16.767 1.00 97.31 345 LEU A C 1
ATOM 2795 O O . LEU A 1 345 ? 3.035 4.600 -17.947 1.00 97.31 345 LEU A O 1
ATOM 2799 N N . GLU A 1 346 ? 4.454 3.971 -16.328 1.00 96.69 346 GLU A N 1
ATOM 2800 C CA . GLU A 1 346 ? 5.392 3.280 -17.210 1.00 96.69 346 GLU A CA 1
ATOM 2801 C C . GLU A 1 346 ? 5.623 1.820 -16.800 1.00 96.69 346 GLU A C 1
ATOM 2803 O O . GLU A 1 346 ? 5.818 1.503 -15.626 1.00 96.69 346 GLU A O 1
ATOM 2808 N N . TYR A 1 347 ? 5.695 0.922 -17.788 1.00 96.12 347 TYR A N 1
ATOM 2809 C CA . TYR A 1 347 ? 6.015 -0.491 -17.566 1.00 96.12 347 TYR A CA 1
ATOM 2810 C C . TYR A 1 347 ? 7.500 -0.783 -17.837 1.00 96.12 347 TYR A C 1
ATOM 2812 O O . TYR A 1 347 ? 7.955 -0.913 -18.983 1.00 96.12 347 TYR A O 1
ATOM 2820 N N . LEU A 1 348 ? 8.281 -0.949 -16.766 1.00 93.25 348 LEU A N 1
ATOM 2821 C CA . LEU A 1 348 ? 9.735 -1.155 -16.821 1.00 93.25 348 LEU A CA 1
ATOM 2822 C C . LEU A 1 348 ? 10.239 -2.311 -17.707 1.00 93.25 348 LEU A C 1
ATOM 2824 O O . LEU A 1 348 ? 11.308 -2.166 -18.324 1.00 93.25 348 LEU A O 1
ATOM 2828 N N . PRO A 1 349 ? 9.572 -3.480 -17.778 1.00 92.81 349 PRO A N 1
ATOM 2829 C CA . PRO A 1 349 ? 10.091 -4.632 -18.509 1.00 92.81 349 PRO A CA 1
ATOM 2830 C C . PRO A 1 349 ? 10.299 -4.333 -19.986 1.00 92.81 349 PRO A C 1
ATOM 2832 O O . PRO A 1 349 ? 11.257 -4.835 -20.579 1.00 92.81 349 PRO A O 1
ATOM 2835 N N . GLN A 1 350 ? 9.475 -3.457 -20.567 1.00 88.94 350 GLN A N 1
ATOM 2836 C CA . GLN A 1 350 ? 9.612 -3.084 -21.967 1.00 88.94 350 GLN A CA 1
ATOM 2837 C C . GLN A 1 350 ? 10.898 -2.281 -22.218 1.00 88.94 350 GLN A C 1
ATOM 2839 O O . GLN A 1 350 ? 11.648 -2.599 -23.144 1.00 88.94 350 GLN A O 1
ATOM 2844 N N . LYS A 1 351 ? 11.241 -1.326 -21.337 1.00 86.75 351 LYS A N 1
ATOM 2845 C CA . LYS A 1 351 ? 12.511 -0.574 -21.407 1.00 86.75 351 LYS A CA 1
ATOM 2846 C C . LYS A 1 351 ? 13.725 -1.506 -21.319 1.00 86.75 351 LYS A C 1
ATOM 2848 O O . LYS A 1 351 ? 14.670 -1.391 -22.106 1.00 86.75 351 LYS A O 1
ATOM 2853 N N . ARG A 1 352 ? 13.689 -2.484 -20.405 1.00 91.69 352 ARG A N 1
ATOM 2854 C CA . ARG A 1 352 ? 14.761 -3.489 -20.251 1.00 91.69 352 ARG A CA 1
ATOM 2855 C C . ARG A 1 352 ? 14.868 -4.411 -21.468 1.00 91.69 352 ARG A C 1
ATOM 2857 O O . ARG A 1 352 ? 15.979 -4.734 -21.892 1.00 91.69 352 ARG A O 1
ATOM 2864 N N . PHE A 1 353 ? 13.736 -4.796 -22.053 1.00 93.25 353 PHE A N 1
ATOM 2865 C CA . PHE A 1 353 ? 13.696 -5.606 -23.266 1.00 93.25 353 PHE A CA 1
ATOM 2866 C C . PHE A 1 353 ? 14.354 -4.889 -24.452 1.00 93.25 353 PHE A C 1
ATOM 2868 O O . PHE A 1 353 ? 15.209 -5.483 -25.110 1.00 93.25 353 PHE A O 1
ATOM 2875 N N . TYR A 1 354 ? 14.043 -3.608 -24.688 1.00 90.38 354 TYR A N 1
ATOM 2876 C CA . TYR A 1 354 ? 14.661 -2.841 -25.777 1.00 90.38 354 TYR A CA 1
ATOM 2877 C C . TYR A 1 354 ? 16.179 -2.719 -25.630 1.00 90.38 354 TYR A C 1
ATOM 2879 O O . TYR A 1 354 ? 16.909 -2.873 -26.612 1.00 90.38 354 TYR A O 1
ATOM 2887 N N . LEU A 1 355 ? 16.674 -2.515 -24.406 1.00 93.81 355 LEU A N 1
ATOM 2888 C CA . LEU A 1 355 ? 18.113 -2.497 -24.143 1.00 93.81 355 LEU A CA 1
ATOM 2889 C C . LEU A 1 355 ? 18.760 -3.855 -24.462 1.00 93.81 355 LEU A C 1
ATOM 2891 O O . LEU A 1 355 ? 19.795 -3.915 -25.130 1.00 93.81 355 LEU A O 1
ATOM 2895 N N . GLY A 1 356 ? 18.131 -4.953 -24.034 1.00 97.12 356 GLY A N 1
ATOM 2896 C CA . GLY A 1 356 ? 18.590 -6.309 -24.341 1.00 97.12 356 GLY A CA 1
ATOM 2897 C C . GLY A 1 356 ? 18.588 -6.612 -25.842 1.00 97.12 356 GLY A C 1
ATOM 2898 O O . GLY A 1 356 ? 19.541 -7.208 -26.359 1.00 97.12 356 GLY A O 1
ATOM 2899 N N . LEU A 1 357 ? 17.561 -6.155 -26.562 1.00 97.00 357 LEU A N 1
ATOM 2900 C CA . LEU A 1 357 ? 17.448 -6.294 -28.012 1.00 97.00 357 LEU A CA 1
ATOM 2901 C C . LEU A 1 357 ? 18.558 -5.526 -28.738 1.00 97.00 357 LEU A C 1
ATOM 2903 O O . LEU A 1 357 ? 19.154 -6.062 -29.675 1.00 97.00 357 LEU A O 1
ATOM 2907 N N . LEU A 1 358 ? 18.873 -4.308 -28.292 1.00 97.50 358 LEU A N 1
ATOM 2908 C CA . LEU A 1 358 ? 19.952 -3.496 -28.852 1.00 97.50 358 LEU A CA 1
ATOM 2909 C C . LEU A 1 358 ? 21.305 -4.192 -28.689 1.00 97.50 358 LEU A C 1
ATOM 2911 O O . LEU A 1 358 ? 22.042 -4.342 -29.666 1.00 97.50 358 LEU A O 1
ATOM 2915 N N . ILE A 1 359 ? 21.608 -4.676 -27.480 1.00 98.12 359 ILE A N 1
ATOM 2916 C CA . ILE A 1 359 ? 22.858 -5.397 -27.197 1.00 98.12 359 ILE A CA 1
ATOM 2917 C C . ILE A 1 359 ? 22.944 -6.664 -28.055 1.00 98.12 359 ILE A C 1
ATOM 2919 O O . ILE A 1 359 ? 23.954 -6.889 -28.721 1.00 98.12 359 ILE A O 1
ATOM 2923 N N . SER A 1 360 ? 21.871 -7.456 -28.106 1.00 98.38 360 SER A N 1
ATOM 2924 C CA . SER A 1 360 ? 21.826 -8.704 -28.881 1.00 98.38 360 SER A CA 1
ATOM 2925 C C . SER A 1 360 ? 21.993 -8.457 -30.380 1.00 98.38 360 SER A C 1
ATOM 2927 O O . SER A 1 360 ? 22.746 -9.167 -31.048 1.00 98.38 360 SER A O 1
ATOM 2929 N N . SER A 1 361 ? 21.348 -7.414 -30.906 1.00 98.44 361 SER A N 1
ATOM 2930 C CA . SER A 1 361 ? 21.464 -7.010 -32.311 1.00 98.44 361 SER A CA 1
ATOM 2931 C C . SER A 1 361 ? 22.886 -6.567 -32.645 1.00 98.44 361 SER A C 1
ATOM 2933 O O . SER A 1 361 ? 23.433 -6.960 -33.676 1.00 98.44 361 SER A O 1
ATOM 2935 N N . PHE A 1 362 ? 23.523 -5.807 -31.751 1.00 98.44 362 PHE A N 1
ATOM 2936 C CA . PHE A 1 362 ? 24.911 -5.388 -31.910 1.00 98.44 362 PHE A CA 1
ATOM 2937 C C . PHE A 1 362 ? 25.878 -6.581 -31.880 1.00 98.44 362 PHE A C 1
ATOM 2939 O O . PHE A 1 362 ? 26.751 -6.695 -32.742 1.00 98.44 362 PHE A O 1
ATOM 2946 N N . THR A 1 363 ? 25.701 -7.519 -30.945 1.00 98.50 363 THR A N 1
ATOM 2947 C CA . THR A 1 363 ? 26.505 -8.748 -30.889 1.00 98.50 363 THR A CA 1
ATOM 2948 C C . THR A 1 363 ? 26.329 -9.592 -32.148 1.00 98.50 363 THR A C 1
ATOM 2950 O O . THR A 1 363 ? 27.323 -10.010 -32.744 1.00 98.50 363 THR A O 1
ATOM 2953 N N . LEU A 1 364 ? 25.090 -9.796 -32.602 1.00 98.31 364 LEU A N 1
ATOM 2954 C CA . LEU A 1 364 ? 24.805 -10.531 -33.833 1.00 98.31 364 LEU A CA 1
ATOM 2955 C C . LEU A 1 364 ? 25.472 -9.864 -35.040 1.00 98.31 364 LEU A C 1
ATOM 2957 O O . LEU A 1 364 ? 26.107 -10.547 -35.844 1.00 98.31 364 LEU A O 1
ATOM 2961 N N . PHE A 1 365 ? 25.391 -8.537 -35.142 1.00 98.44 365 PHE A N 1
ATOM 2962 C CA . PHE A 1 365 ? 26.046 -7.776 -36.201 1.00 98.44 365 PHE A CA 1
ATOM 2963 C C . PHE A 1 365 ? 27.569 -7.962 -36.192 1.00 98.44 365 PHE A C 1
ATOM 2965 O O . PHE A 1 365 ? 28.162 -8.173 -37.252 1.00 98.44 365 PHE A O 1
ATOM 2972 N N . LEU A 1 366 ? 28.213 -7.950 -35.020 1.00 98.06 366 LEU A N 1
ATOM 2973 C CA . LEU A 1 366 ? 29.650 -8.217 -34.897 1.00 98.06 366 LEU A CA 1
ATOM 2974 C C . LEU A 1 366 ? 30.007 -9.650 -35.309 1.00 98.06 366 LEU A C 1
ATOM 2976 O O . LEU A 1 366 ? 30.984 -9.850 -36.032 1.00 98.06 366 LEU A O 1
ATOM 2980 N N . CYS A 1 367 ? 29.209 -10.641 -34.906 1.00 98.25 367 CYS A N 1
ATOM 2981 C CA . CYS A 1 367 ? 29.403 -12.034 -35.307 1.00 98.25 367 CYS A CA 1
ATOM 2982 C C . CYS A 1 367 ? 29.251 -12.216 -36.823 1.00 98.25 367 CYS A C 1
ATOM 2984 O O . CYS A 1 367 ? 30.109 -12.831 -37.455 1.00 98.25 367 CYS A O 1
ATOM 2986 N N . LEU A 1 368 ? 28.206 -11.645 -37.427 1.00 98.06 368 LEU A N 1
ATOM 2987 C CA . LEU A 1 368 ? 27.988 -11.693 -38.875 1.00 98.06 368 LEU A CA 1
ATOM 2988 C C . LEU A 1 368 ? 29.090 -10.955 -39.637 1.00 98.06 368 LEU A C 1
ATOM 2990 O O . LEU A 1 368 ? 29.590 -11.473 -40.633 1.00 98.06 368 LEU A O 1
ATOM 2994 N N . SER A 1 369 ? 29.524 -9.795 -39.144 1.00 96.62 369 SER A N 1
ATOM 2995 C CA . SER A 1 369 ? 30.644 -9.040 -39.717 1.00 96.62 369 SER A CA 1
ATOM 2996 C C . SER A 1 369 ? 31.945 -9.840 -39.660 1.00 96.62 369 SER A C 1
ATOM 2998 O O . SER A 1 369 ? 32.699 -9.860 -40.631 1.00 96.62 369 SER A O 1
ATOM 3000 N N . TYR A 1 370 ? 32.191 -10.548 -38.555 1.00 96.00 370 TYR A N 1
ATOM 3001 C CA . TYR A 1 370 ? 33.340 -11.437 -38.414 1.00 96.00 370 TYR A CA 1
ATOM 3002 C C . TYR A 1 370 ? 33.275 -12.617 -39.390 1.00 96.00 370 TYR A C 1
ATOM 3004 O O . TYR A 1 370 ? 34.256 -12.890 -40.081 1.00 96.00 370 TYR A O 1
ATOM 3012 N N . LEU A 1 371 ? 32.123 -13.286 -39.498 1.00 96.69 371 LEU A N 1
ATOM 3013 C CA . LEU A 1 371 ? 31.929 -14.391 -40.442 1.00 96.69 371 LEU A CA 1
ATOM 3014 C C . LEU A 1 371 ? 32.069 -13.924 -41.896 1.00 96.69 371 LEU A C 1
ATOM 3016 O O . LEU A 1 371 ? 32.701 -14.604 -42.703 1.00 96.69 371 LEU A O 1
ATOM 3020 N N . PHE A 1 372 ? 31.532 -12.749 -42.228 1.00 95.44 372 PHE A N 1
ATOM 3021 C CA . PHE A 1 372 ? 31.682 -12.140 -43.547 1.00 95.44 372 PHE A CA 1
ATOM 3022 C C . PHE A 1 372 ? 33.146 -11.808 -43.848 1.00 95.44 372 PHE A C 1
ATOM 3024 O O . PHE A 1 372 ? 33.641 -12.123 -44.931 1.00 95.44 372 PHE A O 1
ATOM 3031 N N . TYR A 1 373 ? 33.860 -11.227 -42.884 1.00 92.31 373 TYR A N 1
ATOM 3032 C CA . TYR A 1 373 ? 35.292 -10.970 -42.993 1.00 92.31 373 TYR A CA 1
ATOM 3033 C C . TYR A 1 373 ? 36.089 -12.266 -43.209 1.00 92.31 373 TYR A C 1
ATOM 3035 O O . TYR A 1 373 ? 36.895 -12.324 -44.139 1.00 92.31 373 TYR A O 1
ATOM 3043 N N . ASP A 1 374 ? 35.840 -13.320 -42.421 1.00 91.81 374 ASP A N 1
ATOM 3044 C CA . ASP A 1 374 ? 36.515 -14.617 -42.579 1.00 91.81 374 ASP A CA 1
ATOM 3045 C C . ASP A 1 374 ? 36.227 -15.237 -43.955 1.00 91.81 374 ASP A C 1
ATOM 3047 O O . ASP A 1 374 ? 37.140 -15.681 -44.652 1.00 91.81 374 ASP A O 1
ATOM 3051 N N . TRP A 1 375 ? 34.971 -15.184 -44.406 1.00 93.50 375 TRP A N 1
ATOM 3052 C CA . TRP A 1 375 ? 34.576 -15.656 -45.731 1.00 93.50 375 TRP A CA 1
ATOM 3053 C C . TRP A 1 375 ? 35.281 -14.897 -46.866 1.00 93.50 375 TRP A C 1
ATOM 3055 O O . TRP A 1 375 ? 35.797 -15.525 -47.795 1.00 93.50 375 TRP A O 1
ATOM 3065 N N . ARG A 1 376 ? 35.350 -13.558 -46.797 1.00 91.19 376 ARG A N 1
ATOM 3066 C CA . ARG A 1 376 ? 36.057 -12.728 -47.795 1.00 91.19 376 ARG A CA 1
ATOM 3067 C C . ARG A 1 376 ? 37.559 -12.991 -47.780 1.00 91.19 376 ARG A C 1
ATOM 3069 O O . ARG A 1 376 ? 38.158 -13.111 -48.847 1.00 91.19 376 ARG A O 1
ATOM 3076 N N . ARG A 1 377 ? 38.153 -13.137 -46.594 1.00 87.69 377 ARG A N 1
ATOM 3077 C CA . ARG A 1 377 ? 39.575 -13.460 -46.426 1.00 87.69 377 ARG A CA 1
ATOM 3078 C C . ARG A 1 377 ? 39.935 -14.790 -47.087 1.00 87.69 377 ARG A C 1
ATOM 3080 O O . ARG A 1 377 ? 40.926 -14.856 -47.805 1.00 87.69 377 ARG A O 1
ATOM 3087 N N . ARG A 1 378 ? 39.115 -15.837 -46.923 1.00 90.62 378 ARG A N 1
ATOM 3088 C CA . ARG A 1 378 ? 39.345 -17.143 -47.579 1.00 90.62 378 ARG A CA 1
ATOM 3089 C C . ARG A 1 378 ? 39.319 -17.070 -49.107 1.00 90.62 378 ARG A C 1
ATOM 3091 O O . ARG A 1 378 ? 39.938 -17.904 -49.756 1.00 90.62 378 ARG A O 1
ATOM 3098 N N . LYS A 1 379 ? 38.624 -16.083 -49.677 1.00 91.44 379 LYS A N 1
ATOM 3099 C CA . LYS A 1 379 ? 38.591 -15.819 -51.124 1.00 91.44 379 LYS A CA 1
ATOM 3100 C C . LYS A 1 379 ? 39.736 -14.924 -51.619 1.00 91.44 379 LYS A C 1
ATOM 3102 O O . LYS A 1 379 ? 39.659 -14.471 -52.757 1.00 91.44 379 LYS A O 1
ATOM 3107 N N . THR A 1 380 ? 40.741 -14.652 -50.776 1.00 86.38 380 THR A N 1
ATOM 3108 C CA . THR A 1 380 ? 41.915 -13.817 -51.097 1.00 86.38 380 THR A CA 1
ATOM 3109 C C . THR A 1 380 ? 41.546 -12.458 -51.696 1.00 86.38 380 THR A C 1
ATOM 3111 O O . THR A 1 380 ? 42.213 -11.949 -52.596 1.00 86.38 380 THR A O 1
ATOM 3114 N N . ASP A 1 381 ? 40.466 -11.850 -51.196 1.00 84.06 381 ASP A N 1
ATOM 3115 C CA . ASP A 1 381 ? 40.059 -10.531 -51.662 1.00 84.06 381 ASP A CA 1
ATOM 3116 C C . ASP A 1 381 ? 41.042 -9.452 -51.153 1.00 84.06 381 ASP A C 1
ATOM 3118 O O . ASP A 1 381 ? 41.272 -9.376 -49.937 1.00 84.06 381 ASP A O 1
ATOM 3122 N N . PRO A 1 382 ? 41.606 -8.598 -52.032 1.00 87.25 382 PRO A N 1
ATOM 3123 C CA . PRO A 1 382 ? 42.606 -7.594 -51.658 1.00 87.25 382 PRO A CA 1
ATOM 3124 C C . PRO A 1 382 ? 42.162 -6.669 -50.521 1.00 87.25 382 PRO A C 1
ATOM 3126 O O . PRO A 1 382 ? 42.985 -6.236 -49.712 1.00 87.25 382 PRO A O 1
ATOM 3129 N N . TRP A 1 383 ? 40.859 -6.384 -50.430 1.00 86.25 383 TRP A N 1
ATOM 3130 C CA . TRP A 1 383 ? 40.304 -5.550 -49.367 1.00 86.25 383 TRP A CA 1
ATOM 3131 C C . TRP A 1 383 ? 40.454 -6.194 -47.980 1.00 86.25 383 TRP A C 1
ATOM 3133 O O . TRP A 1 383 ? 40.848 -5.525 -47.025 1.00 86.25 383 TRP A O 1
ATOM 3143 N N . ALA A 1 384 ? 40.189 -7.499 -47.860 1.00 84.44 384 ALA A N 1
ATOM 3144 C CA . ALA A 1 384 ? 40.274 -8.204 -46.582 1.00 84.44 384 ALA A CA 1
ATOM 3145 C C . ALA A 1 384 ? 41.730 -8.320 -46.093 1.00 84.44 384 ALA A C 1
ATOM 3147 O O . ALA A 1 384 ? 41.990 -8.185 -44.897 1.00 84.44 384 ALA A O 1
ATOM 3148 N N . GLU A 1 385 ? 42.680 -8.498 -47.017 1.00 85.44 385 GLU A N 1
ATOM 3149 C CA . GLU A 1 385 ? 44.124 -8.510 -46.732 1.00 85.44 385 GLU A CA 1
ATOM 3150 C C . GLU A 1 385 ? 44.627 -7.148 -46.224 1.00 85.44 385 GLU A C 1
ATOM 3152 O O . GLU A 1 385 ? 45.345 -7.078 -45.223 1.00 85.44 385 GLU A O 1
ATOM 3157 N N . GLN A 1 386 ? 44.202 -6.041 -46.847 1.00 85.06 386 GLN A N 1
ATOM 3158 C CA . GLN A 1 386 ? 44.541 -4.690 -46.375 1.00 85.06 386 GLN A CA 1
ATOM 3159 C C . GLN A 1 386 ? 43.990 -4.421 -44.969 1.00 85.06 386 GLN A C 1
ATOM 3161 O O . GLN A 1 386 ? 44.704 -3.891 -44.111 1.00 85.06 386 GLN A O 1
ATOM 3166 N N . LEU A 1 387 ? 42.743 -4.828 -44.715 1.00 83.62 387 LEU A N 1
ATOM 3167 C CA . LEU A 1 387 ? 42.101 -4.692 -43.410 1.00 83.62 387 LEU A CA 1
ATOM 3168 C C . LEU A 1 387 ? 42.843 -5.512 -42.338 1.00 83.62 387 LEU A C 1
ATOM 3170 O O . LEU A 1 387 ? 43.123 -5.006 -41.250 1.00 83.62 387 LEU A O 1
ATOM 3174 N N . HIS A 1 388 ? 43.238 -6.750 -42.661 1.00 83.56 388 HIS A N 1
ATOM 3175 C CA . HIS A 1 388 ? 44.043 -7.603 -41.784 1.00 83.56 388 HIS A CA 1
ATOM 3176 C C . HIS A 1 388 ? 45.381 -6.949 -41.420 1.00 83.56 388 HIS A C 1
ATOM 3178 O O . HIS A 1 388 ? 45.751 -6.888 -40.243 1.00 83.56 388 HIS A O 1
ATOM 3184 N N . HIS A 1 389 ? 46.087 -6.409 -42.416 1.00 83.31 389 HIS A N 1
ATOM 3185 C CA . HIS A 1 389 ? 47.356 -5.714 -42.215 1.00 83.31 389 HIS A CA 1
ATOM 3186 C C . HIS A 1 389 ? 47.211 -4.481 -41.316 1.00 83.31 389 HIS A C 1
ATOM 3188 O O . HIS A 1 389 ? 48.070 -4.232 -40.465 1.00 83.31 389 HIS A O 1
ATOM 3194 N N . TRP A 1 390 ? 46.123 -3.724 -41.476 1.00 84.38 390 TRP A N 1
ATOM 3195 C CA . TRP A 1 390 ? 45.816 -2.571 -40.631 1.00 84.38 390 TRP A CA 1
ATOM 3196 C C . TRP A 1 390 ? 45.560 -2.986 -39.173 1.00 84.38 390 TRP A C 1
ATOM 3198 O O . TRP A 1 390 ? 46.176 -2.430 -38.259 1.00 84.38 390 TRP A O 1
ATOM 3208 N N . PHE A 1 391 ? 44.758 -4.033 -38.950 1.00 81.56 391 PHE A N 1
ATOM 3209 C CA . PHE A 1 391 ? 44.532 -4.598 -37.613 1.00 81.56 391 PHE A CA 1
ATOM 3210 C C . PHE A 1 391 ? 45.825 -5.106 -36.954 1.00 81.56 391 PHE A C 1
ATOM 3212 O O . PHE A 1 391 ? 46.041 -4.890 -35.758 1.00 81.56 391 PHE A O 1
ATOM 3219 N N . MET A 1 392 ? 46.714 -5.747 -37.719 1.00 82.94 392 MET A N 1
ATOM 3220 C CA . MET A 1 392 ? 48.007 -6.226 -37.213 1.00 82.94 392 MET A CA 1
ATOM 3221 C C . MET A 1 392 ? 48.937 -5.069 -36.824 1.00 82.94 392 MET A C 1
ATOM 3223 O O . MET A 1 392 ? 49.564 -5.132 -35.767 1.00 82.94 392 MET A O 1
ATOM 3227 N N . LYS A 1 393 ? 48.969 -3.974 -37.599 1.00 78.94 393 LYS A N 1
ATOM 3228 C CA . LYS A 1 393 ? 49.723 -2.762 -37.227 1.00 78.94 393 LYS A CA 1
ATOM 3229 C C . LYS A 1 393 ? 49.235 -2.162 -35.905 1.00 78.94 393 LYS A C 1
ATOM 3231 O O . LYS A 1 393 ? 50.057 -1.816 -35.061 1.00 78.94 393 LYS A O 1
ATOM 3236 N N . PHE A 1 394 ? 47.922 -2.107 -35.676 1.00 71.88 394 PHE A N 1
ATOM 3237 C CA . PHE A 1 394 ? 47.363 -1.606 -34.414 1.00 71.88 394 PHE A CA 1
ATOM 3238 C C . PHE A 1 394 ? 47.692 -2.495 -33.203 1.00 71.88 394 PHE A C 1
ATOM 3240 O O . PHE A 1 394 ? 47.984 -1.974 -32.124 1.00 71.88 394 PHE A O 1
ATOM 3247 N N . ARG A 1 395 ? 47.709 -3.828 -33.358 1.00 66.50 395 ARG A N 1
ATOM 3248 C CA . ARG A 1 395 ? 48.138 -4.738 -32.272 1.00 66.50 395 ARG A CA 1
ATOM 3249 C C . ARG A 1 395 ? 49.612 -4.559 -31.912 1.00 66.50 395 ARG A C 1
ATOM 3251 O O . ARG A 1 395 ? 49.932 -4.596 -30.729 1.00 66.50 395 ARG A O 1
ATOM 3258 N N . VAL A 1 396 ? 50.482 -4.329 -32.896 1.00 61.75 396 VAL A N 1
ATOM 3259 C CA . VAL A 1 396 ? 51.916 -4.082 -32.666 1.00 61.75 396 VAL A CA 1
ATOM 3260 C C . VAL A 1 396 ? 52.138 -2.763 -31.920 1.00 61.75 396 VAL A C 1
ATOM 3262 O O . VAL A 1 396 ? 52.908 -2.732 -30.966 1.00 61.75 396 VAL A O 1
ATOM 3265 N N . ILE A 1 397 ? 51.404 -1.701 -32.264 1.00 59.91 397 ILE A N 1
ATOM 3266 C CA . ILE A 1 397 ? 51.488 -0.405 -31.566 1.00 59.91 397 ILE A CA 1
ATOM 3267 C C . ILE A 1 397 ? 51.049 -0.528 -30.097 1.00 59.91 397 ILE A C 1
ATOM 3269 O O . ILE A 1 397 ? 51.711 0.007 -29.214 1.00 59.91 397 ILE A O 1
ATOM 3273 N N . ARG A 1 398 ? 49.983 -1.287 -29.811 1.00 52.56 398 ARG A N 1
ATOM 3274 C CA . ARG A 1 398 ? 49.500 -1.512 -28.434 1.00 52.56 398 ARG A CA 1
ATOM 3275 C C . ARG A 1 398 ? 50.404 -2.440 -27.608 1.00 52.56 398 ARG A C 1
ATOM 3277 O O . ARG A 1 398 ? 50.345 -2.400 -26.383 1.00 52.56 398 ARG A O 1
ATOM 3284 N N . TRP A 1 399 ? 51.208 -3.284 -28.257 1.00 56.47 399 TRP A N 1
ATOM 3285 C CA . TRP A 1 399 ? 52.218 -4.118 -27.595 1.00 56.47 399 TRP A CA 1
ATOM 3286 C C . TRP A 1 399 ? 53.514 -3.345 -27.320 1.00 56.47 399 TRP A C 1
ATOM 3288 O O . TRP A 1 399 ? 54.160 -3.612 -26.322 1.00 56.47 399 TRP A O 1
ATOM 3298 N N . LEU A 1 400 ? 53.858 -2.363 -28.160 1.00 51.50 400 LEU A N 1
ATOM 3299 C CA . LEU A 1 400 ? 55.017 -1.478 -27.972 1.00 51.50 400 LEU A CA 1
ATOM 3300 C C . LEU A 1 400 ? 54.760 -0.309 -27.001 1.00 51.50 400 LEU A C 1
ATOM 3302 O O . LEU A 1 400 ? 55.711 0.332 -26.569 1.00 51.50 400 LEU A O 1
ATOM 3306 N N . SER A 1 401 ? 53.497 -0.001 -26.681 1.00 50.81 401 SER A N 1
ATOM 3307 C CA . SER A 1 401 ? 53.122 1.044 -25.711 1.00 50.81 401 SER A CA 1
ATOM 3308 C C . SER A 1 401 ? 52.909 0.525 -24.280 1.00 50.81 401 SER A C 1
ATOM 3310 O O . SER A 1 401 ? 52.467 1.288 -23.421 1.00 50.81 401 SER A O 1
ATOM 3312 N N . LYS A 1 402 ? 53.114 -0.773 -24.051 1.00 47.16 402 LYS A N 1
ATOM 3313 C CA . LYS A 1 402 ? 53.188 -1.419 -22.737 1.00 47.16 402 LYS A CA 1
ATOM 3314 C C . LYS A 1 402 ? 54.639 -1.786 -22.484 1.00 47.16 402 LYS A C 1
ATOM 3316 O O . LYS A 1 402 ? 55.029 -1.724 -21.301 1.00 47.16 402 LYS A O 1
#

Radius of gyration: 30.86 Å; Cα contacts (8 Å, |Δi|>4): 572; chains: 1; bounding box: 85×71×85 Å

Secondary structure (DSSP, 8-state):
-HHHHHHHHHHHHHHT-S---HHHHHHHHHHHTEEEETTEEEE-TTS--GGGHHHHHHHTTS---SSHHHHHHHHHHHS------EEEE--EEEEEPEE---SSPP-TTS--SS-EEEEESS-EEEEE-SS---TTSEE-SSTTTSSSPPPTT-SSEEEE-SEEEEEEE--SS-EEEEEEEETTEEPS-EEEEEETTEEEE-SSSPPPSPEEE-TT-EEEEEEEB--SSEEEEEE--HHHHHHTTTTTS-------SSEEEEEEEETTEEEEEEEEE-S-EEEEEEEEP-TTEEEEETTEEPPGGGEEEETTTEEEEEE-HHHHTTSTTSSEE-TTS-EEEEEEEEEHHHHHHHHHHHHHHHHHHHHHHHHHHHHHHHTT-HHHHHHHHHHHHHHHHHHHT-

Solvent-accessible surface area (backbone atoms only — not comparable to full-atom values): 23330 Å² total; per-residue (Å²): 105,61,71,59,51,52,50,52,52,52,54,52,59,66,71,59,79,59,94,68,54,82,72,54,50,56,54,51,52,55,63,72,42,53,45,79,54,95,88,44,82,40,76,65,91,82,78,79,72,89,85,50,67,65,56,61,62,60,59,75,73,65,92,75,93,75,77,58,68,61,54,51,55,50,50,60,70,67,48,70,78,74,73,86,50,76,49,76,53,85,45,78,46,74,46,72,35,44,66,57,86,62,97,61,79,62,40,66,90,73,56,84,62,67,35,33,31,40,70,34,78,50,82,38,68,46,28,31,21,71,47,64,81,41,60,59,30,55,54,25,67,34,58,87,66,39,64,62,83,66,59,90,92,35,87,45,48,42,72,42,57,41,21,22,37,36,42,40,52,36,53,94,47,58,43,34,34,59,46,50,24,43,83,87,37,77,60,74,52,68,48,35,39,41,40,69,82,35,69,53,64,81,57,100,63,82,77,72,67,66,45,79,42,62,48,68,27,55,34,42,37,38,30,56,40,83,76,75,56,39,36,38,33,26,46,63,71,68,66,59,69,59,50,62,79,69,62,84,83,62,102,61,86,72,87,59,76,44,48,80,50,73,44,79,79,46,104,50,34,34,43,37,40,38,39,46,40,75,67,58,39,37,47,34,39,72,48,74,53,53,96,53,57,45,47,22,48,71,83,43,74,55,62,69,89,38,54,45,72,36,97,88,38,21,31,28,35,61,47,51,49,72,75,61,44,67,48,69,88,52,31,53,71,47,96,89,70,21,31,31,40,55,34,38,41,37,39,50,66,58,61,56,47,53,55,51,50,51,53,50,51,52,50,50,50,52,52,52,50,48,52,51,48,53,56,42,41,76,68,70,37,70,67,45,53,53,53,51,54,51,55,51,52,53,54,52,53,60,59,72,75,106

Sequence (402 aa):
YVKHFQTEISNILQNLNGNLETKEYEYFYLIKNLDFKENKIYLSKSILPYSDYSNLIFFLNKGICADSLCAYLKIRDILPSMSQEVELINISDTLNVIKYNSSNAFSWSEFSGVPTSIFYPDWKEVVVTNGAYKDDSLSFESINDAPYIFPEFSTSAWNSFNSTVVYLKTDNNSLIIRSIMENNESVNGLVGVWWESGWIGMQTKLLNFPIEIPPNQKAIIQILNSIDNLTIEYLDFIELAKQDEHIKDSETNSDSFFNLKFEEINPTHYDVFVENASSSFVLVFGQNYDSLWEAYLDGQKISEDNHMQLNGFANGWIIDLVTLCSDTAMCDKNDDGTFNLELSLEYLPQKRFYLGLLISSFTLFLCLSYLFYDWRRRKTDPWAEQLHHWFMKFRVIRWLSK

Nearest PDB structures (foldseek):
  8es4-assembly1_F  TM=6.698E-01  e=5.099E+00  Shigella phage Buco
  6bqm-assembly1_A  TM=5.181E-01  e=2.403E+00  Vibrio cholerae O395
  8es4-assembly1_H  TM=3.951E-01  e=8.201E-01  Shigella phage Buco
  7ehg-assembly5_E  TM=2.829E-01  e=2.979E+00  Microbacterium sp. XT11

Foldseek 3Di:
DLVVVVVVLVVVLVVPPPDDDPVVVVVNVQSVQFDQDPNDTDGDPPDDDPPCPVVVVVVVPDDDDDDVVVVVVVVVVVPPPPPFDWDWDDFWDKAWEAEDPDPDADAPVPDPQRKYKYFAQAKDFQAFACCPDDRNHNYHVHPVQFLDDDPPVDHTTDIDHQKMKIKHWAAQAKKWWAAKDAVNHGADAWAWKGKSNDIDHHDPDDDHDGDIDGHGIIMMTIGHHDGDTMMTTTGDPPVVVVVVVVPPPDPDDPVDQWDWDKDPPDPFKIKIKIGFAPFKIKTKGAAFDDLQKWKDQVNHTDDSVQWDDPPNTIIMGTGGCVVQCPPVVRWPQDPVRGTITIMMIGRRVVVVVVVVVVVVVVVVVVVVVVVVLVVCVVVVPPVSVVVVVVVVVVVVVVVVVD

Mean predicted aligned error: 16.41 Å

pLDDT: mean 77.37, std 20.87, range [31.95, 98.5]